Protein AF-0000000086132074 (afdb_homodimer)

Foldseek 3Di:
DDPDDDDDDDDDDDDYDDDDDDDDDDDDDDDDDPDDDPDPPPPPPPPPPPPPPPPPPVLPPPVLPLVQADPAEEEEEEAEDDPQLLLQVLLCQLFPDAQRHAYEYEYADDDPSVVSHPVVDVRYYYHYDHNFLPQLQSVLVVCPVSNNVSNHFKYKYAYSQKHFQFADPVDLAQPRCVQQVVDDPFAFKEEAFWAPPPHIFHAVRMIMGTPVLLCLQQDQVLQLVQAPDDPPQGGSGQGAGNNDRDGDDSSPSSNRRCSQVSQVVVPHHHYYLAPVPVVDPVVVVCVVQPRLRPQLAALSVVRAHDDSNSRSMHRQPRPGPNVVVVVSSVVSSPDPCHSNNSVHHDYD/DDDDDDDDDDDDPDDDDDDDDPDDDDDPPPDDDPPDPDDPPPPPCPPPPPPDPPPPPPPPPPVLPLVQADPAEEEEEEDEDDPQLLLQLLLCQLFPDAQRHAYEYEYADDDPSVVSHPVVDPRYYYHYDHNFLPQLQSVLVVCPVVNNVSNHFKYKYAYSQKHFQFADPPDLAQPLCVQQVVDDPFAFKEEAFWAPPPHIFHAVRMIMGTPVLLCLQQDQVLQQVQAPDDPPQGGSGQGAGNNDRDGDDSSPSSNRRCSQVSQVVVPHHHYYLAPVPVVDPVVVVCVVQPRLRPQLAALSVVRAHDDSNSRSMHRQPRPGPNVVVVVSSVVSSPDPCHSNNSVHHDYD

Secondary structure (DSSP, 8-state):
-----------------------------------------------------------------GGG-BSSPEEEEEE---HHHHHHHHHHHHHT--TTSEEEEEEESS-SGGGGS-TTSTTEEEEEE-S-BHHHHHHHHHHHGGGGGGGBSEEEEEETTEE-----TT----HHHHHHTT--SSEEEEES-EE-SSS-EE-TTEEEEEHHHHHHHH-HHHHTS-----TTS--TT---SSSS-B-SHHHHHHHHHHHHHHHHHTT-EEEES-GGGGGS-HHHHHHHHGGGG--SSTTTBTTB---HHHHSSEE-SS-SSHHHHHHHHHHHHHSS--HHHHT-SS--/----------------------------TT-STTTTTT---------------------------GGGSBSSPEEEEEE---HHHHHHHHHHHHHT--TTSEEEEEEESS-SGGGGS-TTSTTEEEEEE-S-BHHHHHHHHHHHGGGGGGGBSEEEEEETTEE-----TT----HHHHHHTT--SSEEEEES-EE-SSS-EE-TTEEEEEHHHHHHHH-HHHHTS-----TTS--TT---SSSS-B-SHHHHHHHHHHHHHHHHHTT-EEEES-GGGGGS-HHHHHHHHGGGG--SSTTTBTTB---HHHHSSEE-SS-SSHHHHHHHHHHHHHSS--HHHHT-SS--

Solvent-accessible surface area (backbone atoms only — not comparable to full-atom values): 39318 Å² total; per-residue (Å²): 134,90,82,78,75,84,78,83,90,81,87,72,89,72,88,88,93,83,84,91,75,92,84,81,75,100,82,76,93,89,85,71,97,76,79,72,92,66,79,78,80,78,78,75,79,77,78,78,77,76,72,77,81,71,74,78,71,81,67,80,72,68,82,74,61,79,87,67,29,38,90,43,32,42,37,38,38,36,39,54,86,44,76,64,23,51,55,21,44,55,47,21,62,68,32,52,51,42,38,50,35,36,37,37,39,35,35,32,40,87,66,74,68,67,74,72,55,67,63,87,40,90,47,36,46,78,44,79,46,70,71,53,23,58,62,54,15,43,52,24,53,58,36,54,47,94,50,49,52,70,52,29,42,33,40,35,42,33,39,31,63,37,33,37,66,38,72,41,70,58,58,66,69,26,72,67,52,41,49,54,66,65,49,50,98,51,26,36,37,30,21,42,39,59,30,33,58,97,48,63,20,43,47,68,59,33,37,27,34,33,47,69,36,47,51,53,33,48,31,64,80,52,20,49,68,64,36,77,40,56,75,84,50,35,33,58,82,47,58,26,35,23,55,47,72,31,89,45,69,56,51,46,51,21,14,36,42,32,37,42,49,48,47,39,74,74,74,33,42,71,50,55,26,41,57,70,61,63,46,38,54,73,66,54,44,36,71,72,40,31,76,58,31,56,31,85,28,56,44,32,38,82,71,29,61,74,51,39,62,46,46,29,46,26,66,65,82,50,64,46,57,54,63,52,52,51,50,50,49,53,28,59,68,62,35,85,82,33,27,39,69,42,57,23,74,56,65,123,136,86,87,84,85,83,82,80,89,85,84,79,82,78,80,86,82,81,88,69,94,79,79,78,91,82,90,69,87,72,69,74,90,67,69,81,74,64,74,77,76,79,76,75,79,74,78,77,76,75,71,75,81,70,75,78,70,80,66,78,72,69,80,73,59,79,85,70,29,38,89,45,33,40,36,39,39,35,37,54,87,44,75,61,25,51,55,20,46,55,48,21,62,70,34,51,54,42,38,51,35,36,38,37,38,35,34,31,39,89,66,76,68,67,75,72,56,66,63,86,43,87,48,34,47,79,43,78,45,71,72,55,22,57,63,56,16,42,51,23,54,58,35,55,48,93,49,48,52,71,50,30,40,33,38,35,42,32,40,31,63,38,34,38,65,39,71,38,69,58,58,66,69,27,72,68,52,42,50,54,65,64,48,51,100,51,25,35,38,32,24,42,39,59,30,33,60,97,48,64,20,44,47,68,59,34,37,25,33,32,49,70,36,47,52,54,33,47,31,64,80,51,20,51,67,62,37,79,40,58,74,83,50,33,35,56,81,48,59,24,36,22,56,49,71,30,90,46,69,57,50,46,51,22,13,37,42,32,36,44,49,48,46,40,74,72,74,34,41,70,48,53,26,42,56,69,60,62,45,37,52,73,68,55,44,36,71,72,39,30,76,57,31,57,32,85,28,56,44,32,39,83,71,30,62,74,51,40,61,46,45,29,46,25,67,67,81,51,65,44,56,54,65,54,50,52,49,51,48,52,28,59,68,63,35,84,81,33,28,38,70,39,57,22,75,56,66,124

pLDDT: mean 80.07, std 29.09, range [14.8, 98.94]

Organism: Cryphonectria parasitica (strain ATCC 38755 / EP155) (NCBI:txid660469)

Structure (mmCIF, N/CA/C/O backbone):
data_AF-0000000086132074-model_v1
#
loop_
_entity.id
_entity.type
_entity.pdbx_description
1 polymer 'Uncharacterized protein'
#
loop_
_atom_site.group_PDB
_atom_site.id
_atom_site.type_symbol
_atom_site.label_atom_id
_atom_site.label_alt_id
_atom_site.label_comp_id
_atom_site.label_asym_id
_atom_site.label_entity_id
_atom_site.label_seq_id
_atom_site.pdbx_PDB_ins_code
_atom_site.Cartn_x
_atom_site.Cartn_y
_atom_site.Cartn_z
_atom_site.occupancy
_atom_site.B_iso_or_equiv
_atom_site.auth_seq_id
_atom_site.auth_comp_id
_atom_site.auth_asym_id
_atom_site.auth_atom_id
_atom_site.pdbx_PDB_model_num
ATOM 1 N N . MET A 1 1 ? -58.688 36.688 -19.297 1 17.64 1 MET A N 1
ATOM 2 C CA . MET A 1 1 ? -59.562 36.656 -20.469 1 17.64 1 MET A CA 1
ATOM 3 C C . MET A 1 1 ? -58.969 35.781 -21.578 1 17.64 1 MET A C 1
ATOM 5 O O . MET A 1 1 ? -57.812 35.375 -21.484 1 17.64 1 MET A O 1
ATOM 9 N N . ALA A 1 2 ? -59 36.406 -22.75 1 16.84 2 ALA A N 1
ATOM 10 C CA . ALA A 1 2 ? -59.125 35.906 -24.125 1 16.84 2 ALA A CA 1
ATOM 11 C C . ALA A 1 2 ? -57.844 35.188 -24.547 1 16.84 2 ALA A C 1
ATOM 13 O O . ALA A 1 2 ? -56.75 35.719 -24.453 1 16.84 2 ALA A O 1
ATOM 14 N N . VAL A 1 3 ? -57.844 33.844 -24.688 1 19.81 3 VAL A N 1
ATOM 15 C CA . VAL A 1 3 ? -57.281 32.5 -24.906 1 19.81 3 VAL A CA 1
ATOM 16 C C . VAL A 1 3 ? -56.781 32.406 -26.328 1 19.81 3 VAL A C 1
ATOM 18 O O . VAL A 1 3 ? -56.25 31.359 -26.734 1 19.81 3 VAL A O 1
ATOM 21 N N . GLN A 1 4 ? -56.969 33.531 -27.078 1 17.06 4 GLN A N 1
ATOM 22 C CA . GLN A 1 4 ? -57.188 33.25 -28.5 1 17.06 4 GLN A CA 1
ATOM 23 C C . GLN A 1 4 ? -56.031 32.5 -29.109 1 17.06 4 GLN A C 1
ATOM 25 O O . GLN A 1 4 ? -54.875 32.688 -28.703 1 17.06 4 GLN A O 1
ATOM 30 N N . LEU A 1 5 ? -56.188 31.844 -30.312 1 17.48 5 LEU A N 1
ATOM 31 C CA . LEU A 1 5 ? -56.219 30.672 -31.172 1 17.48 5 LEU A CA 1
ATOM 32 C C . LEU A 1 5 ? -55.062 30.734 -32.188 1 17.48 5 LEU A C 1
ATOM 34 O O . LEU A 1 5 ? -55.188 31.344 -33.25 1 17.48 5 LEU A O 1
ATOM 38 N N . LYS A 1 6 ? -53.969 31.391 -31.922 1 17.55 6 LYS A N 1
ATOM 39 C CA . LYS A 1 6 ? -53.281 31.766 -33.156 1 17.55 6 LYS A CA 1
ATOM 40 C C . LYS A 1 6 ? -53.031 30.547 -34.031 1 17.55 6 LYS A C 1
ATOM 42 O O . LYS A 1 6 ? -52.438 29.562 -33.562 1 17.55 6 LYS A O 1
ATOM 47 N N . THR A 1 7 ? -53.406 30.5 -35.25 1 16.55 7 THR A N 1
ATOM 48 C CA . THR A 1 7 ? -53.812 29.766 -36.438 1 16.55 7 THR A CA 1
ATOM 49 C C . THR A 1 7 ? -52.656 28.953 -37 1 16.55 7 THR A C 1
ATOM 51 O O . THR A 1 7 ? -51.5 29.141 -36.594 1 16.55 7 THR A O 1
ATOM 54 N N . THR A 1 8 ? -52.281 29.062 -38.281 1 17.45 8 THR A N 1
ATOM 55 C CA . THR A 1 8 ? -52.719 28.312 -39.469 1 17.45 8 THR A CA 1
ATOM 56 C C . THR A 1 8 ? -51.625 27.375 -39.969 1 17.45 8 THR A C 1
ATOM 58 O O . THR A 1 8 ? -50.469 27.453 -39.5 1 17.45 8 THR A O 1
ATOM 61 N N . GLY A 1 9 ? -51.25 27.484 -41.25 1 16.48 9 GLY A N 1
ATOM 62 C CA . GLY A 1 9 ? -51.375 26.672 -42.469 1 16.48 9 GLY A CA 1
ATOM 63 C C . GLY A 1 9 ? -50.156 25.828 -42.75 1 16.48 9 GLY A C 1
ATOM 64 O O . GLY A 1 9 ? -49.094 26.047 -42.156 1 16.48 9 GLY A O 1
ATOM 65 N N . SER A 1 10 ? -50.062 25 -43.969 1 16.92 10 SER A N 1
ATOM 66 C CA . SER A 1 10 ? -50.062 23.703 -44.625 1 16.92 10 SER A CA 1
ATOM 67 C C . SER A 1 10 ? -48.719 23.453 -45.312 1 16.92 10 SER A C 1
ATOM 69 O O . SER A 1 10 ? -48.375 22.297 -45.625 1 16.92 10 SER A O 1
ATOM 71 N N . SER A 1 11 ? -47.938 24.5 -45.906 1 16.98 11 SER A N 1
ATOM 72 C CA . SER A 1 11 ? -47.625 24.266 -47.281 1 16.98 11 SER A CA 1
ATOM 73 C C . SER A 1 11 ? -46.562 23.156 -47.438 1 16.98 11 SER A C 1
ATOM 75 O O . SER A 1 11 ? -45.688 23.016 -46.562 1 16.98 11 SER A O 1
ATOM 77 N N . SER A 1 12 ? -46.656 22.344 -48.625 1 17.16 12 SER A N 1
ATOM 78 C CA . SER A 1 12 ? -46.469 21.109 -49.375 1 17.16 12 SER A CA 1
ATOM 79 C C . SER A 1 12 ? -45.031 20.984 -49.875 1 17.16 12 SER A C 1
ATOM 81 O O . SER A 1 12 ? -44.75 20.312 -50.875 1 17.16 12 SER A O 1
ATOM 83 N N . LYS A 1 13 ? -44.062 21.422 -49.188 1 16.83 13 LYS A N 1
ATOM 84 C CA . LYS A 1 13 ? -42.812 21.422 -49.938 1 16.83 13 LYS A CA 1
ATOM 85 C C . LYS A 1 13 ? -42.562 20.062 -50.594 1 16.83 13 LYS A C 1
ATOM 87 O O . LYS A 1 13 ? -42.531 19.031 -49.906 1 16.83 13 LYS A O 1
ATOM 92 N N . GLN A 1 14 ? -42.344 20.031 -51.969 1 15.15 14 GLN A N 1
ATOM 93 C CA . GLN A 1 14 ? -42.312 19.266 -53.188 1 15.15 14 GLN A CA 1
ATOM 94 C C . GLN A 1 14 ? -41.25 18.188 -53.156 1 15.15 14 GLN A C 1
ATOM 96 O O . GLN A 1 14 ? -41.5 17.016 -53.438 1 15.15 14 GLN A O 1
ATOM 101 N N . SER A 1 15 ? -40.031 18.484 -53.688 1 15.61 15 SER A N 1
ATOM 102 C CA . SER A 1 15 ? -39.688 17.984 -55.031 1 15.61 15 SER A CA 1
ATOM 103 C C . SER A 1 15 ? -39.25 16.531 -54.969 1 15.61 15 SER A C 1
ATOM 105 O O . SER A 1 15 ? -38.875 16.016 -53.906 1 15.61 15 SER A O 1
ATOM 107 N N . THR A 1 16 ? -38.5 16.141 -56.094 1 15.74 16 THR A N 1
ATOM 108 C CA . THR A 1 16 ? -38.375 15.281 -57.281 1 15.74 16 THR A CA 1
ATOM 109 C C . THR A 1 16 ? -37.562 14.039 -56.969 1 15.74 16 THR A C 1
ATOM 111 O O . THR A 1 16 ? -36.812 14.008 -55.969 1 15.74 16 THR A O 1
ATOM 114 N N . THR A 1 17 ? -37.125 13.32 -58.094 1 16 17 THR A N 1
ATOM 115 C CA . THR A 1 17 ? -37.281 12.125 -58.906 1 16 17 THR A CA 1
ATOM 116 C C . THR A 1 17 ? -36.219 11.086 -58.594 1 16 17 THR A C 1
ATOM 118 O O . THR A 1 17 ? -35.188 11.422 -58.031 1 16 17 THR A O 1
ATOM 121 N N . ARG A 1 18 ? -36.125 9.984 -59.5 1 15.84 18 ARG A N 1
ATOM 122 C CA . ARG A 1 18 ? -36.156 8.586 -59.938 1 15.84 18 ARG A CA 1
ATOM 123 C C . ARG A 1 18 ? -34.75 8.031 -60.125 1 15.84 18 ARG A C 1
ATOM 125 O O . ARG A 1 18 ? -34.438 6.961 -59.594 1 15.84 18 ARG A O 1
ATOM 132 N N . TRP A 1 19 ? -34.125 8.031 -61.438 1 14.8 19 TRP A N 1
ATOM 133 C CA . TRP A 1 19 ? -33.969 6.852 -62.281 1 14.8 19 TRP A CA 1
ATOM 134 C C . TRP A 1 19 ? -32.688 6.113 -61.938 1 14.8 19 TRP A C 1
ATOM 136 O O . TRP A 1 19 ? -32.688 4.902 -61.719 1 14.8 19 TRP A O 1
ATOM 146 N N . ARG A 1 20 ? -31.484 6.523 -62.656 1 15.62 20 ARG A N 1
ATOM 147 C CA . ARG A 1 20 ? -30.891 5.828 -63.781 1 15.62 20 ARG A CA 1
ATOM 148 C C . ARG A 1 20 ? -29.984 4.695 -63.312 1 15.62 20 ARG A C 1
ATOM 150 O O . ARG A 1 20 ? -29.531 4.691 -62.188 1 15.62 20 ARG A O 1
ATOM 157 N N . GLY A 1 21 ? -29.141 4.008 -64.312 1 15.8 21 GLY A N 1
ATOM 158 C CA . GLY A 1 21 ? -28.766 2.865 -65.125 1 15.8 21 GLY A CA 1
ATOM 159 C C . GLY A 1 21 ? -27.516 2.162 -64.625 1 15.8 21 GLY A C 1
ATOM 160 O O . GLY A 1 21 ? -27.344 0.959 -64.875 1 15.8 21 GLY A O 1
ATOM 161 N N . ILE A 1 22 ? -26.359 2.875 -64.375 1 17.52 22 ILE A N 1
ATOM 162 C CA . ILE A 1 22 ? -25.25 2.367 -65.188 1 17.52 22 ILE A CA 1
ATOM 163 C C . ILE A 1 22 ? -24.875 0.967 -64.75 1 17.52 22 ILE A C 1
ATOM 165 O O . ILE A 1 22 ? -24.719 0.731 -63.531 1 17.52 22 ILE A O 1
ATOM 169 N N . LEU A 1 23 ? -24.688 -0.105 -65.75 1 17.16 23 LEU A N 1
ATOM 170 C CA . LEU A 1 23 ? -24.484 -1.406 -66.375 1 17.16 23 LEU A CA 1
ATOM 171 C C . LEU A 1 23 ? -23.266 -2.115 -65.75 1 17.16 23 LEU A C 1
ATOM 173 O O . LEU A 1 23 ? -22.609 -1.571 -64.875 1 17.16 23 LEU A O 1
ATOM 177 N N . LEU A 1 24 ? -22.312 -2.557 -66.75 1 16.59 24 LEU A N 1
ATOM 178 C CA . LEU A 1 24 ? -21.891 -3.791 -67.375 1 16.59 24 LEU A CA 1
ATOM 179 C C . LEU A 1 24 ? -20.656 -4.379 -66.688 1 16.59 24 LEU A C 1
ATOM 181 O O . LEU A 1 24 ? -20.609 -5.582 -66.438 1 16.59 24 LEU A O 1
ATOM 185 N N . SER A 1 25 ? -19.391 -3.84 -66.938 1 16.09 25 SER A N 1
ATOM 186 C CA . SER A 1 25 ? -18.438 -4.629 -67.688 1 16.09 25 SER A CA 1
ATOM 187 C C . SER A 1 25 ? -17.766 -5.695 -66.812 1 16.09 25 SER A C 1
ATOM 189 O O . SER A 1 25 ? -17.672 -6.855 -67.188 1 16.09 25 SER A O 1
ATOM 191 N N . THR A 1 26 ? -16.672 -5.375 -66 1 17.55 26 THR A N 1
ATOM 192 C CA . THR A 1 26 ? -15.406 -6.043 -66.25 1 17.55 26 THR A CA 1
ATOM 193 C C . THR A 1 26 ? -15.406 -7.469 -65.75 1 17.55 26 THR A C 1
ATOM 195 O O . THR A 1 26 ? -15.766 -7.688 -64.562 1 17.55 26 THR A O 1
ATOM 198 N N . ILE A 1 27 ? -15.156 -8.656 -66.562 1 18.11 27 ILE A N 1
ATOM 199 C CA . ILE A 1 27 ? -15.023 -10.008 -67.062 1 18.11 27 ILE A CA 1
ATOM 200 C C . ILE A 1 27 ? -14.07 -10.82 -66.188 1 18.11 27 ILE A C 1
ATOM 202 O O . ILE A 1 27 ? -14.414 -11.906 -65.75 1 18.11 27 ILE A O 1
ATOM 206 N N . LEU A 1 28 ? -12.648 -11.109 -66.625 1 17.25 28 LEU A N 1
ATOM 207 C CA . LEU A 1 28 ? -11.992 -12.273 -67.188 1 17.25 28 LEU A CA 1
ATOM 208 C C . LEU A 1 28 ? -11.211 -13.047 -66.125 1 17.25 28 LEU A C 1
ATOM 210 O O . LEU A 1 28 ? -11.055 -14.266 -66.25 1 17.25 28 LEU A O 1
ATOM 214 N N . VAL A 1 29 ? -10.398 -12.531 -65.188 1 18.66 29 VAL A N 1
ATOM 215 C CA . VAL A 1 29 ? -9.086 -13.156 -65.125 1 18.66 29 VAL A CA 1
ATOM 216 C C . VAL A 1 29 ? -9.195 -14.578 -64.625 1 18.66 29 VAL A C 1
ATOM 218 O O . VAL A 1 29 ? -9.836 -14.82 -63.562 1 18.66 29 VAL A O 1
ATOM 221 N N . ALA A 1 30 ? -8.492 -15.711 -65.25 1 17.8 30 ALA A N 1
ATOM 222 C CA . ALA A 1 30 ? -8.188 -17.078 -65.688 1 17.8 30 ALA A CA 1
ATOM 223 C C . ALA A 1 30 ? -7.883 -17.969 -64.438 1 17.8 30 ALA A C 1
ATOM 225 O O . ALA A 1 30 ? -7.512 -17.484 -63.406 1 17.8 30 ALA A O 1
ATOM 226 N N . LEU A 1 31 ? -7.465 -19.438 -64.688 1 18.55 31 LEU A N 1
ATOM 227 C CA . LEU A 1 31 ? -7.527 -20.906 -64.75 1 18.55 31 LEU A CA 1
ATOM 228 C C . LEU A 1 31 ? -6.438 -21.516 -63.844 1 18.55 31 LEU A C 1
ATOM 230 O O . LEU A 1 31 ? -6.57 -22.641 -63.375 1 18.55 31 LEU A O 1
ATOM 234 N N . LEU A 1 32 ? -5.117 -21.078 -63.812 1 18.33 32 LEU A N 1
ATOM 235 C CA . LEU A 1 32 ? -4.082 -22.062 -64.062 1 18.33 32 LEU A CA 1
ATOM 236 C C . LEU A 1 32 ? -3.871 -22.984 -62.875 1 18.33 32 LEU A C 1
ATOM 238 O O . LEU A 1 32 ? -3.705 -24.188 -63.062 1 18.33 32 LEU A O 1
ATOM 242 N N . PHE A 1 33 ? -3.203 -22.672 -61.688 1 21.45 33 PHE A N 1
ATOM 243 C CA . PHE A 1 33 ? -2.092 -23.5 -61.219 1 21.45 33 PHE A CA 1
ATOM 244 C C . PHE A 1 33 ? -2.596 -24.703 -60.438 1 21.45 33 PHE A C 1
ATOM 246 O O . PHE A 1 33 ? -3.018 -24.562 -59.281 1 21.45 33 PHE A O 1
ATOM 253 N N . VAL A 1 34 ? -3.355 -25.703 -61 1 20.53 34 VAL A N 1
ATOM 254 C CA . VAL A 1 34 ? -3.955 -26.953 -60.531 1 20.53 34 VAL A CA 1
ATOM 255 C C . VAL A 1 34 ? -2.877 -27.859 -59.969 1 20.53 34 VAL A C 1
ATOM 257 O O . VAL A 1 34 ? -3.166 -28.719 -59.125 1 20.53 34 VAL A O 1
ATOM 260 N N . GLY A 1 35 ? -1.725 -28.109 -60.688 1 19.98 35 GLY A N 1
ATOM 261 C CA . GLY A 1 35 ? -1.246 -29.453 -60.938 1 19.98 35 GLY A CA 1
ATOM 262 C C . GLY A 1 35 ? -0.717 -30.141 -59.688 1 19.98 35 GLY A C 1
ATOM 263 O O . GLY A 1 35 ? -0.958 -31.328 -59.469 1 19.98 35 GLY A O 1
ATOM 264 N N . LEU A 1 36 ? 0.473 -29.75 -59.062 1 20.89 36 LEU A N 1
ATOM 265 C CA . LEU A 1 36 ? 1.553 -30.703 -58.844 1 20.89 36 LEU A CA 1
ATOM 266 C C . LEU A 1 36 ? 1.307 -31.547 -57.625 1 20.89 36 LEU A C 1
ATOM 268 O O . LEU A 1 36 ? 1.632 -32.75 -57.594 1 20.89 36 LEU A O 1
ATOM 272 N N . TYR A 1 37 ? 1.28 -31.062 -56.344 1 22.02 37 TYR A N 1
ATOM 273 C CA . TYR A 1 37 ? 2.152 -31.703 -55.344 1 22.02 37 TYR A CA 1
ATOM 274 C C . TYR A 1 37 ? 1.481 -32.906 -54.719 1 22.02 37 TYR A C 1
ATOM 276 O O . TYR A 1 37 ? 0.557 -32.781 -53.938 1 22.02 37 TYR A O 1
ATOM 284 N N . SER A 1 38 ? 1.257 -34.031 -55.469 1 21.36 38 SER A N 1
ATOM 285 C CA . SER A 1 38 ? 0.632 -35.312 -55.156 1 21.36 38 SER A CA 1
ATOM 286 C C . SER A 1 38 ? 1.408 -36.062 -54.062 1 21.36 38 SER A C 1
ATOM 288 O O . SER A 1 38 ? 1.087 -37.188 -53.75 1 21.36 38 SER A O 1
ATOM 290 N N . GLN A 1 39 ? 2.664 -35.812 -53.688 1 24.38 39 GLN A N 1
ATOM 291 C CA . GLN A 1 39 ? 3.316 -37.062 -53.344 1 24.38 39 GLN A CA 1
ATOM 292 C C . GLN A 1 39 ? 2.73 -37.656 -52.094 1 24.38 39 GLN A C 1
ATOM 294 O O . GLN A 1 39 ? 2.439 -36.938 -51.125 1 24.38 39 GLN A O 1
ATOM 299 N N . PRO A 1 40 ? 2.25 -38.969 -52.094 1 23.83 40 PRO A N 1
ATOM 300 C CA . PRO A 1 40 ? 1.605 -39.719 -51 1 23.83 40 PRO A CA 1
ATOM 301 C C . PRO A 1 40 ? 2.539 -39.969 -49.812 1 23.83 40 PRO A C 1
ATOM 303 O O . PRO A 1 40 ? 3.58 -40.594 -49.969 1 23.83 40 PRO A O 1
ATOM 306 N N . LEU A 1 41 ? 2.932 -39 -48.969 1 23.72 41 LEU A N 1
ATOM 307 C CA . LEU A 1 41 ? 3.863 -39.375 -47.906 1 23.72 41 LEU A CA 1
ATOM 308 C C . LEU A 1 41 ? 3.324 -40.531 -47.094 1 23.72 41 LEU A C 1
ATOM 310 O O . LEU A 1 41 ? 2.182 -40.5 -46.625 1 23.72 41 LEU A O 1
ATOM 314 N N . PHE A 1 42 ? 3.852 -41.75 -47.281 1 22.77 42 PHE A N 1
ATOM 315 C CA . PHE A 1 42 ? 3.66 -43 -46.562 1 22.77 42 PHE A CA 1
ATOM 316 C C . PHE A 1 42 ? 4.004 -42.844 -45.094 1 22.77 42 PHE A C 1
ATOM 318 O O . PHE A 1 42 ? 5.137 -42.5 -44.75 1 22.77 42 PHE A O 1
ATOM 325 N N . PHE A 1 43 ? 3.117 -42.375 -44.281 1 23.47 43 PHE A N 1
ATOM 326 C CA . PHE A 1 43 ? 3.27 -42.281 -42.812 1 23.47 43 PHE A CA 1
ATOM 327 C C . PHE A 1 43 ? 3.432 -43.688 -42.219 1 23.47 43 PHE A C 1
ATOM 329 O O . PHE A 1 43 ? 2.506 -44.5 -42.281 1 23.47 43 PHE A O 1
ATOM 336 N N . ASP A 1 44 ? 4.668 -44.25 -42.281 1 23.27 44 ASP A N 1
ATOM 337 C CA . ASP A 1 44 ? 4.969 -45.5 -41.625 1 23.27 44 ASP A CA 1
ATOM 338 C C . ASP A 1 44 ? 4.531 -45.5 -40.156 1 23.27 44 ASP A C 1
ATOM 340 O O . ASP A 1 44 ? 4.738 -44.5 -39.469 1 23.27 44 ASP A O 1
ATOM 344 N N . GLU A 1 45 ? 3.625 -46.344 -39.719 1 25.08 45 GLU A N 1
ATOM 345 C CA . GLU A 1 45 ? 2.959 -46.656 -38.469 1 25.08 45 GLU A CA 1
ATOM 346 C C . GLU A 1 45 ? 3.955 -47.156 -37.406 1 25.08 45 GLU A C 1
ATOM 348 O O . GLU A 1 45 ? 4.109 -48.375 -37.25 1 25.08 45 GLU A O 1
ATOM 353 N N . ASP A 1 46 ? 5.25 -46.781 -37.406 1 27.48 46 ASP A N 1
ATOM 354 C CA . ASP A 1 46 ? 6.023 -47.5 -36.375 1 27.48 46 ASP A CA 1
ATOM 355 C C . ASP A 1 46 ? 5.387 -47.344 -35 1 27.48 46 ASP A C 1
ATOM 357 O O . ASP A 1 46 ? 5.07 -46.219 -34.562 1 27.48 46 ASP A O 1
ATOM 361 N N . GLY A 1 47 ? 4.793 -48.375 -34.438 1 23.56 47 GLY A N 1
ATOM 362 C CA . GLY A 1 47 ? 4.188 -48.688 -33.125 1 23.56 47 GLY A CA 1
ATOM 363 C C . GLY A 1 47 ? 5.074 -48.312 -31.953 1 23.56 47 GLY A C 1
ATOM 364 O O . GLY A 1 47 ? 6.152 -48.906 -31.797 1 23.56 47 GLY A O 1
ATOM 365 N N . LEU A 1 48 ? 5.312 -47.031 -31.609 1 25.27 48 LEU A N 1
ATOM 366 C CA . LEU A 1 48 ? 6.082 -46.625 -30.453 1 25.27 48 LEU A CA 1
ATOM 367 C C . LEU A 1 48 ? 5.648 -47.406 -29.203 1 25.27 48 LEU A C 1
ATOM 369 O O . LEU A 1 48 ? 4.5 -47.281 -28.766 1 25.27 48 LEU A O 1
ATOM 373 N N . ASP A 1 49 ? 6.199 -48.531 -29 1 25.42 49 ASP A N 1
ATOM 374 C CA . ASP A 1 49 ? 6.117 -49.344 -27.766 1 25.42 49 ASP A CA 1
ATOM 375 C C . ASP A 1 49 ? 6.441 -48.469 -26.547 1 25.42 49 ASP A C 1
ATOM 377 O O . ASP A 1 49 ? 7.566 -48 -26.406 1 25.42 49 ASP A O 1
ATOM 381 N N . GLN A 1 50 ? 5.582 -47.656 -26.094 1 26.42 50 GLN A N 1
ATOM 382 C CA . GLN A 1 50 ? 5.672 -46.938 -24.828 1 26.42 50 GLN A CA 1
ATOM 383 C C . GLN A 1 50 ? 5.914 -47.875 -23.656 1 26.42 50 GLN A C 1
ATOM 385 O O . GLN A 1 50 ? 5.004 -48.594 -23.234 1 26.42 50 GLN A O 1
ATOM 390 N N . LYS A 1 51 ? 7.098 -48.469 -23.641 1 31.58 51 LYS A N 1
ATOM 391 C CA . LYS A 1 51 ? 7.414 -49.25 -22.438 1 31.58 51 LYS A CA 1
ATOM 392 C C . LYS A 1 51 ? 7.16 -48.438 -21.172 1 31.58 51 LYS A C 1
ATOM 394 O O . LYS A 1 51 ? 7.648 -47.312 -21.047 1 31.58 51 LYS A O 1
ATOM 399 N N . PRO A 1 52 ? 6.184 -48.844 -20.328 1 27.66 52 PRO A N 1
ATOM 400 C CA . PRO A 1 52 ? 5.902 -48.219 -19.031 1 27.66 52 PRO A CA 1
ATOM 401 C C . PRO A 1 52 ? 7.105 -48.25 -18.094 1 27.66 52 PRO A C 1
ATOM 403 O O . PRO A 1 52 ? 7.746 -49.281 -17.938 1 27.66 52 PRO A O 1
ATOM 406 N N . ILE A 1 53 ? 7.953 -47.281 -18.078 1 27.86 53 ILE A N 1
ATOM 407 C CA . ILE A 1 53 ? 9.055 -47.219 -17.125 1 27.86 53 ILE A CA 1
ATOM 408 C C . ILE A 1 53 ? 8.539 -47.5 -15.719 1 27.86 53 ILE A C 1
ATOM 410 O O . ILE A 1 53 ? 7.793 -46.688 -15.164 1 27.86 53 ILE A O 1
ATOM 414 N N . SER A 1 54 ? 8.141 -48.688 -15.375 1 25.59 54 SER A N 1
ATOM 415 C CA . SER A 1 54 ? 7.777 -49.094 -14.023 1 25.59 54 SER A CA 1
ATOM 416 C C . SER A 1 54 ? 8.945 -48.938 -13.062 1 25.59 54 SER A C 1
ATOM 418 O O . SER A 1 54 ? 9.461 -49.938 -12.523 1 25.59 54 SER A O 1
ATOM 420 N N . LYS A 1 55 ? 9.891 -48.125 -13.234 1 32.53 55 LYS A N 1
ATOM 421 C CA . LYS A 1 55 ? 10.82 -48.156 -12.109 1 32.53 55 LYS A CA 1
ATOM 422 C C . LYS A 1 55 ? 10.094 -47.906 -10.789 1 32.53 55 LYS A C 1
ATOM 424 O O . LYS A 1 55 ? 9.484 -46.875 -10.602 1 32.53 55 LYS A O 1
ATOM 429 N N . LYS A 1 56 ? 9.844 -48.906 -10.023 1 29.77 56 LYS A N 1
ATOM 430 C CA . LYS A 1 56 ? 9.422 -49 -8.625 1 29.77 56 LYS A CA 1
ATOM 431 C C . LYS A 1 56 ? 10.266 -48.062 -7.75 1 29.77 56 LYS A C 1
ATOM 433 O O . LYS A 1 56 ? 11.438 -48.344 -7.488 1 29.77 56 LYS A O 1
ATOM 438 N N . LEU A 1 57 ? 10.023 -46.812 -7.785 1 26.83 57 LEU A N 1
ATOM 439 C CA . LEU A 1 57 ? 10.555 -45.969 -6.711 1 26.83 57 LEU A CA 1
ATOM 440 C C . LEU A 1 57 ? 10.156 -46.531 -5.348 1 26.83 57 LEU A C 1
ATOM 442 O O . LEU A 1 57 ? 8.969 -46.688 -5.051 1 26.83 57 LEU A O 1
ATOM 446 N N . HIS A 1 58 ? 10.875 -47.344 -4.824 1 26.72 58 HIS A N 1
ATOM 447 C CA . HIS A 1 58 ? 10.742 -47.75 -3.424 1 26.72 58 HIS A CA 1
ATOM 448 C C . HIS A 1 58 ? 10.5 -46.531 -2.541 1 26.72 58 HIS A C 1
ATOM 450 O O . HIS A 1 58 ? 11.383 -45.656 -2.398 1 26.72 58 HIS A O 1
ATOM 456 N N . THR A 1 59 ? 9.289 -46 -2.562 1 26.69 59 THR A N 1
ATOM 457 C CA . THR A 1 59 ? 8.82 -44.906 -1.698 1 26.69 59 THR A CA 1
ATOM 458 C C . THR A 1 59 ? 8.836 -45.344 -0.235 1 26.69 59 THR A C 1
ATOM 460 O O . THR A 1 59 ? 8.094 -46.25 0.163 1 26.69 59 THR A O 1
ATOM 463 N N . ASN A 1 60 ? 9.953 -45.531 0.395 1 29.66 60 ASN A N 1
ATOM 464 C CA . ASN A 1 60 ? 9.836 -45.562 1.849 1 29.66 60 ASN A CA 1
ATOM 465 C C . ASN A 1 60 ? 8.828 -44.5 2.342 1 29.66 60 ASN A C 1
ATOM 467 O O . ASN A 1 60 ? 9.031 -43.312 2.148 1 29.66 60 ASN A O 1
ATOM 471 N N . GLN A 1 61 ? 7.566 -44.844 2.367 1 29.78 61 GLN A N 1
ATOM 472 C CA . GLN A 1 61 ? 6.418 -44.062 2.85 1 29.78 61 GLN A CA 1
ATOM 473 C C . GLN A 1 61 ? 6.652 -43.562 4.262 1 29.78 61 GLN A C 1
ATOM 475 O O . GLN A 1 61 ? 6.445 -44.281 5.238 1 29.78 61 GLN A O 1
ATOM 480 N N . ALA A 1 62 ? 7.73 -42.906 4.527 1 32.94 62 ALA A N 1
ATOM 481 C CA . ALA A 1 62 ? 7.672 -42.312 5.859 1 32.94 62 ALA A CA 1
ATOM 482 C C . ALA A 1 62 ? 6.32 -41.625 6.098 1 32.94 62 ALA A C 1
ATOM 484 O O . ALA A 1 62 ? 5.855 -40.844 5.27 1 32.94 62 ALA A O 1
ATOM 485 N N . VAL A 1 63 ? 5.449 -42.219 6.855 1 33.75 63 VAL A N 1
ATOM 486 C CA . VAL A 1 63 ? 4.215 -41.688 7.422 1 33.75 63 VAL A CA 1
ATOM 487 C C . VAL A 1 63 ? 4.445 -40.25 7.883 1 33.75 63 VAL A C 1
ATOM 489 O O . VAL A 1 63 ? 5.238 -40 8.797 1 33.75 63 VAL A O 1
ATOM 492 N N . PHE A 1 64 ? 4.359 -39.25 6.996 1 33.72 64 PHE A N 1
ATOM 493 C CA . PHE A 1 64 ? 4.441 -37.781 7.141 1 33.72 64 PHE A CA 1
ATOM 494 C C . PHE A 1 64 ? 3.48 -37.312 8.219 1 33.72 64 PHE A C 1
ATOM 496 O O . PHE A 1 64 ? 2.273 -37.531 8.133 1 33.72 64 PHE A O 1
ATOM 503 N N . ASP A 1 65 ? 3.883 -37.188 9.469 1 35.56 65 ASP A N 1
ATOM 504 C CA . ASP A 1 65 ? 3.107 -36.5 10.492 1 35.56 65 ASP A CA 1
ATOM 505 C C . ASP A 1 65 ? 2.801 -35.062 10.086 1 35.56 65 ASP A C 1
ATOM 507 O O . ASP A 1 65 ? 3.715 -34.25 9.906 1 35.56 65 ASP A O 1
ATOM 511 N N . PRO A 1 66 ? 1.788 -34.781 9.406 1 42.47 66 PRO A N 1
ATOM 512 C CA . PRO A 1 66 ? 1.345 -33.469 8.977 1 42.47 66 PRO A CA 1
ATOM 513 C C . PRO A 1 66 ? 1.738 -32.375 9.961 1 42.47 66 PRO A C 1
ATOM 515 O O . PRO A 1 66 ? 1.779 -31.188 9.594 1 42.47 66 PRO A O 1
ATOM 518 N N . SER A 1 67 ? 1.75 -32.688 11.195 1 45.16 67 SER A N 1
ATOM 519 C CA . SER A 1 67 ? 2.037 -31.734 12.25 1 45.16 67 SER A CA 1
ATOM 520 C C . SER A 1 67 ? 3.463 -31.203 12.133 1 45.16 67 SER A C 1
ATOM 522 O O . SER A 1 67 ? 3.801 -30.172 12.734 1 45.16 67 SER A O 1
ATOM 524 N N . HIS A 1 68 ? 4.352 -31.828 11.328 1 51.81 68 HIS A N 1
ATOM 525 C CA . HIS A 1 68 ? 5.781 -31.578 11.469 1 51.81 68 HIS A CA 1
ATOM 526 C C . HIS A 1 68 ? 6.301 -30.719 10.328 1 51.81 68 HIS A C 1
ATOM 528 O O . HIS A 1 68 ? 7.516 -30.594 10.141 1 51.81 68 HIS A O 1
ATOM 534 N N . GLY A 1 69 ? 5.391 -30.125 9.508 1 55.06 69 GLY A N 1
ATOM 535 C CA . GLY A 1 69 ? 5.988 -29.297 8.477 1 55.06 69 GLY A CA 1
ATOM 536 C C . GLY A 1 69 ? 6.68 -28.062 9.031 1 55.06 69 GLY A C 1
ATOM 537 O O . GLY A 1 69 ? 6.41 -27.641 10.164 1 55.06 69 GLY A O 1
ATOM 538 N N . ARG A 1 70 ? 7.699 -27.641 8.188 1 73.25 70 ARG A N 1
ATOM 539 C CA . ARG A 1 70 ? 8.453 -26.453 8.578 1 73.25 70 ARG A CA 1
ATOM 540 C C . ARG A 1 70 ? 7.535 -25.25 8.719 1 73.25 70 ARG A C 1
ATOM 542 O O . ARG A 1 70 ? 6.582 -25.094 7.957 1 73.25 70 ARG A O 1
ATOM 549 N N . ASP A 1 71 ? 7.82 -24.531 9.758 1 81.81 71 ASP A N 1
ATOM 550 C CA . ASP A 1 71 ? 7.066 -23.312 9.992 1 81.81 71 ASP A CA 1
ATOM 551 C C . ASP A 1 71 ? 7.371 -22.266 8.922 1 81.81 71 ASP A C 1
ATOM 553 O O . ASP A 1 71 ? 6.512 -21.438 8.586 1 81.81 71 ASP A O 1
ATOM 557 N N . ARG A 1 72 ? 8.547 -22.453 8.266 1 93.44 72 ARG A N 1
ATOM 558 C CA . ARG A 1 72 ? 8.883 -21.516 7.184 1 93.44 72 ARG A CA 1
ATOM 559 C C . ARG A 1 72 ? 8.203 -21.938 5.883 1 93.44 72 ARG A C 1
ATOM 561 O O . ARG A 1 72 ? 8.18 -23.125 5.539 1 93.44 72 ARG A O 1
ATOM 568 N N . PRO A 1 73 ? 7.703 -20.953 5.172 1 97.88 73 PRO A N 1
ATOM 569 C CA . PRO A 1 73 ? 7.059 -21.281 3.9 1 97.88 73 PRO A CA 1
ATOM 570 C C . PRO A 1 73 ? 8.062 -21.594 2.791 1 97.88 73 PRO A C 1
ATOM 572 O O . PRO A 1 73 ? 9.242 -21.25 2.912 1 97.88 73 PRO A O 1
ATOM 575 N N . LEU A 1 74 ? 7.59 -22.328 1.802 1 98.69 74 LEU A N 1
ATOM 576 C CA . LEU A 1 74 ? 8.375 -22.594 0.601 1 98.69 74 LEU A CA 1
ATOM 577 C C . LEU A 1 74 ? 7.914 -21.719 -0.559 1 98.69 74 LEU A C 1
ATOM 579 O O . LEU A 1 74 ? 6.734 -21.719 -0.917 1 98.69 74 LEU A O 1
ATOM 583 N N . ILE A 1 75 ? 8.844 -20.953 -1.123 1 98.88 75 ILE A N 1
ATOM 584 C CA . ILE A 1 75 ? 8.57 -20.078 -2.258 1 98.88 75 ILE A CA 1
ATOM 585 C C . ILE A 1 75 ? 9.266 -20.625 -3.506 1 98.88 75 ILE A C 1
ATOM 587 O O . ILE A 1 75 ? 10.477 -20.844 -3.5 1 98.88 75 ILE A O 1
ATOM 591 N N . LEU A 1 76 ? 8.477 -20.891 -4.527 1 98.94 76 LEU A N 1
ATOM 592 C CA . LEU A 1 76 ? 9.016 -21.328 -5.809 1 98.94 76 LEU A CA 1
ATOM 593 C C . LEU A 1 76 ? 8.898 -20.219 -6.852 1 98.94 76 LEU A C 1
ATOM 595 O O . LEU A 1 76 ? 7.836 -19.609 -7 1 98.94 76 LEU A O 1
ATOM 599 N N . TYR A 1 77 ? 9.984 -19.984 -7.551 1 98.94 77 TYR A N 1
ATOM 600 C CA . TYR A 1 77 ? 10.062 -18.984 -8.609 1 98.94 77 TYR A CA 1
ATOM 601 C C . TYR A 1 77 ? 10.398 -19.625 -9.945 1 98.94 77 TYR A C 1
ATOM 603 O O . TYR A 1 77 ? 11.516 -20.109 -10.148 1 98.94 77 TYR A O 1
ATOM 611 N N . ALA A 1 78 ? 9.414 -19.641 -10.867 1 98.81 78 ALA A N 1
ATOM 612 C CA . ALA A 1 78 ? 9.633 -20.203 -12.195 1 98.81 78 ALA A CA 1
ATOM 613 C C . ALA A 1 78 ? 10.195 -19.156 -13.156 1 98.81 78 ALA A C 1
ATOM 615 O O . ALA A 1 78 ? 9.688 -18.047 -13.227 1 98.81 78 ALA A O 1
ATOM 616 N N . TYR A 1 79 ? 11.211 -19.562 -13.883 1 98.75 79 TYR A N 1
ATOM 617 C CA . TYR A 1 79 ? 11.922 -18.641 -14.766 1 98.75 79 TYR A CA 1
ATOM 618 C C . TYR A 1 79 ? 12.195 -19.297 -16.125 1 98.75 79 TYR A C 1
ATOM 620 O O . TYR A 1 79 ? 12.648 -20.438 -16.188 1 98.75 79 TYR A O 1
ATOM 628 N N . ALA A 1 80 ? 11.836 -18.641 -17.156 1 98.19 80 ALA A N 1
ATOM 629 C CA . ALA A 1 80 ? 12.32 -18.875 -18.516 1 98.19 80 ALA A CA 1
ATOM 630 C C . ALA A 1 80 ? 12.867 -17.594 -19.125 1 98.19 80 ALA A C 1
ATOM 632 O O . ALA A 1 80 ? 12.289 -16.516 -18.938 1 98.19 80 ALA A O 1
ATOM 633 N N . GLU A 1 81 ? 13.93 -17.703 -19.922 1 98 81 GLU A N 1
ATOM 634 C CA . GLU A 1 81 ? 14.68 -16.531 -20.359 1 98 81 GLU A CA 1
ATOM 635 C C . GLU A 1 81 ? 13.836 -15.641 -21.281 1 98 81 GLU A C 1
ATOM 637 O O . GLU A 1 81 ? 13.203 -16.125 -22.219 1 98 81 GLU A O 1
ATOM 642 N N . SER A 1 82 ? 13.734 -14.461 -21 1 97.44 82 SER A N 1
ATOM 643 C CA . SER A 1 82 ? 13.289 -13.305 -21.781 1 97.44 82 SER A CA 1
ATOM 644 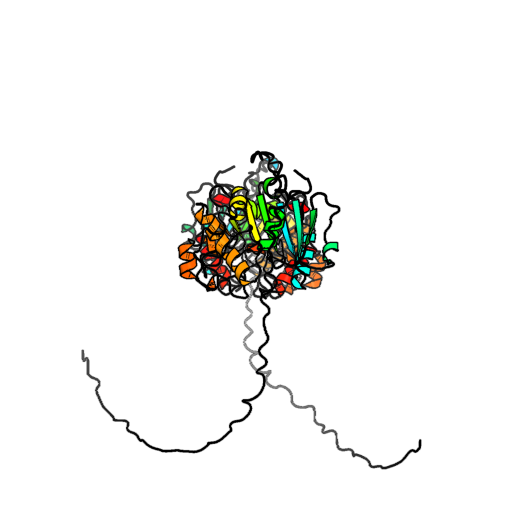C C . SER A 1 82 ? 13.836 -12.008 -21.203 1 97.44 82 SER A C 1
ATOM 646 O O . SER A 1 82 ? 14.297 -11.977 -20.062 1 97.44 82 SER A O 1
ATOM 648 N N . ASP A 1 83 ? 13.828 -10.945 -21.953 1 97.12 83 ASP A N 1
ATOM 649 C CA . ASP A 1 83 ? 14.312 -9.664 -21.453 1 97.12 83 ASP A CA 1
ATOM 650 C C . ASP A 1 83 ? 13.523 -9.234 -20.219 1 97.12 83 ASP A C 1
ATOM 652 O O . ASP A 1 83 ? 14.102 -8.836 -19.203 1 97.12 83 ASP A O 1
ATOM 656 N N . ASN A 1 84 ? 12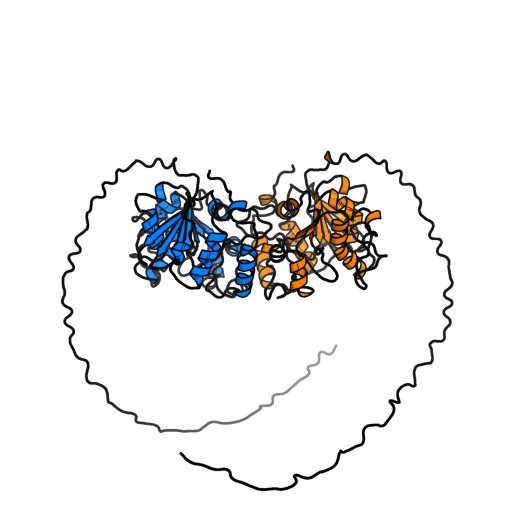.266 -9.312 -20.312 1 97.44 84 ASN A N 1
ATOM 657 C CA . ASN A 1 84 ? 11.391 -8.93 -19.203 1 97.44 84 ASN A CA 1
ATOM 658 C C . ASN A 1 84 ? 11.609 -9.828 -17.984 1 97.44 84 ASN A C 1
ATOM 660 O O . ASN A 1 84 ? 11.727 -9.336 -16.859 1 97.44 84 ASN A O 1
ATOM 664 N N . ALA A 1 85 ? 11.664 -11.102 -18.234 1 98.31 85 ALA A N 1
ATOM 665 C CA . ALA A 1 85 ? 11.867 -12.055 -17.156 1 98.31 85 ALA A CA 1
ATOM 666 C C . ALA A 1 85 ? 13.188 -11.805 -16.438 1 98.31 85 ALA A C 1
ATOM 668 O O . ALA A 1 85 ? 13.266 -11.906 -15.203 1 98.31 85 ALA A O 1
ATOM 669 N N . ARG A 1 86 ? 14.211 -11.539 -17.188 1 98.56 86 ARG A N 1
ATOM 670 C CA . ARG A 1 86 ? 15.531 -11.312 -16.609 1 98.56 86 ARG A CA 1
ATOM 671 C C . ARG A 1 86 ? 15.516 -10.094 -15.68 1 98.56 86 ARG A C 1
ATOM 673 O O . ARG A 1 86 ? 16.062 -10.148 -14.578 1 98.56 86 ARG A O 1
ATOM 680 N N . GLU A 1 87 ? 14.883 -8.992 -16.094 1 98.25 87 GLU A N 1
ATOM 681 C CA . GLU A 1 87 ? 14.758 -7.801 -15.266 1 98.25 87 GLU A CA 1
ATOM 682 C C . GLU A 1 87 ? 13.977 -8.102 -13.984 1 98.25 87 GLU A C 1
ATOM 684 O O . GLU A 1 87 ? 14.352 -7.645 -12.906 1 98.25 87 GLU A O 1
ATOM 689 N N . ASN A 1 88 ? 12.93 -8.828 -14.156 1 98.75 88 ASN A N 1
ATOM 690 C CA . ASN A 1 88 ? 12.094 -9.164 -13.008 1 98.75 88 ASN A CA 1
ATOM 691 C C . ASN A 1 88 ? 12.836 -10.047 -12.008 1 98.75 88 ASN A C 1
ATOM 693 O O . ASN A 1 88 ? 12.719 -9.859 -10.797 1 98.75 88 ASN A O 1
ATOM 697 N N . LEU A 1 89 ? 13.594 -10.984 -12.523 1 98.88 89 LEU A N 1
ATOM 698 C CA . LEU A 1 89 ? 14.391 -11.852 -11.672 1 98.88 89 LEU A CA 1
ATOM 699 C C . LEU A 1 89 ? 15.43 -11.055 -10.898 1 98.88 89 LEU A C 1
ATOM 701 O O . LEU A 1 89 ? 15.609 -11.258 -9.695 1 98.88 89 LEU A O 1
ATOM 705 N N . GLU A 1 90 ? 16.125 -10.188 -11.578 1 98.5 90 GLU A N 1
ATOM 706 C CA . GLU A 1 90 ? 17.141 -9.344 -10.938 1 98.5 90 GLU A CA 1
ATOM 707 C C . GLU A 1 90 ? 16.531 -8.555 -9.773 1 98.5 90 GLU A C 1
ATOM 709 O O . GLU A 1 90 ? 17.109 -8.523 -8.68 1 98.5 90 GLU A O 1
ATOM 714 N N . PHE A 1 91 ? 15.461 -7.961 -10.039 1 98.62 91 PHE A N 1
ATOM 715 C CA . PHE A 1 91 ? 14.781 -7.184 -9.008 1 98.62 91 PHE A CA 1
ATOM 716 C C . PHE A 1 91 ? 14.359 -8.07 -7.848 1 98.62 91 PHE A C 1
ATOM 718 O O . PHE A 1 91 ? 14.531 -7.707 -6.684 1 98.62 91 PHE A O 1
ATOM 725 N N . PHE A 1 92 ? 13.797 -9.227 -8.125 1 98.88 92 PHE A N 1
ATOM 726 C CA . PHE A 1 92 ? 13.328 -10.141 -7.09 1 98.88 92 PHE A CA 1
ATOM 727 C C . PHE A 1 92 ? 14.477 -10.602 -6.207 1 98.88 92 PHE A C 1
ATOM 729 O O . PHE A 1 92 ? 14.344 -10.664 -4.98 1 98.88 92 PHE A O 1
ATOM 736 N N . VAL A 1 93 ? 15.539 -10.969 -6.844 1 98.62 93 VAL A N 1
ATOM 737 C CA . VAL A 1 93 ? 16.688 -11.445 -6.086 1 98.62 93 VAL A CA 1
ATOM 738 C C . VAL A 1 93 ? 17.172 -10.352 -5.133 1 98.62 93 VAL A C 1
ATOM 740 O O . VAL A 1 93 ? 17.547 -10.641 -3.99 1 98.62 93 VAL A O 1
ATOM 743 N N . LYS A 1 94 ? 17.094 -9.133 -5.543 1 97.25 94 LYS A N 1
ATOM 744 C CA . LYS A 1 94 ? 17.547 -8.008 -4.727 1 97.25 94 LYS A CA 1
ATOM 745 C C . LYS A 1 94 ? 16.531 -7.699 -3.619 1 97.25 94 LYS A C 1
ATOM 747 O O . LYS A 1 94 ? 16.922 -7.379 -2.494 1 97.25 94 LYS A O 1
ATOM 752 N N . ARG A 1 95 ? 15.258 -7.867 -3.883 1 97.5 95 ARG A N 1
ATOM 753 C CA . ARG A 1 95 ? 14.258 -7.254 -3.014 1 97.5 95 ARG A CA 1
ATOM 754 C C . ARG A 1 95 ? 13.414 -8.32 -2.318 1 97.5 95 ARG A C 1
ATOM 756 O O . ARG A 1 95 ? 12.758 -8.039 -1.313 1 97.5 95 ARG A O 1
ATOM 763 N N . GLY A 1 96 ? 13.406 -9.508 -2.832 1 98.12 96 GLY A N 1
ATOM 764 C CA . GLY A 1 96 ? 12.375 -10.445 -2.422 1 98.12 96 GLY A CA 1
ATOM 765 C C . GLY A 1 96 ? 12.875 -11.492 -1.446 1 98.12 96 GLY A C 1
ATOM 766 O O . GLY A 1 96 ? 12.086 -12.086 -0.704 1 98.12 96 GLY A O 1
ATOM 767 N N . LEU A 1 97 ? 14.195 -11.781 -1.361 1 98.12 97 LEU A N 1
ATOM 768 C CA . LEU A 1 97 ? 14.75 -12.844 -0.534 1 98.12 97 LEU A CA 1
ATOM 769 C C . LEU A 1 97 ? 14.781 -12.438 0.934 1 98.12 97 LEU A C 1
ATOM 771 O O . LEU A 1 97 ? 14.938 -11.258 1.249 1 98.12 97 LEU A O 1
ATOM 775 N N . HIS A 1 98 ? 14.602 -13.367 1.802 1 97.62 98 HIS A N 1
ATOM 776 C CA . HIS A 1 98 ? 14.727 -13.18 3.242 1 97.62 98 HIS A CA 1
ATOM 777 C C . HIS A 1 98 ? 14.945 -14.516 3.951 1 97.62 98 HIS A C 1
ATOM 779 O O . HIS A 1 98 ? 14.859 -15.578 3.328 1 97.62 98 HIS A O 1
ATOM 785 N N . ALA A 1 99 ? 15.172 -14.539 5.238 1 96.12 99 ALA A N 1
ATOM 786 C CA . ALA A 1 99 ? 15.602 -15.734 5.957 1 96.12 99 ALA A CA 1
ATOM 787 C C . ALA A 1 99 ? 14.406 -16.531 6.465 1 96.12 99 ALA A C 1
ATOM 789 O O . ALA A 1 99 ? 14.555 -17.688 6.867 1 96.12 99 ALA A O 1
ATOM 790 N N . ARG A 1 100 ? 13.266 -15.945 6.344 1 96.38 100 ARG A N 1
ATOM 791 C CA . ARG A 1 100 ? 12.109 -16.547 7 1 96.38 100 ARG A CA 1
ATOM 792 C C . ARG A 1 100 ? 11.336 -17.453 6.039 1 96.38 100 ARG A C 1
ATOM 794 O O . ARG A 1 100 ? 10.227 -17.891 6.348 1 96.38 100 ARG A O 1
ATOM 801 N N . ALA A 1 101 ? 11.914 -17.703 4.871 1 97.69 101 ALA A N 1
ATOM 802 C CA . ALA A 1 101 ? 11.352 -18.625 3.889 1 97.69 101 ALA A CA 1
ATOM 803 C C . ALA A 1 101 ? 12.453 -19.391 3.17 1 97.69 101 ALA A C 1
ATOM 805 O O . ALA A 1 101 ? 13.617 -18.984 3.184 1 97.69 101 ALA A O 1
ATOM 806 N N . ASP A 1 102 ? 12.078 -20.562 2.68 1 98 102 ASP A N 1
ATOM 807 C CA . ASP A 1 102 ? 12.93 -21.25 1.722 1 98 102 ASP A CA 1
ATOM 808 C C . ASP A 1 102 ? 12.555 -20.891 0.287 1 98 102 ASP A C 1
ATOM 810 O O . ASP A 1 102 ? 11.367 -20.781 -0.038 1 98 102 ASP A O 1
ATOM 814 N N . PHE A 1 103 ? 13.609 -20.703 -0.528 1 98.56 103 PHE A N 1
ATOM 815 C CA . PHE A 1 103 ? 13.398 -20.297 -1.912 1 98.56 103 PHE A CA 1
ATOM 816 C C . PHE A 1 103 ? 13.984 -21.328 -2.875 1 98.56 103 PHE A C 1
ATOM 818 O O . PHE A 1 103 ? 15.109 -21.781 -2.697 1 98.56 103 PHE A O 1
ATOM 825 N N . ILE A 1 104 ? 13.164 -21.719 -3.848 1 98.88 104 ILE A N 1
ATOM 826 C CA . ILE A 1 104 ? 13.648 -22.531 -4.949 1 98.88 104 ILE A CA 1
ATOM 827 C C . ILE A 1 104 ? 13.406 -21.812 -6.277 1 98.88 104 ILE A C 1
ATOM 829 O O . ILE A 1 104 ? 12.258 -21.516 -6.621 1 98.88 104 ILE A O 1
ATOM 833 N N . PHE A 1 105 ? 14.484 -21.562 -6.98 1 98.94 105 PHE A N 1
ATOM 834 C CA . PHE A 1 105 ? 14.398 -21 -8.32 1 98.94 105 PHE A CA 1
ATOM 835 C C . PHE A 1 105 ? 14.438 -22.109 -9.375 1 98.94 105 PHE A C 1
ATOM 837 O O . PHE A 1 105 ? 15.398 -22.875 -9.438 1 98.94 105 PHE A O 1
ATOM 844 N N . ILE A 1 106 ? 13.359 -22.172 -10.156 1 98.88 106 ILE A N 1
ATOM 845 C CA . ILE A 1 106 ? 13.234 -23.188 -11.195 1 98.88 106 ILE A CA 1
ATOM 846 C C . ILE A 1 106 ? 13.555 -22.562 -12.555 1 98.88 106 ILE A C 1
ATOM 848 O O . ILE A 1 106 ? 12.766 -21.781 -13.094 1 98.88 106 ILE A O 1
ATOM 852 N N . PHE A 1 107 ? 14.68 -22.938 -13.094 1 98.69 107 PHE A N 1
ATOM 853 C CA . PHE A 1 107 ? 15.078 -22.438 -14.406 1 98.69 107 PHE A CA 1
ATOM 854 C C . PHE A 1 107 ? 14.68 -23.406 -15.5 1 98.69 107 PHE A C 1
ATOM 856 O O . PHE A 1 107 ? 15.195 -24.531 -15.57 1 98.69 107 PHE A O 1
ATOM 863 N N . ASN A 1 108 ? 13.719 -22.984 -16.312 1 98 108 ASN A N 1
ATOM 864 C CA . ASN A 1 108 ? 13.266 -23.75 -17.469 1 98 108 ASN A CA 1
ATOM 865 C C . ASN A 1 108 ? 14.016 -23.359 -18.734 1 98 108 ASN A C 1
ATOM 867 O O . ASN A 1 108 ? 13.789 -22.266 -19.281 1 98 108 ASN A O 1
ATOM 871 N N . GLY A 1 109 ? 14.82 -24.25 -19.25 1 97.19 109 GLY A N 1
ATOM 872 C CA . GLY A 1 109 ? 15.602 -23.938 -20.438 1 97.19 109 GLY A CA 1
ATOM 873 C C . GLY A 1 109 ? 16.984 -23.422 -20.125 1 97.19 109 GLY A C 1
ATOM 874 O O . GLY A 1 109 ? 17.312 -23.188 -18.953 1 97.19 109 GLY A O 1
ATOM 875 N N . GLU A 1 110 ? 17.828 -23.234 -21.156 1 96.06 110 GLU A N 1
ATOM 876 C CA . GLU A 1 110 ? 19.203 -22.781 -21.016 1 96.06 110 GLU A CA 1
ATOM 877 C C . GLU A 1 110 ? 19.266 -21.281 -20.734 1 96.06 110 GLU A C 1
ATOM 879 O O . GLU A 1 110 ? 18.578 -20.5 -21.391 1 96.06 110 GLU A O 1
ATOM 884 N N . THR A 1 111 ? 20 -20.922 -19.734 1 97.69 111 THR A N 1
ATOM 885 C CA . THR A 1 111 ? 20.203 -19.516 -19.422 1 97.69 111 THR A CA 1
ATOM 886 C C . THR A 1 111 ? 21.391 -19.344 -18.469 1 97.69 111 THR A C 1
ATOM 888 O O . THR A 1 111 ? 21.688 -20.25 -17.672 1 97.69 111 THR A O 1
ATOM 891 N N . ASP A 1 112 ? 22.031 -18.234 -18.578 1 98.06 112 ASP A N 1
ATOM 892 C CA . ASP A 1 112 ? 23.094 -17.906 -17.641 1 98.06 112 ASP A CA 1
ATOM 893 C C . ASP A 1 112 ? 22.547 -17.141 -16.438 1 98.06 112 ASP A C 1
ATOM 895 O O . ASP A 1 112 ? 23.297 -16.75 -15.539 1 98.06 112 ASP A O 1
ATOM 899 N N . ALA A 1 113 ? 21.203 -16.922 -16.375 1 98.38 113 ALA A N 1
ATOM 900 C CA . ALA A 1 113 ? 20.578 -16.203 -15.273 1 98.38 113 ALA A CA 1
ATOM 901 C C . ALA A 1 113 ? 20.734 -16.953 -13.961 1 98.38 113 ALA A C 1
ATOM 903 O O . ALA A 1 113 ? 20.547 -16.375 -12.883 1 98.38 113 ALA A O 1
ATOM 904 N N . VAL A 1 114 ? 21.109 -18.188 -14.031 1 97.94 114 VAL A N 1
ATOM 905 C CA . VAL A 1 114 ? 21.359 -19 -12.844 1 97.94 114 VAL A CA 1
ATOM 906 C C . VAL A 1 114 ? 22.422 -18.328 -11.977 1 97.94 114 VAL A C 1
ATOM 908 O O . VAL A 1 114 ? 22.375 -18.422 -10.742 1 97.94 114 VAL A O 1
ATOM 911 N N . GLY A 1 115 ? 23.297 -17.609 -12.602 1 97.94 115 GLY A N 1
ATOM 912 C CA . GLY A 1 115 ? 24.391 -16.953 -11.906 1 97.94 115 GLY A CA 1
ATOM 913 C C . GLY A 1 115 ? 23.938 -15.805 -11.023 1 97.94 115 GLY A C 1
ATOM 914 O O . GLY A 1 115 ? 24.688 -15.344 -10.156 1 97.94 115 GLY A O 1
ATOM 915 N N . MET A 1 116 ? 22.719 -15.328 -11.18 1 98.12 116 MET A N 1
ATOM 916 C CA . MET A 1 116 ? 22.172 -14.211 -10.406 1 98.12 116 MET A CA 1
ATOM 917 C C . MET A 1 116 ? 21.719 -14.68 -9.031 1 98.12 116 MET A C 1
ATOM 919 O O . MET A 1 116 ? 21.469 -13.859 -8.133 1 98.12 116 MET A O 1
ATOM 923 N N . ILE A 1 117 ? 21.547 -15.992 -8.852 1 98.62 117 ILE A N 1
ATOM 924 C CA . ILE A 1 117 ? 20.953 -16.531 -7.637 1 98.62 117 ILE A CA 1
ATOM 925 C C . ILE A 1 117 ? 22.031 -16.719 -6.578 1 98.62 117 ILE A C 1
ATOM 927 O O . ILE A 1 117 ? 23.047 -17.359 -6.832 1 98.62 117 ILE A O 1
ATOM 931 N N . PRO A 1 118 ? 21.828 -16.172 -5.363 1 97.81 118 PRO A N 1
ATOM 932 C CA . PRO A 1 118 ? 22.828 -16.344 -4.297 1 97.81 118 PRO A CA 1
ATOM 933 C C . PRO A 1 118 ? 22.719 -17.688 -3.604 1 97.81 118 PRO A C 1
ATOM 935 O O . PRO A 1 118 ? 22.281 -17.766 -2.451 1 97.81 118 PRO A O 1
ATOM 938 N N . THR A 1 119 ? 23.297 -18.75 -4.152 1 95.19 119 THR A N 1
ATOM 939 C CA . THR A 1 119 ? 23.172 -20.109 -3.664 1 95.19 119 THR A CA 1
ATOM 940 C C . THR A 1 119 ? 24.078 -20.344 -2.451 1 95.19 119 THR A C 1
ATOM 942 O O . THR A 1 119 ? 24.062 -21.422 -1.857 1 95.19 119 THR A O 1
ATOM 945 N N . ASN A 1 120 ? 24.844 -19.312 -2.053 1 95.5 120 ASN A N 1
ATOM 946 C CA . ASN A 1 120 ? 25.578 -19.391 -0.794 1 95.5 120 ASN A CA 1
ATOM 947 C C . ASN A 1 120 ? 24.641 -19.297 0.407 1 95.5 120 ASN A C 1
ATOM 949 O O . ASN A 1 120 ? 25.016 -19.641 1.524 1 95.5 120 ASN A O 1
ATOM 953 N N . LEU A 1 121 ? 23.484 -18.766 0.173 1 95 121 LEU A N 1
ATOM 954 C CA . LEU A 1 121 ? 22.469 -18.75 1.22 1 95 121 LEU A CA 1
ATOM 955 C C . LEU A 1 121 ? 21.875 -20.156 1.414 1 95 121 LEU A C 1
ATOM 957 O O . LEU A 1 121 ? 21.5 -20.812 0.444 1 95 121 LEU A O 1
ATOM 961 N N . GLU A 1 122 ? 21.672 -20.625 2.605 1 94.56 122 GLU A N 1
ATOM 962 C CA . GLU A 1 122 ? 21.25 -21.984 2.922 1 94.56 122 GLU A CA 1
ATOM 963 C C . GLU A 1 122 ? 19.797 -22.219 2.49 1 94.56 122 GLU A C 1
ATOM 965 O O . GLU A 1 122 ? 19.438 -23.344 2.146 1 94.56 122 GLU A O 1
ATOM 970 N N . ASN A 1 123 ? 19.047 -21.125 2.525 1 96.25 123 ASN A N 1
ATOM 971 C CA . ASN A 1 123 ? 17.625 -21.281 2.264 1 96.25 123 ASN A CA 1
ATOM 972 C C . ASN A 1 123 ? 17.281 -20.984 0.808 1 96.25 123 ASN A C 1
ATOM 974 O O . ASN A 1 123 ? 16.109 -20.766 0.472 1 96.25 123 ASN A O 1
ATOM 978 N N . VAL A 1 124 ? 18.312 -20.906 -0.08 1 97.81 124 VAL A N 1
ATOM 979 C CA . VAL A 1 124 ? 18.109 -20.594 -1.493 1 97.81 124 VAL A CA 1
ATOM 980 C C . VAL A 1 124 ? 18.688 -21.719 -2.35 1 97.81 124 VAL A C 1
ATOM 982 O O . VAL A 1 124 ? 19.875 -22.062 -2.225 1 97.81 124 VAL A O 1
ATOM 985 N N . LYS A 1 125 ? 17.812 -22.281 -3.199 1 98.25 125 LYS A N 1
ATOM 986 C CA . LYS A 1 125 ? 18.219 -23.406 -4.051 1 98.25 125 LYS A CA 1
ATOM 987 C C . LYS A 1 125 ? 17.812 -23.172 -5.5 1 98.25 125 LYS A C 1
ATOM 989 O O . LYS A 1 125 ? 16.953 -22.328 -5.777 1 98.25 125 LYS A O 1
ATOM 994 N N . ILE A 1 126 ? 18.484 -23.938 -6.387 1 98.44 126 ILE A N 1
ATOM 995 C CA . ILE A 1 126 ? 18.188 -23.844 -7.816 1 98.44 126 ILE A CA 1
ATOM 996 C C . ILE A 1 126 ? 17.812 -25.219 -8.352 1 98.44 126 ILE A C 1
ATOM 998 O O . ILE A 1 126 ? 18.391 -26.234 -7.934 1 98.44 126 ILE A O 1
ATOM 1002 N N . VAL A 1 127 ? 16.812 -25.25 -9.211 1 98.44 127 VAL A N 1
ATOM 1003 C CA . VAL A 1 127 ? 16.5 -26.406 -10.047 1 98.44 127 VAL A CA 1
ATOM 1004 C C . VAL A 1 127 ? 16.578 -26.016 -11.523 1 98.44 127 VAL A C 1
ATOM 1006 O O . VAL A 1 127 ? 15.93 -25.062 -11.953 1 98.44 127 VAL A O 1
ATOM 1009 N N . GLN A 1 128 ? 17.438 -26.656 -12.234 1 98 128 GLN A N 1
ATOM 1010 C CA . GLN A 1 128 ? 17.516 -26.453 -13.68 1 98 128 GLN A CA 1
ATOM 1011 C C . GLN A 1 128 ? 16.875 -27.625 -14.43 1 98 128 GLN A C 1
ATOM 1013 O O . GLN A 1 128 ? 17.109 -28.781 -14.086 1 98 128 GLN A O 1
ATOM 1018 N N . ARG A 1 129 ? 16.125 -27.297 -15.344 1 97.19 129 ARG A N 1
ATOM 1019 C CA . ARG A 1 129 ? 15.391 -28.344 -16.062 1 97.19 129 ARG A CA 1
ATOM 1020 C C . ARG A 1 129 ? 15.109 -27.922 -17.5 1 97.19 129 ARG A C 1
ATOM 1022 O O . ARG A 1 129 ? 15.406 -26.797 -17.891 1 97.19 129 ARG A O 1
ATOM 1029 N N . GLU A 1 130 ? 14.57 -28.875 -18.359 1 96.44 130 GLU A N 1
ATOM 1030 C CA . GLU A 1 130 ? 14.133 -28.547 -19.719 1 96.44 130 GLU A CA 1
ATOM 1031 C C . GLU A 1 130 ? 12.906 -27.641 -19.703 1 96.44 130 GLU A C 1
ATOM 1033 O O . GLU A 1 130 ? 12.102 -27.688 -18.766 1 96.44 130 GLU A O 1
ATOM 1038 N N . ASN A 1 131 ? 12.82 -26.781 -20.688 1 95.94 131 ASN A N 1
ATOM 1039 C CA . ASN A 1 131 ? 11.68 -25.859 -20.781 1 95.94 131 ASN A CA 1
ATOM 1040 C C . ASN A 1 131 ? 10.414 -26.578 -21.234 1 95.94 131 ASN A C 1
ATOM 1042 O O . ASN A 1 131 ? 9.961 -26.391 -22.375 1 95.94 131 ASN A O 1
ATOM 1046 N N . THR A 1 132 ? 9.945 -27.406 -20.344 1 95.56 132 THR A N 1
ATOM 1047 C CA . THR A 1 132 ? 8.734 -28.156 -20.594 1 95.56 132 THR A CA 1
ATOM 1048 C C . THR A 1 132 ? 7.703 -27.922 -19.5 1 95.56 132 THR A C 1
ATOM 1050 O O . THR A 1 132 ? 8.023 -27.359 -18.453 1 95.56 132 THR A O 1
ATOM 1053 N N . CYS A 1 133 ? 6.457 -28.219 -19.734 1 95.69 133 CYS A N 1
ATOM 1054 C CA . CYS A 1 133 ? 5.363 -28.328 -18.781 1 95.69 133 CYS A CA 1
ATOM 1055 C C . CYS A 1 133 ? 4.887 -26.938 -18.328 1 95.69 133 CYS A C 1
ATOM 1057 O O . CYS A 1 133 ? 4.152 -26.828 -17.359 1 95.69 133 CYS A O 1
ATOM 1059 N N . TYR A 1 134 ? 5.406 -25.828 -19 1 95.75 134 TYR A N 1
ATOM 1060 C CA . TYR A 1 134 ? 5.039 -24.484 -18.578 1 95.75 134 TYR A CA 1
ATOM 1061 C C . TYR A 1 134 ? 5.227 -24.297 -17.078 1 95.75 134 TYR A C 1
ATOM 1063 O O . TYR A 1 134 ? 5.805 -25.156 -16.406 1 95.75 134 TYR A O 1
ATOM 1071 N N . ASP A 1 135 ? 4.902 -23.172 -16.5 1 96.69 135 ASP A N 1
ATOM 1072 C CA . ASP A 1 135 ? 5.188 -22.844 -15.109 1 96.69 135 ASP A CA 1
ATOM 1073 C C . ASP A 1 135 ? 4.414 -23.766 -14.164 1 96.69 135 ASP A C 1
ATOM 1075 O O . ASP A 1 135 ? 4.98 -24.312 -13.211 1 96.69 135 ASP A O 1
ATOM 1079 N N . ILE A 1 136 ? 3.152 -23.938 -14.445 1 96.81 136 ILE A N 1
ATOM 1080 C CA . ILE A 1 136 ? 2.262 -24.688 -13.562 1 96.81 136 ILE A CA 1
ATOM 1081 C C . ILE A 1 136 ? 2.744 -26.141 -13.453 1 96.81 136 ILE A C 1
ATOM 1083 O O . ILE A 1 136 ? 2.838 -26.688 -12.344 1 96.81 136 ILE A O 1
ATOM 1087 N N . GLY A 1 137 ? 3.061 -26.75 -14.625 1 96.38 137 GLY A N 1
ATOM 1088 C CA . GLY A 1 137 ? 3.6 -28.109 -14.594 1 96.38 137 GLY A CA 1
ATOM 1089 C C . GLY A 1 137 ? 4.957 -28.188 -13.93 1 96.38 137 GLY A C 1
ATOM 1090 O O . GLY A 1 137 ? 5.258 -29.172 -13.242 1 96.38 137 GLY A O 1
ATOM 1091 N N . ALA A 1 138 ? 5.805 -27.203 -14.125 1 97.69 138 ALA A N 1
ATOM 1092 C CA . ALA A 1 138 ? 7.129 -27.156 -13.508 1 97.69 138 ALA A CA 1
ATOM 1093 C C . ALA A 1 138 ? 7.023 -27.109 -11.984 1 97.69 138 ALA A C 1
ATOM 1095 O O . ALA A 1 138 ? 7.758 -27.828 -11.289 1 97.69 138 ALA A O 1
ATOM 1096 N N . PHE A 1 139 ? 6.125 -26.312 -11.438 1 98.5 139 PHE A N 1
ATOM 1097 C CA . PHE A 1 139 ? 5.891 -26.266 -10 1 98.5 139 PHE A CA 1
ATOM 1098 C C . PHE A 1 139 ? 5.523 -27.656 -9.469 1 98.5 139 PHE A C 1
ATOM 1100 O O . PHE A 1 139 ? 6.082 -28.109 -8.469 1 98.5 139 PHE A O 1
ATOM 1107 N N . GLY A 1 140 ? 4.602 -28.266 -10.188 1 97.69 140 GLY A N 1
ATOM 1108 C CA . GLY A 1 140 ? 4.152 -29.594 -9.766 1 97.69 140 GLY A CA 1
ATOM 1109 C C . GLY A 1 140 ? 5.273 -30.609 -9.711 1 97.69 140 GLY A C 1
ATOM 1110 O O . GLY A 1 140 ? 5.379 -31.375 -8.742 1 97.69 140 GLY A O 1
ATOM 1111 N N . GLN A 1 141 ? 6.07 -30.641 -10.742 1 97.44 141 GLN A N 1
ATOM 1112 C CA . GLN A 1 141 ? 7.16 -31.609 -10.812 1 97.44 141 GLN A CA 1
ATOM 1113 C C . GLN A 1 141 ? 8.156 -31.406 -9.68 1 97.44 141 GLN A C 1
ATOM 1115 O O . GLN A 1 141 ? 8.602 -32.375 -9.055 1 97.44 141 GLN A O 1
ATOM 1120 N N . VAL A 1 142 ? 8.484 -30.156 -9.391 1 98.25 142 VAL A N 1
ATOM 1121 C CA . VAL A 1 142 ? 9.453 -29.859 -8.336 1 98.25 142 VAL A CA 1
ATOM 1122 C C . VAL A 1 142 ? 8.852 -30.172 -6.973 1 98.25 142 VAL A C 1
ATOM 1124 O O . VAL A 1 142 ? 9.5 -30.797 -6.133 1 98.25 142 VAL A O 1
ATOM 1127 N N . LEU A 1 143 ? 7.621 -29.828 -6.742 1 98.19 143 LEU A N 1
ATOM 1128 C CA . LEU A 1 143 ? 6.953 -30.016 -5.461 1 98.19 143 LEU A CA 1
ATOM 1129 C C . LEU A 1 143 ? 6.734 -31.5 -5.18 1 98.19 143 LEU A C 1
ATOM 1131 O O . LEU A 1 143 ? 6.816 -31.938 -4.027 1 98.19 143 LEU A O 1
ATOM 1135 N N . ALA A 1 144 ? 6.453 -32.281 -6.188 1 96.19 144 ALA A N 1
ATOM 1136 C CA . ALA A 1 144 ? 6.141 -33.688 -6.031 1 96.19 144 ALA A CA 1
ATOM 1137 C C . ALA A 1 144 ? 7.41 -34.5 -5.848 1 96.19 144 ALA A C 1
ATOM 1139 O O . ALA A 1 144 ? 7.383 -35.594 -5.234 1 96.19 144 ALA A O 1
ATOM 1140 N N . LYS A 1 145 ? 8.469 -34.031 -6.457 1 95.88 145 LYS A N 1
ATOM 1141 C CA . LYS A 1 145 ? 9.719 -34.781 -6.418 1 95.88 145 LYS A CA 1
ATOM 1142 C C . LYS A 1 145 ? 10.148 -35.062 -4.98 1 95.88 145 LYS A C 1
ATOM 1144 O O . LYS A 1 145 ? 10.258 -34.125 -4.172 1 95.88 145 LYS A O 1
ATOM 1149 N N . ASP A 1 146 ? 10.305 -36.375 -4.578 1 94.94 146 ASP A N 1
ATOM 1150 C CA . ASP A 1 146 ? 10.781 -36.844 -3.283 1 94.94 146 ASP A CA 1
ATOM 1151 C C . ASP A 1 146 ? 9.922 -36.312 -2.146 1 94.94 146 ASP A C 1
ATOM 1153 O O . ASP A 1 146 ? 10.414 -36.062 -1.045 1 94.94 146 ASP A O 1
ATOM 1157 N N . GLY A 1 147 ? 8.688 -35.938 -2.441 1 94.06 147 GLY A N 1
ATOM 1158 C CA . GLY A 1 147 ? 7.75 -35.469 -1.422 1 94.06 147 GLY A CA 1
ATOM 1159 C C . GLY A 1 147 ? 8.109 -34.125 -0.85 1 94.06 147 GLY A C 1
ATOM 1160 O O . GLY A 1 147 ? 7.824 -33.844 0.315 1 94.06 147 GLY A O 1
ATOM 1161 N N . LEU A 1 148 ? 8.727 -33.281 -1.646 1 96.5 148 LEU A N 1
ATOM 1162 C CA . LEU A 1 148 ? 9.188 -31.969 -1.174 1 96.5 148 LEU A CA 1
ATOM 1163 C C . LEU A 1 148 ? 8.047 -31.203 -0.513 1 96.5 148 LEU A C 1
ATOM 1165 O O . LEU A 1 148 ? 8.227 -30.625 0.562 1 96.5 148 LEU A O 1
ATOM 1169 N N . TRP A 1 149 ? 6.867 -31.156 -1.14 1 96.81 149 TRP A N 1
ATOM 1170 C CA . TRP A 1 149 ? 5.762 -30.328 -0.65 1 96.81 149 TRP A CA 1
ATOM 1171 C C . TRP A 1 149 ? 5.328 -30.781 0.741 1 96.81 149 TRP A C 1
ATOM 1173 O O . TRP A 1 149 ? 4.848 -29.969 1.539 1 96.81 149 TRP A O 1
ATOM 1183 N N . MET A 1 150 ? 5.527 -32 1.13 1 95.75 150 MET A N 1
ATOM 1184 C CA . MET A 1 150 ? 5.07 -32.562 2.4 1 95.75 150 MET A CA 1
ATOM 1185 C C . MET A 1 150 ? 5.91 -32.031 3.561 1 95.75 150 MET A C 1
ATOM 1187 O O . MET A 1 150 ? 5.516 -32.156 4.723 1 95.75 150 MET A O 1
ATOM 1191 N N . LYS A 1 151 ? 6.961 -31.484 3.23 1 96.12 151 LYS A N 1
ATOM 1192 C CA . LYS A 1 151 ? 7.867 -31 4.266 1 96.12 151 LYS A CA 1
ATOM 1193 C C . LYS A 1 151 ? 7.484 -29.578 4.699 1 96.12 151 LYS A C 1
ATOM 1195 O O . LYS A 1 151 ? 8.07 -29.031 5.633 1 96.12 151 LYS A O 1
ATOM 1200 N N . TYR A 1 152 ? 6.523 -28.969 4.039 1 97.25 152 TYR A N 1
ATOM 1201 C CA . TYR A 1 152 ? 6.152 -27.578 4.305 1 97.25 152 TYR A CA 1
ATOM 1202 C C . TYR A 1 152 ? 4.66 -27.453 4.598 1 97.25 152 TYR A C 1
ATOM 1204 O O . TYR A 1 152 ? 3.885 -28.359 4.27 1 97.25 152 TYR A O 1
ATOM 1212 N N . LYS A 1 153 ? 4.305 -26.297 5.207 1 97.25 153 LYS A N 1
ATOM 1213 C CA . LYS A 1 153 ? 2.91 -26.047 5.562 1 97.25 153 LYS A CA 1
ATOM 1214 C C . LYS A 1 153 ? 2.289 -24.984 4.66 1 97.25 153 LYS A C 1
ATOM 1216 O O . LYS A 1 153 ? 1.068 -24.938 4.496 1 97.25 153 LYS A O 1
ATOM 1221 N N . ARG A 1 154 ? 3.137 -24.156 4.156 1 98.38 154 ARG A N 1
ATOM 1222 C CA . ARG A 1 154 ? 2.662 -23.031 3.352 1 98.38 154 ARG A CA 1
ATOM 1223 C C . ARG A 1 154 ? 3.557 -22.812 2.135 1 98.38 154 ARG A C 1
ATOM 1225 O O . ARG A 1 154 ? 4.754 -23.094 2.182 1 98.38 154 ARG A O 1
ATOM 1232 N N . PHE A 1 155 ? 2.896 -22.297 1.061 1 98.81 155 PHE A N 1
ATOM 1233 C CA . PHE A 1 155 ? 3.58 -22.234 -0.227 1 98.81 155 PHE A CA 1
ATOM 1234 C C . PHE A 1 155 ? 3.221 -20.953 -0.972 1 98.81 155 PHE A C 1
ATOM 1236 O O . PHE A 1 155 ? 2.076 -20.5 -0.921 1 98.81 155 PHE A O 1
ATOM 1243 N N . ILE A 1 156 ? 4.191 -20.422 -1.661 1 98.94 156 ILE A N 1
ATOM 1244 C CA . ILE A 1 156 ? 3.938 -19.438 -2.701 1 98.94 156 ILE A CA 1
ATOM 1245 C C . ILE A 1 156 ? 4.637 -19.844 -3.994 1 98.94 156 ILE A C 1
ATOM 1247 O O . ILE A 1 156 ? 5.809 -20.234 -3.979 1 98.94 156 ILE A O 1
ATOM 1251 N N . THR A 1 157 ? 3.893 -19.891 -5.066 1 98.88 157 THR A N 1
ATOM 1252 C CA . THR A 1 157 ? 4.465 -20.047 -6.398 1 98.88 157 THR A CA 1
ATOM 1253 C C . THR A 1 157 ? 4.344 -18.75 -7.195 1 98.88 157 THR A C 1
ATOM 1255 O O . THR A 1 157 ? 3.309 -18.078 -7.145 1 98.88 157 THR A O 1
ATOM 1258 N N . LEU A 1 158 ? 5.383 -18.328 -7.844 1 98.75 158 LEU A N 1
ATOM 1259 C CA . LEU A 1 158 ? 5.316 -17.156 -8.711 1 98.75 158 LEU A CA 1
ATOM 1260 C C . LEU A 1 158 ? 6.23 -17.328 -9.914 1 98.75 158 LEU A C 1
ATOM 1262 O O . LEU A 1 158 ? 7.18 -18.109 -9.883 1 98.75 158 LEU A O 1
ATOM 1266 N N . ASN A 1 159 ? 5.867 -16.688 -11.008 1 98.25 159 ASN A N 1
ATOM 1267 C CA . ASN A 1 159 ? 6.688 -16.766 -12.211 1 98.25 159 ASN A CA 1
ATOM 1268 C C . ASN A 1 159 ? 7.316 -15.422 -12.562 1 98.25 159 ASN A C 1
ATOM 1270 O O . ASN A 1 159 ? 7.043 -14.422 -11.906 1 98.25 159 ASN A O 1
ATOM 1274 N N . ALA A 1 160 ? 8.109 -15.406 -13.578 1 98.38 160 ALA A N 1
ATOM 1275 C CA . ALA A 1 160 ? 8.984 -14.273 -13.867 1 98.38 160 ALA A CA 1
ATOM 1276 C C . ALA A 1 160 ? 8.273 -13.234 -14.734 1 98.38 160 ALA A C 1
ATOM 1278 O O . ALA A 1 160 ? 8.906 -12.297 -15.234 1 98.38 160 ALA A O 1
ATOM 1279 N N . SER A 1 161 ? 7.008 -13.336 -14.914 1 97.5 161 SER A N 1
ATOM 1280 C CA . SER A 1 161 ? 6.277 -12.336 -15.68 1 97.5 161 SER A CA 1
ATOM 1281 C C . SER A 1 161 ? 5.863 -11.164 -14.805 1 97.5 161 SER A C 1
ATOM 1283 O O . SER A 1 161 ? 5.383 -10.148 -15.312 1 97.5 161 SER A O 1
ATOM 1285 N N . ILE A 1 162 ? 6 -11.281 -13.508 1 98.44 162 ILE A N 1
ATOM 1286 C CA . ILE A 1 162 ? 5.633 -10.195 -12.602 1 98.44 162 ILE A CA 1
ATOM 1287 C C . ILE A 1 162 ? 6.883 -9.656 -11.914 1 98.44 162 ILE A C 1
ATOM 1289 O O . ILE A 1 162 ? 7.867 -10.375 -11.742 1 98.44 162 ILE A O 1
ATOM 1293 N N . ARG A 1 163 ? 6.855 -8.367 -11.633 1 98.75 163 ARG A N 1
ATOM 1294 C CA . ARG A 1 163 ? 7.941 -7.691 -10.93 1 98.75 163 ARG A CA 1
ATOM 1295 C C . ARG A 1 163 ? 7.523 -7.293 -9.523 1 98.75 163 ARG A C 1
ATOM 1297 O O . ARG A 1 163 ? 6.43 -6.758 -9.32 1 98.75 163 ARG A O 1
ATOM 1304 N N . GLY A 1 164 ? 8.383 -7.527 -8.508 1 98.62 164 GLY A N 1
ATOM 1305 C CA . GLY A 1 164 ? 8.172 -7.199 -7.105 1 98.62 164 GLY A CA 1
ATOM 1306 C C . GLY A 1 164 ? 9.141 -7.898 -6.172 1 98.62 164 GLY A C 1
ATOM 1307 O O . GLY A 1 164 ? 10.062 -8.578 -6.625 1 98.62 164 GLY A O 1
ATOM 1308 N N . PRO A 1 165 ? 8.93 -7.738 -4.984 1 98.62 165 PRO A N 1
ATOM 1309 C CA . PRO A 1 165 ? 7.789 -7.086 -4.336 1 98.62 165 PRO A CA 1
ATOM 1310 C C . PRO A 1 165 ? 7.945 -5.566 -4.258 1 98.62 165 PRO A C 1
ATOM 1312 O O . PRO A 1 165 ? 9.07 -5.062 -4.172 1 98.62 165 PRO A O 1
ATOM 1315 N N . PHE A 1 166 ? 6.832 -4.82 -4.359 1 98.56 166 PHE A N 1
ATOM 1316 C CA . PHE A 1 166 ? 6.727 -3.385 -4.129 1 98.56 166 PHE A CA 1
ATOM 1317 C C . PHE A 1 166 ? 5.812 -3.092 -2.945 1 98.56 166 PHE A C 1
ATOM 1319 O O . PHE A 1 166 ? 4.621 -3.412 -2.982 1 98.56 166 PHE A O 1
ATOM 1326 N N . LEU A 1 167 ? 6.344 -2.57 -1.934 1 98 167 LEU A N 1
ATOM 1327 C CA . LEU A 1 167 ? 5.551 -2.096 -0.803 1 98 167 LEU A CA 1
ATOM 1328 C C . LEU A 1 167 ? 5.816 -0.618 -0.537 1 98 167 LEU A C 1
ATOM 1330 O O . LEU A 1 167 ? 6.961 -0.165 -0.616 1 98 167 LEU A O 1
ATOM 1334 N N . PRO A 1 168 ? 4.734 0.135 -0.253 1 98 168 PRO A N 1
ATOM 1335 C CA . PRO A 1 168 ? 4.988 1.539 0.078 1 98 168 PRO A CA 1
ATOM 1336 C C . PRO A 1 168 ? 5.887 1.707 1.301 1 98 168 PRO A C 1
ATOM 1338 O O . PRO A 1 168 ? 5.957 0.812 2.146 1 98 168 PRO A O 1
ATOM 1341 N N . VAL A 1 169 ? 6.516 2.836 1.423 1 96.56 169 VAL A N 1
ATOM 1342 C CA . VAL A 1 169 ? 7.566 3.049 2.414 1 96.56 169 VAL A CA 1
ATOM 1343 C C . VAL A 1 169 ? 6.969 3.002 3.818 1 96.56 169 VAL A C 1
ATOM 1345 O O . VAL A 1 169 ? 7.672 2.715 4.789 1 96.56 169 VAL A O 1
ATOM 1348 N N . TRP A 1 170 ? 5.672 3.246 3.928 1 97.12 170 TRP A N 1
ATOM 1349 C CA . TRP A 1 170 ? 5.055 3.268 5.25 1 97.12 170 TRP A CA 1
ATOM 1350 C C . TRP A 1 170 ? 4.812 1.852 5.758 1 97.12 170 TRP A C 1
ATOM 1352 O O . TRP A 1 170 ? 4.531 1.65 6.941 1 97.12 170 TRP A O 1
ATOM 1362 N N . SER A 1 171 ? 4.902 0.861 4.898 1 97 171 SER A N 1
ATOM 1363 C CA . SER A 1 171 ? 4.555 -0.499 5.293 1 97 171 SER A CA 1
ATOM 1364 C C . SER A 1 171 ? 5.781 -1.267 5.777 1 97 171 SER A C 1
ATOM 1366 O O . SER A 1 171 ? 6.816 -1.273 5.113 1 97 171 SER A O 1
ATOM 1368 N N . ASP A 1 172 ? 5.602 -1.943 6.891 1 93.38 172 ASP A N 1
ATOM 1369 C CA . ASP A 1 172 ? 6.625 -2.857 7.379 1 93.38 172 ASP A CA 1
ATOM 1370 C C . ASP A 1 172 ? 6.215 -4.312 7.164 1 93.38 172 ASP A C 1
ATOM 1372 O O . ASP A 1 172 ? 6.789 -5.223 7.77 1 93.38 172 ASP A O 1
ATOM 1376 N N . GLU A 1 173 ? 5.258 -4.52 6.324 1 96.19 173 GLU A N 1
ATOM 1377 C CA . GLU A 1 173 ? 4.711 -5.844 6.051 1 96.19 173 GLU A CA 1
ATOM 1378 C C . GLU A 1 173 ? 5.727 -6.723 5.328 1 96.19 173 GLU A C 1
ATOM 1380 O O . GLU A 1 173 ? 6.414 -6.258 4.418 1 96.19 173 GLU A O 1
ATOM 1385 N N . CYS A 1 174 ? 5.883 -7.957 5.805 1 97.25 174 CYS A N 1
ATOM 1386 C CA . CYS A 1 174 ? 6.566 -8.977 5.016 1 97.25 174 CYS A CA 1
ATOM 1387 C C . CYS A 1 174 ? 5.703 -9.43 3.846 1 97.25 174 CYS A C 1
ATOM 1389 O O . CYS A 1 174 ? 4.582 -9.898 4.043 1 97.25 174 CYS A O 1
ATOM 1391 N N . TRP A 1 175 ? 6.266 -9.344 2.607 1 98.56 175 TRP A N 1
ATOM 1392 C CA . TRP A 1 175 ? 5.426 -9.617 1.445 1 98.56 175 TRP A CA 1
ATOM 1393 C C . TRP A 1 175 ? 4.906 -11.047 1.473 1 98.56 175 TRP A C 1
ATOM 1395 O O . TRP A 1 175 ? 3.773 -11.312 1.061 1 98.56 175 TRP A O 1
ATOM 1405 N N . THR A 1 176 ? 5.672 -12.031 1.977 1 98.44 176 THR A N 1
ATOM 1406 C CA . THR A 1 176 ? 5.211 -13.414 2.059 1 98.44 176 THR A CA 1
ATOM 1407 C C . THR A 1 176 ? 4.031 -13.531 3.021 1 98.44 176 THR A C 1
ATOM 1409 O O . THR A 1 176 ? 3.037 -14.195 2.717 1 98.44 176 THR A O 1
ATOM 1412 N N . ASP A 1 177 ? 4.129 -12.844 4.137 1 97.56 177 ASP A N 1
ATOM 1413 C CA . ASP A 1 177 ? 3.051 -12.875 5.121 1 97.56 177 ASP A CA 1
ATOM 1414 C C . ASP A 1 177 ? 1.785 -12.219 4.57 1 97.56 177 ASP A C 1
ATOM 1416 O O . ASP A 1 177 ? 0.673 -12.648 4.887 1 97.56 177 ASP A O 1
ATOM 1420 N N . ALA A 1 178 ? 1.988 -11.188 3.793 1 98.38 178 ALA A N 1
ATOM 1421 C CA . ALA A 1 178 ? 0.832 -10.508 3.209 1 98.38 178 ALA A CA 1
ATOM 1422 C C . ALA A 1 178 ? -0.038 -11.492 2.428 1 98.38 178 ALA A C 1
ATOM 1424 O O . ALA A 1 178 ? -1.268 -11.43 2.488 1 98.38 178 ALA A O 1
ATOM 1425 N N . PHE A 1 179 ? 0.545 -12.367 1.696 1 98.75 179 PHE A N 1
ATOM 1426 C CA . PHE A 1 179 ? -0.201 -13.359 0.93 1 98.75 179 PHE A CA 1
ATOM 1427 C C . PHE A 1 179 ? -0.67 -14.5 1.829 1 98.75 179 PHE A C 1
ATOM 1429 O O . PHE A 1 179 ? -1.838 -14.891 1.786 1 98.75 179 PHE A O 1
ATOM 1436 N N . LEU A 1 180 ? 0.255 -15.008 2.639 1 98.5 180 LEU A N 1
ATOM 1437 C CA . LEU A 1 180 ? 0 -16.234 3.393 1 98.5 180 LEU A CA 1
ATOM 1438 C C . LEU A 1 180 ? -1.029 -15.984 4.492 1 98.5 180 LEU A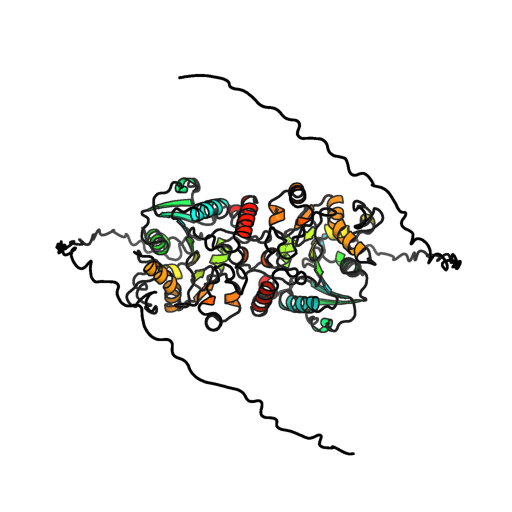 C 1
ATOM 1440 O O . LEU A 1 180 ? -1.811 -16.875 4.824 1 98.5 180 LEU A O 1
ATOM 1444 N N . ASN A 1 181 ? -1.104 -14.789 5.027 1 97.12 181 ASN A N 1
ATOM 1445 C CA . ASN A 1 181 ? -2.041 -14.469 6.102 1 97.12 181 ASN A CA 1
ATOM 1446 C C . ASN A 1 181 ? -3.473 -14.359 5.582 1 97.12 181 ASN A C 1
ATOM 1448 O O . ASN A 1 181 ? -4.422 -14.32 6.371 1 97.12 181 ASN A O 1
ATOM 1452 N N . LYS A 1 182 ? -3.646 -14.352 4.324 1 97.88 182 LYS A N 1
ATOM 1453 C CA . LYS A 1 182 ? -4.992 -14.344 3.758 1 97.88 182 LYS A CA 1
ATOM 1454 C C . LYS A 1 182 ? -5.57 -15.758 3.703 1 97.88 182 LYS A C 1
ATOM 1456 O O . LYS A 1 182 ? -6.773 -15.93 3.492 1 97.88 182 LYS A O 1
ATOM 1461 N N . LEU A 1 183 ? -4.719 -16.734 3.82 1 98.5 183 LEU A N 1
ATOM 1462 C CA . LEU A 1 183 ? -5.207 -18.094 3.947 1 98.5 183 LEU A CA 1
ATOM 1463 C C . LEU A 1 183 ? -5.91 -18.297 5.285 1 98.5 183 LEU A C 1
ATOM 1465 O O . LEU A 1 183 ? -5.535 -17.688 6.289 1 98.5 183 LEU A O 1
ATOM 1469 N N . SER A 1 184 ? -6.953 -19.094 5.266 1 98 184 SER A N 1
ATOM 1470 C CA . SER A 1 184 ? -7.738 -19.406 6.457 1 98 184 SER A CA 1
ATOM 1471 C C . SER A 1 184 ? -8.312 -20.812 6.379 1 98 184 SER A C 1
ATOM 1473 O O . SER A 1 184 ? -7.953 -21.594 5.488 1 98 184 SER A O 1
ATOM 1475 N N . ASP A 1 185 ? -9.133 -21.094 7.391 1 97.88 185 ASP A N 1
ATOM 1476 C CA . ASP A 1 185 ? -9.789 -22.391 7.363 1 97.88 185 ASP A CA 1
ATOM 1477 C C . ASP A 1 185 ? -10.68 -22.531 6.133 1 97.88 185 ASP A C 1
ATOM 1479 O O . ASP A 1 185 ? -10.875 -23.625 5.621 1 97.88 185 ASP A O 1
ATOM 1483 N N . THR A 1 186 ? -11.117 -21.406 5.625 1 98.12 186 THR A N 1
ATOM 1484 C CA . THR A 1 186 ? -12.047 -21.438 4.5 1 98.12 186 THR A CA 1
ATOM 1485 C C . THR A 1 186 ? -11.336 -21.062 3.201 1 98.12 186 THR A C 1
ATOM 1487 O O . THR A 1 186 ? -11.672 -21.578 2.135 1 98.12 186 THR A O 1
ATOM 1490 N N . VAL A 1 187 ? -10.359 -20.219 3.244 1 98.62 187 VAL A N 1
ATOM 1491 C CA . VAL A 1 187 ? -9.648 -19.766 2.055 1 98.62 187 VAL A CA 1
ATOM 1492 C C . VAL A 1 187 ? -8.367 -20.578 1.872 1 98.62 187 VAL A C 1
ATOM 1494 O O . VAL A 1 187 ? -7.488 -20.562 2.736 1 98.62 187 VAL A O 1
ATOM 1497 N N . LYS A 1 188 ? -8.211 -21.219 0.697 1 98.81 188 LYS A N 1
ATOM 1498 C CA . LYS A 1 188 ? -7.07 -22.125 0.524 1 98.81 188 LYS A CA 1
ATOM 1499 C C . LYS A 1 188 ? -6.266 -21.75 -0.719 1 98.81 188 LYS A C 1
ATOM 1501 O O . LYS A 1 188 ? -5.297 -22.438 -1.059 1 98.81 188 LYS A O 1
ATOM 1506 N N . LEU A 1 189 ? -6.664 -20.719 -1.417 1 98.81 189 LEU A N 1
ATOM 1507 C CA . LEU A 1 189 ? -5.926 -20.203 -2.57 1 98.81 189 LEU A CA 1
ATOM 1508 C C . LEU A 1 189 ? -6.016 -18.688 -2.65 1 98.81 189 LEU A C 1
ATOM 1510 O O . LEU A 1 189 ? -7.109 -18.125 -2.605 1 98.81 189 LEU A O 1
ATOM 1514 N N . VAL A 1 190 ? -4.867 -18.031 -2.703 1 98.88 190 VAL A N 1
ATOM 1515 C CA . VAL A 1 190 ? -4.789 -16.578 -2.773 1 98.88 190 VAL A CA 1
ATOM 1516 C C . VAL A 1 190 ? -3.906 -16.172 -3.947 1 98.88 190 VAL A C 1
ATOM 1518 O O . VAL A 1 190 ? -2.84 -16.75 -4.168 1 98.88 190 VAL A O 1
ATOM 1521 N N . GLY A 1 191 ? -4.34 -15.242 -4.734 1 98.69 191 GLY A N 1
ATOM 1522 C CA . GLY A 1 191 ? -3.555 -14.734 -5.848 1 98.69 191 GLY A CA 1
ATOM 1523 C C . GLY A 1 191 ? -3.598 -13.219 -5.965 1 98.69 191 GLY A C 1
ATOM 1524 O O . GLY A 1 191 ? -3.969 -12.531 -5.016 1 98.69 191 GLY A O 1
ATOM 1525 N N . LEU A 1 192 ? -3.141 -12.734 -7.129 1 98.44 192 LEU A N 1
ATOM 1526 C CA . LEU A 1 192 ? -3.076 -11.297 -7.348 1 98.44 192 LEU A CA 1
ATOM 1527 C C . LEU A 1 192 ? -4.434 -10.75 -7.781 1 98.44 192 LEU A C 1
ATOM 1529 O O . LEU A 1 192 ? -4.906 -9.75 -7.238 1 98.44 192 LEU A O 1
ATOM 1533 N N . SER A 1 193 ? -5.008 -11.422 -8.695 1 97.25 193 SER A N 1
ATOM 1534 C CA . SER A 1 193 ? -6.176 -10.883 -9.383 1 97.25 193 SER A CA 1
ATOM 1535 C C . SER A 1 193 ? -7.188 -11.977 -9.703 1 97.25 193 SER A C 1
ATOM 1537 O O . SER A 1 193 ? -6.895 -13.164 -9.539 1 97.25 193 SER A O 1
ATOM 1539 N N . TYR A 1 194 ? -8.336 -11.531 -10.102 1 96.25 194 TYR A N 1
ATOM 1540 C CA . TYR A 1 194 ? -9.508 -12.367 -10.352 1 96.25 194 TYR A CA 1
ATOM 1541 C C . TYR A 1 194 ? -10.062 -12.117 -11.75 1 96.25 194 TYR A C 1
ATOM 1543 O O . TYR A 1 194 ? -10.133 -10.969 -12.203 1 96.25 194 TYR A O 1
ATOM 1551 N N . HIS A 1 195 ? -10.305 -13.188 -12.477 1 95 195 HIS A N 1
ATOM 1552 C CA . HIS A 1 195 ? -10.852 -13.07 -13.828 1 95 195 HIS A CA 1
ATOM 1553 C C . HIS A 1 195 ? -12.109 -13.906 -13.984 1 95 195 HIS A C 1
ATOM 1555 O O . HIS A 1 195 ? -12.141 -15.078 -13.586 1 95 195 HIS A O 1
ATOM 1561 N N . CYS A 1 196 ? -13.148 -13.359 -14.633 1 93.5 196 CYS A N 1
ATOM 1562 C CA . CYS A 1 196 ? -14.477 -13.945 -14.586 1 93.5 196 CYS A CA 1
ATOM 1563 C C . CYS A 1 196 ? -14.695 -14.883 -15.766 1 93.5 196 CYS A C 1
ATOM 1565 O O . CYS A 1 196 ? -15.602 -15.719 -15.742 1 93.5 196 CYS A O 1
ATOM 1567 N N . VAL A 1 197 ? -13.945 -14.742 -16.812 1 88.69 197 VAL A N 1
ATOM 1568 C CA . VAL A 1 197 ? -14.172 -15.516 -18.031 1 88.69 197 VAL A CA 1
ATOM 1569 C C . VAL A 1 197 ? -12.945 -16.359 -18.344 1 88.69 197 VAL A C 1
ATOM 1571 O O . VAL A 1 197 ? -11.812 -15.93 -18.141 1 88.69 197 VAL A O 1
ATOM 1574 N N . PRO A 1 198 ? -13.094 -17.578 -18.906 1 87.25 198 PRO A N 1
ATOM 1575 C CA . PRO A 1 198 ? -14.359 -18.25 -19.234 1 87.25 198 PRO A CA 1
ATOM 1576 C C . PRO A 1 198 ? -15.117 -18.703 -18 1 87.25 198 PRO A C 1
ATOM 1578 O O . PRO A 1 198 ? -16.328 -18.938 -18.062 1 87.25 198 PRO A O 1
ATOM 1581 N N . SER A 1 199 ? -14.406 -18.922 -16.922 1 87.75 199 SER A N 1
ATOM 1582 C CA . SER A 1 199 ? -14.992 -19.141 -15.602 1 87.75 199 SER A CA 1
ATOM 1583 C C . SER A 1 199 ? -14.227 -18.375 -14.523 1 87.75 199 SER A C 1
ATOM 1585 O O . SER A 1 199 ? -13.023 -18.141 -14.656 1 87.75 199 SER A O 1
ATOM 1587 N N . PRO A 1 200 ? -14.953 -18 -13.516 1 91.75 200 PRO A N 1
ATOM 1588 C CA . PRO A 1 200 ? -14.281 -17.219 -12.477 1 91.75 200 PRO A CA 1
ATOM 1589 C C . PRO A 1 200 ? -13.07 -17.938 -11.883 1 91.75 200 PRO A C 1
ATOM 1591 O O . PRO A 1 200 ? -13.188 -19.094 -11.438 1 91.75 200 PRO A O 1
ATOM 1594 N N . HIS A 1 201 ? -11.898 -17.281 -11.859 1 93.81 201 HIS A N 1
ATOM 1595 C CA . HIS A 1 201 ? -10.688 -17.938 -11.383 1 93.81 201 HIS A CA 1
ATOM 1596 C C . HIS A 1 201 ? -9.656 -16.906 -10.914 1 93.81 201 HIS A C 1
ATOM 1598 O O . HIS A 1 201 ? -9.844 -15.711 -11.102 1 93.81 201 HIS A O 1
ATOM 1604 N N . VAL A 1 202 ? -8.672 -17.422 -10.188 1 97.06 202 VAL A N 1
ATOM 1605 C CA . VAL A 1 202 ? -7.5 -16.672 -9.75 1 97.06 202 VAL A CA 1
ATOM 1606 C C . VAL A 1 202 ? -6.383 -16.812 -10.781 1 97.06 202 VAL A C 1
ATOM 1608 O O . VAL A 1 202 ? -6.039 -17.922 -11.188 1 97.06 202 VAL A O 1
ATOM 1611 N N . GLN A 1 203 ? -5.887 -15.727 -11.258 1 96.5 203 GLN A N 1
ATOM 1612 C CA . GLN A 1 203 ? -4.809 -15.82 -12.234 1 96.5 203 GLN A CA 1
ATOM 1613 C C . GLN A 1 203 ? -3.516 -16.312 -11.594 1 96.5 203 GLN A C 1
ATOM 1615 O O . GLN A 1 203 ? -3.23 -15.984 -10.438 1 96.5 203 GLN A O 1
ATOM 1620 N N . SER A 1 204 ? -2.664 -17.016 -12.32 1 97.06 204 SER A N 1
ATOM 1621 C CA . SER A 1 204 ? -1.72 -17.938 -11.711 1 97.06 204 SER A CA 1
ATOM 1622 C C . SER A 1 204 ? -0.317 -17.344 -11.656 1 97.06 204 SER A C 1
ATOM 1624 O O . SER A 1 204 ? 0.658 -18.062 -11.414 1 97.06 204 SER A O 1
ATOM 1626 N N . MET A 1 205 ? -0.143 -16.047 -11.922 1 97.75 205 MET A N 1
ATOM 1627 C CA . MET A 1 205 ? 1.204 -15.484 -11.906 1 97.75 205 MET A CA 1
ATOM 1628 C C . MET A 1 205 ? 1.827 -15.594 -10.516 1 97.75 205 MET A C 1
ATOM 1630 O O . MET A 1 205 ? 3.047 -15.703 -10.391 1 97.75 205 MET A O 1
ATOM 1634 N N . LEU A 1 206 ? 1.018 -15.484 -9.531 1 98.81 206 LEU A N 1
ATOM 1635 C CA . LEU A 1 206 ? 1.385 -15.742 -8.141 1 98.81 206 LEU A CA 1
ATOM 1636 C C . LEU A 1 206 ? 0.231 -16.391 -7.383 1 98.81 206 LEU A C 1
ATOM 1638 O O . LEU A 1 206 ? -0.89 -15.875 -7.391 1 98.81 206 LEU A O 1
ATOM 1642 N N . LEU A 1 207 ? 0.547 -17.5 -6.738 1 98.88 207 LEU A N 1
ATOM 1643 C CA . LEU A 1 207 ? -0.456 -18.203 -5.938 1 98.88 207 LEU A CA 1
ATOM 1644 C C . LEU A 1 207 ? 0.111 -18.578 -4.574 1 98.88 207 LEU A C 1
ATOM 1646 O O . LEU A 1 207 ? 1.242 -19.062 -4.484 1 98.88 207 LEU A O 1
ATOM 1650 N N . ALA A 1 208 ? -0.628 -18.297 -3.547 1 98.94 208 ALA A N 1
ATOM 1651 C CA . ALA A 1 208 ? -0.333 -18.766 -2.193 1 98.94 208 ALA A CA 1
ATOM 1652 C C . ALA A 1 208 ? -1.347 -19.812 -1.736 1 98.94 208 ALA A C 1
ATOM 1654 O O . ALA A 1 208 ? -2.541 -19.688 -2.014 1 98.94 208 ALA A O 1
ATOM 1655 N N . THR A 1 209 ? -0.884 -20.828 -1.11 1 98.81 209 THR A N 1
ATOM 1656 C CA . THR A 1 209 ? -1.754 -21.875 -0.586 1 98.81 209 THR A CA 1
ATOM 1657 C C . THR A 1 209 ? -1.115 -22.547 0.621 1 98.81 209 THR A C 1
ATOM 1659 O O . THR A 1 209 ? 0.008 -22.219 1.005 1 98.81 209 THR A O 1
ATOM 1662 N N . ASP A 1 210 ? -1.875 -23.312 1.318 1 98.44 210 ASP A N 1
ATOM 1663 C CA . ASP A 1 210 ? -1.359 -24.094 2.443 1 98.44 210 ASP A CA 1
ATOM 1664 C C . ASP A 1 210 ? -1.381 -25.594 2.137 1 98.44 210 ASP A C 1
ATOM 1666 O O . ASP A 1 210 ? -1.577 -25.984 0.986 1 98.44 210 ASP A O 1
ATOM 1670 N N . ARG A 1 211 ? -1.107 -26.375 3.045 1 97.25 211 ARG A N 1
ATOM 1671 C CA . ARG A 1 211 ? -0.973 -27.812 2.861 1 97.25 211 ARG A CA 1
ATOM 1672 C C . ARG A 1 211 ? -2.252 -28.406 2.291 1 97.25 211 ARG A C 1
ATOM 1674 O O . ARG A 1 211 ? -2.199 -29.312 1.441 1 97.25 211 ARG A O 1
ATOM 1681 N N . VAL A 1 212 ? -3.348 -27.953 2.814 1 97.88 212 VAL A N 1
ATOM 1682 C CA . VAL A 1 212 ? -4.633 -28.453 2.334 1 97.88 212 VAL A CA 1
ATOM 1683 C C . VAL A 1 212 ? -4.793 -28.125 0.851 1 97.88 212 VAL A C 1
ATOM 1685 O O . VAL A 1 212 ? -5.113 -29 0.043 1 97.88 212 VAL A O 1
ATOM 1688 N N . GLY A 1 213 ? -4.582 -26.891 0.519 1 98.38 213 GLY A N 1
ATOM 1689 C CA . GLY A 1 213 ? -4.68 -26.484 -0.875 1 98.38 213 GLY A CA 1
ATOM 1690 C C . GLY A 1 213 ? -3.676 -27.188 -1.771 1 98.38 213 GLY A C 1
ATOM 1691 O O . GLY A 1 213 ? -4.012 -27.594 -2.881 1 98.38 213 GLY A O 1
ATOM 1692 N N . MET A 1 214 ? -2.467 -27.344 -1.298 1 98.19 214 MET A N 1
ATOM 1693 C CA . MET A 1 214 ? -1.428 -27.984 -2.104 1 98.19 214 MET A CA 1
ATOM 1694 C C . MET A 1 214 ? -1.751 -29.453 -2.354 1 98.19 214 MET A C 1
ATOM 1696 O O . MET A 1 214 ? -1.524 -29.969 -3.451 1 98.19 214 MET A O 1
ATOM 1700 N N . LYS A 1 215 ? -2.264 -30.062 -1.309 1 97.19 215 LYS A N 1
ATOM 1701 C CA . LYS A 1 215 ? -2.689 -31.453 -1.477 1 97.19 215 LYS A CA 1
ATOM 1702 C C . LYS A 1 215 ? -3.738 -31.578 -2.578 1 97.19 215 LYS A C 1
ATOM 1704 O O . LYS A 1 215 ? -3.668 -32.5 -3.408 1 97.19 215 LYS A O 1
ATOM 1709 N N . ILE A 1 216 ? -4.664 -30.734 -2.617 1 96.81 216 ILE A N 1
ATOM 1710 C CA . ILE A 1 216 ? -5.723 -30.734 -3.621 1 96.81 216 ILE A CA 1
ATOM 1711 C C . ILE A 1 216 ? -5.121 -30.484 -5.004 1 96.81 216 ILE A C 1
ATOM 1713 O O . ILE A 1 216 ? -5.426 -31.219 -5.957 1 96.81 216 ILE A O 1
ATOM 1717 N N . LEU A 1 217 ? -4.242 -29.562 -5.125 1 97.5 217 LEU A N 1
ATOM 1718 C CA . LEU A 1 217 ? -3.699 -29.109 -6.406 1 97.5 217 LEU A CA 1
ATOM 1719 C C . LEU A 1 217 ? -2.75 -30.156 -6.98 1 97.5 217 LEU A C 1
ATOM 1721 O O . LEU A 1 217 ? -2.602 -30.266 -8.195 1 97.5 217 LEU A O 1
ATOM 1725 N N . LEU A 1 218 ? -2.135 -30.953 -6.109 1 97.06 218 LEU A N 1
ATOM 1726 C CA . LEU A 1 218 ? -1.128 -31.922 -6.543 1 97.06 218 LEU A CA 1
ATOM 1727 C C . LEU A 1 218 ? -1.737 -33.312 -6.703 1 97.06 218 LEU A C 1
ATOM 1729 O O . LEU A 1 218 ? -1.082 -34.219 -7.203 1 97.06 218 LEU A O 1
ATOM 1733 N N . ASP A 1 219 ? -2.951 -33.5 -6.281 1 93.94 219 ASP A N 1
ATOM 1734 C CA . ASP A 1 219 ? -3.578 -34.812 -6.316 1 93.94 219 ASP A CA 1
ATOM 1735 C C . ASP A 1 219 ? -4.121 -35.125 -7.711 1 93.94 219 ASP A C 1
ATOM 1737 O O . ASP A 1 219 ? -5.082 -34.5 -8.164 1 93.94 219 ASP A O 1
ATOM 1741 N N . PRO A 1 220 ? -3.559 -36.125 -8.352 1 89.75 220 PRO A N 1
ATOM 1742 C CA . PRO A 1 220 ? -4.023 -36.469 -9.695 1 89.75 220 PRO A CA 1
ATOM 1743 C C . PRO A 1 220 ? -5.488 -36.906 -9.727 1 89.75 220 PRO A C 1
ATOM 1745 O O . PRO A 1 220 ? -6.156 -36.75 -10.758 1 89.75 220 PRO A O 1
ATOM 1748 N N . THR A 1 221 ? -6 -37.406 -8.695 1 88 221 THR A N 1
ATOM 1749 C CA . THR A 1 221 ? -7.391 -37.844 -8.648 1 88 221 THR A CA 1
ATOM 1750 C C . THR A 1 221 ? -8.336 -36.656 -8.766 1 88 221 THR A C 1
ATOM 1752 O O . THR A 1 221 ? -9.414 -36.75 -9.359 1 88 221 THR A O 1
ATOM 1755 N N . TYR A 1 222 ? -7.91 -35.531 -8.258 1 88.62 222 TYR A N 1
ATOM 1756 C CA . TYR A 1 222 ? -8.734 -34.312 -8.32 1 88.62 222 TYR A CA 1
ATOM 1757 C C . TYR A 1 222 ? -8.562 -33.625 -9.664 1 88.62 222 TYR A C 1
ATOM 1759 O O . TYR A 1 222 ? -9.445 -32.875 -10.102 1 88.62 222 TYR A O 1
ATOM 1767 N N . ALA A 1 223 ? -7.477 -33.812 -10.297 1 87.44 223 ALA A N 1
ATOM 1768 C CA . ALA A 1 223 ? -7.102 -33.062 -11.484 1 87.44 223 ALA A CA 1
ATOM 1769 C C . ALA A 1 223 ? -8.141 -33.219 -12.594 1 87.44 223 ALA A C 1
ATOM 1771 O O . ALA A 1 223 ? -8.305 -32.344 -13.438 1 87.44 223 ALA A O 1
ATOM 1772 N N . TYR A 1 224 ? -8.867 -34.281 -12.531 1 84.75 224 TYR A N 1
ATOM 1773 C CA . TYR A 1 224 ? -9.82 -34.562 -13.594 1 84.75 224 TYR A CA 1
ATOM 1774 C C . TYR A 1 224 ? -11.258 -34.406 -13.094 1 84.75 224 TYR A C 1
ATOM 1776 O O . TYR A 1 224 ? -12.203 -34.688 -13.828 1 84.75 224 TYR A O 1
ATOM 1784 N N . SER A 1 225 ? -11.438 -33.875 -11.984 1 81.75 225 SER A N 1
ATOM 1785 C CA . SER A 1 225 ? -12.734 -33.969 -11.32 1 81.75 225 SER A CA 1
ATOM 1786 C C . SER A 1 225 ? -13.594 -32.75 -11.594 1 81.75 225 SER A C 1
ATOM 1788 O O . SER A 1 225 ? -14.766 -32.719 -11.211 1 81.75 225 SER A O 1
ATOM 1790 N N . VAL A 1 226 ? -13.039 -31.734 -12.242 1 79.25 226 VAL A N 1
ATOM 1791 C CA . VAL A 1 226 ? -13.805 -30.5 -12.367 1 79.25 226 VAL A CA 1
ATOM 1792 C C . VAL A 1 226 ? -13.875 -30.078 -13.828 1 79.25 226 VAL A C 1
ATOM 1794 O O . VAL A 1 226 ? -13.312 -29.047 -14.211 1 79.25 226 VAL A O 1
ATOM 1797 N N . PRO A 1 227 ? -14.672 -30.656 -14.75 1 64.38 227 PRO A N 1
ATOM 1798 C CA . PRO A 1 227 ? -14.664 -30.547 -16.203 1 64.38 227 PRO A CA 1
ATOM 1799 C C . PRO A 1 227 ? -15.328 -29.266 -16.703 1 64.38 227 PRO A C 1
ATOM 1801 O O . PRO A 1 227 ? -15.383 -29.016 -17.906 1 64.38 227 PRO A O 1
ATOM 1804 N N . LEU A 1 228 ? -15.539 -28.297 -15.984 1 60.56 228 LEU A N 1
ATOM 1805 C CA . LEU A 1 228 ? -16.516 -27.281 -16.359 1 60.56 228 LEU A CA 1
ATOM 1806 C C . LEU A 1 228 ? -16 -26.438 -17.516 1 60.56 228 LEU A C 1
ATOM 1808 O O . LEU A 1 228 ? -16.781 -25.75 -18.188 1 60.56 228 LEU A O 1
ATOM 1812 N N . ASP A 1 229 ? -14.797 -26.453 -18 1 60.09 229 ASP A N 1
ATOM 1813 C CA . ASP A 1 229 ? -14.484 -25.438 -19 1 60.09 229 ASP A CA 1
ATOM 1814 C C . ASP A 1 229 ? -14.844 -25.922 -20.406 1 60.09 229 ASP A C 1
ATOM 1816 O O . ASP A 1 229 ? -14.938 -27.125 -20.656 1 60.09 229 ASP A O 1
ATOM 1820 N N . THR A 1 230 ? -15.68 -25.016 -21.094 1 60.75 230 THR A N 1
ATOM 1821 C CA . THR A 1 230 ? -15.984 -25.312 -22.484 1 60.75 230 THR A CA 1
ATOM 1822 C C . THR A 1 230 ? -14.797 -24.984 -23.375 1 60.75 230 THR A C 1
ATOM 1824 O O . THR A 1 230 ? -14.008 -24.094 -23.062 1 60.75 230 THR A O 1
ATOM 1827 N N . PRO A 1 231 ? -14.617 -25.844 -24.344 1 61.03 231 PRO A N 1
ATOM 1828 C CA . PRO A 1 231 ? -13.609 -25.406 -25.328 1 61.03 231 PRO A CA 1
ATOM 1829 C C . PRO A 1 231 ? -13.695 -23.922 -25.656 1 61.03 231 PRO A C 1
ATOM 1831 O O . PRO A 1 231 ? -14.789 -23.344 -25.625 1 61.03 231 PRO A O 1
ATOM 1834 N N . PRO A 1 232 ? -12.562 -23.312 -25.859 1 61.12 232 PRO A N 1
ATOM 1835 C CA . PRO A 1 232 ? -11.219 -23.875 -26.016 1 61.12 232 PRO A CA 1
ATOM 1836 C C . PRO A 1 232 ? -10.469 -24 -24.703 1 61.12 232 PRO A C 1
ATOM 1838 O O . PRO A 1 232 ? -9.328 -24.469 -24.672 1 61.12 232 PRO A O 1
ATOM 1841 N N . TRP A 1 233 ? -11.094 -23.5 -23.625 1 63.56 233 TRP A N 1
ATOM 1842 C CA . TRP A 1 233 ? -10.336 -23.438 -22.375 1 63.56 233 TRP A CA 1
ATOM 1843 C C . TRP A 1 233 ? -10.484 -24.719 -21.562 1 63.56 233 TRP A C 1
ATOM 1845 O O . TRP A 1 233 ? -10.242 -24.719 -20.359 1 63.56 233 TRP A O 1
ATOM 1855 N N . GLY A 1 234 ? -10.859 -25.719 -22.312 1 62.06 234 GLY A N 1
ATOM 1856 C CA . GLY A 1 234 ? -10.852 -26.953 -21.531 1 62.06 234 GLY A CA 1
ATOM 1857 C C . GLY A 1 234 ? -12 -27.875 -21.859 1 62.06 234 GLY A C 1
ATOM 1858 O O . GLY A 1 234 ? -12.695 -27.688 -22.859 1 62.06 234 GLY A O 1
ATOM 1859 N N . GLY A 1 235 ? -12 -29.062 -21.359 1 64.56 235 GLY A N 1
ATOM 1860 C CA . GLY A 1 235 ? -12.977 -30.125 -21.516 1 64.56 235 GLY A CA 1
ATOM 1861 C C . GLY A 1 235 ? -12.914 -31.156 -20.406 1 64.56 235 GLY A C 1
ATOM 1862 O O . GLY A 1 235 ? -11.992 -31.141 -19.578 1 64.56 235 GLY A O 1
ATOM 1863 N N . ALA A 1 236 ? -13.898 -31.844 -20.297 1 64 236 ALA A N 1
ATOM 1864 C CA . ALA A 1 236 ? -14.078 -32.812 -19.219 1 64 236 ALA A CA 1
ATOM 1865 C C . ALA A 1 236 ? -12.883 -33.75 -19.125 1 64 236 ALA A C 1
ATOM 1867 O O . ALA A 1 236 ? -12.609 -34.312 -18.062 1 64 236 ALA A O 1
ATOM 1868 N N . GLU A 1 237 ? -12.156 -33.719 -20.094 1 75.12 237 GLU A N 1
ATOM 1869 C CA . GLU A 1 237 ? -11.109 -34.719 -20.141 1 75.12 237 GLU A CA 1
ATOM 1870 C C . GLU A 1 237 ? -9.734 -34.125 -19.875 1 75.12 237 GLU A C 1
ATOM 1872 O O . GLU A 1 237 ? -8.734 -34.844 -19.797 1 75.12 237 GLU A O 1
ATOM 1877 N N . LEU A 1 238 ? -9.75 -32.844 -19.609 1 82.25 238 LEU A N 1
ATOM 1878 C CA . LEU A 1 238 ? -8.445 -32.219 -19.438 1 82.25 238 LEU A CA 1
ATOM 1879 C C . LEU A 1 238 ? -8.164 -31.938 -17.953 1 82.25 238 LEU A C 1
ATOM 1881 O O . LEU A 1 238 ? -9.039 -31.469 -17.234 1 82.25 238 LEU A O 1
ATOM 1885 N N . PRO A 1 239 ? -7.012 -32.312 -17.5 1 87.19 239 PRO A N 1
ATOM 1886 C CA . PRO A 1 239 ? -6.656 -32.125 -16.094 1 87.19 239 PRO A CA 1
ATOM 1887 C C . PRO A 1 239 ? -6.359 -30.656 -15.742 1 87.19 239 PRO A C 1
ATOM 1889 O O . PRO A 1 239 ? -6.074 -29.859 -16.625 1 87.19 239 PRO A O 1
ATOM 1892 N N . VAL A 1 240 ? -6.5 -30.344 -14.477 1 89.75 240 VAL A N 1
ATOM 1893 C CA . VAL A 1 240 ? -6.152 -29.031 -13.953 1 89.75 240 VAL A CA 1
ATOM 1894 C C . VAL A 1 240 ? -5.281 -29.188 -12.711 1 89.75 240 VAL A C 1
ATOM 1896 O O . VAL A 1 240 ? -5.109 -30.297 -12.195 1 89.75 240 VAL A O 1
ATOM 1899 N N . GLY A 1 241 ? -4.633 -28.078 -12.297 1 92.12 241 GLY A N 1
ATOM 1900 C CA . GLY A 1 241 ? -3.818 -28.109 -11.094 1 92.12 241 GLY A CA 1
ATOM 1901 C C . GLY A 1 241 ? -2.344 -28.328 -11.375 1 92.12 241 GLY A C 1
ATOM 1902 O O . GLY A 1 241 ? -1.877 -28.094 -12.484 1 92.12 241 GLY A O 1
ATOM 1903 N N . TYR A 1 242 ? -1.633 -28.766 -10.297 1 95.25 242 TYR A N 1
ATOM 1904 C CA . TYR A 1 242 ? -0.178 -28.844 -10.344 1 95.25 242 TYR A CA 1
ATOM 1905 C C . TYR A 1 242 ? 0.279 -30.25 -10.719 1 95.25 242 TYR A C 1
ATOM 1907 O O . TYR A 1 242 ? 1.469 -30.484 -10.945 1 95.25 242 TYR A O 1
ATOM 1915 N N . SER A 1 243 ? -0.603 -31.281 -10.938 1 89.5 243 SER A N 1
ATOM 1916 C CA . SER A 1 243 ? -0.219 -32.688 -10.953 1 89.5 243 SER A CA 1
ATOM 1917 C C . SER A 1 243 ? 0.188 -33.125 -12.344 1 89.5 243 SER A C 1
ATOM 1919 O O . SER A 1 243 ? 0.709 -34.25 -12.523 1 89.5 243 SER A O 1
ATOM 1921 N N . VAL A 1 244 ? 0.066 -32.25 -13.352 1 90 244 VAL A N 1
ATOM 1922 C CA . VAL A 1 244 ? 0.263 -32.719 -14.727 1 90 244 VAL A CA 1
ATOM 1923 C C . VAL A 1 244 ? 1.272 -31.797 -15.43 1 90 244 VAL A C 1
ATOM 1925 O O . VAL A 1 244 ? 1.372 -30.609 -15.125 1 90 244 VAL A O 1
ATOM 1928 N N . CYS A 1 245 ? 2.051 -32.438 -16.328 1 93.69 245 CYS A N 1
ATOM 1929 C CA . CYS A 1 245 ? 2.9 -31.672 -17.25 1 93.69 245 CYS A CA 1
ATOM 1930 C C . CYS A 1 245 ? 2.119 -31.25 -18.484 1 93.69 245 CYS A C 1
ATOM 1932 O O . CYS A 1 245 ? 1.726 -32.094 -19.297 1 93.69 245 CYS A O 1
ATOM 1934 N N . TYR A 1 246 ? 1.99 -30 -18.641 1 91.31 246 TYR A N 1
ATOM 1935 C CA . TYR A 1 246 ? 1.181 -29.5 -19.75 1 91.31 246 TYR A CA 1
ATOM 1936 C C . TYR A 1 246 ? 2.023 -29.312 -21 1 91.31 246 TYR A C 1
ATOM 1938 O O . TYR A 1 246 ? 3.117 -28.75 -20.953 1 91.31 246 TYR A O 1
ATOM 1946 N N . SER A 1 247 ? 1.449 -29.719 -22.125 1 87.56 247 SER A N 1
ATOM 1947 C CA . SER A 1 247 ? 2.232 -29.797 -23.359 1 87.56 247 SER A CA 1
ATOM 1948 C C . SER A 1 247 ? 2.062 -28.547 -24.203 1 87.56 247 SER A C 1
ATOM 1950 O O . SER A 1 247 ? 2.891 -28.266 -25.062 1 87.56 247 SER A O 1
ATOM 1952 N N . ASP A 1 248 ? 0.981 -27.828 -23.969 1 87.62 248 ASP A N 1
ATOM 1953 C CA . ASP A 1 248 ? 0.785 -26.625 -24.766 1 87.62 248 ASP A CA 1
ATOM 1954 C C . ASP A 1 248 ? 0.154 -25.516 -23.922 1 87.62 248 ASP A C 1
ATOM 1956 O O . ASP A 1 248 ? -0.277 -25.75 -22.797 1 87.62 248 ASP A O 1
ATOM 1960 N N . TYR A 1 249 ? 0.159 -24.359 -24.578 1 88.19 249 TYR A N 1
ATOM 1961 C CA . TYR A 1 249 ? -0.256 -23.156 -23.891 1 88.19 249 TYR A CA 1
ATOM 1962 C C . TYR A 1 249 ? -1.716 -23.234 -23.453 1 88.19 249 TYR A C 1
ATOM 1964 O O . TYR A 1 249 ? -2.07 -22.828 -22.344 1 88.19 249 TYR A O 1
ATOM 1972 N N . ALA A 1 250 ? -2.547 -23.719 -24.25 1 86.12 250 ALA A N 1
ATOM 1973 C CA . ALA A 1 250 ? -3.977 -23.797 -23.969 1 86.12 250 ALA A CA 1
ATOM 1974 C C . ALA A 1 250 ? -4.242 -24.688 -22.75 1 86.12 250 ALA A C 1
ATOM 1976 O O . ALA A 1 250 ? -5.086 -24.359 -21.922 1 86.12 250 ALA A O 1
ATOM 1977 N N . GLN A 1 251 ? -3.523 -25.781 -22.672 1 86.62 251 GLN A N 1
ATOM 1978 C CA . GLN A 1 251 ? -3.668 -26.672 -21.531 1 86.62 251 GLN A CA 1
ATOM 1979 C C . GLN A 1 251 ? -3.191 -26.016 -20.234 1 86.62 251 GLN A C 1
ATOM 1981 O O . GLN A 1 251 ? -3.785 -26.203 -19.172 1 86.62 251 GLN A O 1
ATOM 1986 N N . ALA A 1 252 ? -2.115 -25.281 -20.375 1 90.12 252 ALA A N 1
ATOM 1987 C CA . ALA A 1 252 ? -1.604 -24.578 -19.203 1 90.12 252 ALA A CA 1
ATOM 1988 C C . ALA A 1 252 ? -2.607 -23.531 -18.719 1 90.12 252 ALA A C 1
ATOM 1990 O O . ALA A 1 252 ? -2.826 -23.391 -17.516 1 90.12 252 ALA A O 1
ATOM 1991 N N . VAL A 1 253 ? -3.191 -22.812 -19.672 1 89.69 253 VAL A N 1
ATOM 1992 C CA . VAL A 1 253 ? -4.195 -21.812 -19.328 1 89.69 253 VAL A CA 1
ATOM 1993 C C . VAL A 1 253 ? -5.418 -22.484 -18.719 1 89.69 253 VAL A C 1
ATOM 1995 O O . VAL A 1 253 ? -5.996 -21.984 -17.75 1 89.69 253 VAL A O 1
ATOM 1998 N N . HIS A 1 254 ? -5.793 -23.609 -19.297 1 89.19 254 HIS A N 1
ATOM 1999 C CA . HIS A 1 254 ? -6.898 -24.391 -18.734 1 89.19 254 HIS A CA 1
ATOM 2000 C C . HIS A 1 254 ? -6.625 -24.781 -17.297 1 89.19 254 HIS A C 1
ATOM 2002 O O . HIS A 1 254 ? -7.531 -24.75 -16.453 1 89.19 254 HIS A O 1
ATOM 2008 N N . ALA A 1 255 ? -5.434 -25.172 -17.047 1 90.81 255 ALA A N 1
ATOM 2009 C CA . ALA A 1 255 ? -5.031 -25.531 -15.695 1 90.81 255 ALA A CA 1
ATOM 2010 C C . ALA A 1 255 ? -5.199 -24.359 -14.742 1 90.81 255 ALA A C 1
ATOM 2012 O O . ALA A 1 255 ? -5.691 -24.531 -13.617 1 90.81 255 ALA A O 1
ATOM 2013 N N . GLU A 1 256 ? -4.746 -23.156 -15.156 1 91.62 256 GLU A N 1
ATOM 2014 C CA . GLU A 1 256 ? -4.93 -21.938 -14.367 1 91.62 256 GLU A CA 1
ATOM 2015 C C . GLU A 1 256 ? -6.398 -21.719 -14.023 1 91.62 256 GLU A C 1
ATOM 2017 O O . GLU A 1 256 ? -6.746 -21.516 -12.859 1 91.62 256 GLU A O 1
ATOM 2022 N N . ILE A 1 257 ? -7.199 -21.812 -14.992 1 90.69 257 ILE A N 1
ATOM 2023 C CA . ILE A 1 257 ? -8.625 -21.547 -14.852 1 90.69 257 ILE A CA 1
ATOM 2024 C C . ILE A 1 257 ? -9.258 -22.562 -13.914 1 90.69 257 ILE A C 1
ATOM 2026 O O . ILE A 1 257 ? -10.109 -22.219 -13.086 1 90.69 257 ILE A O 1
ATOM 2030 N N . GLY A 1 258 ? -8.789 -23.734 -13.977 1 91.38 258 GLY A N 1
ATOM 2031 C CA . GLY A 1 258 ? -9.43 -24.828 -13.25 1 91.38 258 GLY A CA 1
ATOM 2032 C C . GLY A 1 258 ? -8.984 -24.922 -11.805 1 91.38 258 GLY A C 1
ATOM 2033 O O . GLY A 1 258 ? -9.625 -25.594 -10.992 1 91.38 258 GLY A O 1
ATOM 2034 N N . MET A 1 259 ? -7.91 -24.203 -11.438 1 94.56 259 MET A N 1
ATOM 2035 C CA . MET A 1 259 ? -7.391 -24.344 -10.078 1 94.56 259 MET A CA 1
ATOM 2036 C C . MET A 1 259 ? -8.383 -23.797 -9.062 1 94.56 259 MET A C 1
ATOM 2038 O O . MET A 1 259 ? -8.586 -24.391 -8 1 94.56 259 MET A O 1
ATOM 2042 N N . ALA A 1 260 ? -8.969 -22.656 -9.359 1 93.88 260 ALA A N 1
ATOM 2043 C CA . ALA A 1 260 ? -9.992 -22.125 -8.461 1 93.88 260 ALA A CA 1
ATOM 2044 C C . ALA A 1 260 ? -11.18 -23.078 -8.352 1 93.88 260 ALA A C 1
ATOM 2046 O O . ALA A 1 260 ? -11.711 -23.312 -7.262 1 93.88 260 ALA A O 1
ATOM 2047 N N . ARG A 1 261 ? -11.57 -23.625 -9.453 1 91 261 ARG A N 1
ATOM 2048 C CA . ARG A 1 261 ? -12.664 -24.594 -9.461 1 91 261 ARG A CA 1
ATOM 2049 C C . ARG A 1 261 ? -12.32 -25.812 -8.625 1 91 261 ARG A C 1
ATOM 2051 O O . ARG A 1 261 ? -13.18 -26.359 -7.922 1 91 261 ARG A O 1
ATOM 2058 N N . LEU A 1 262 ? -11.141 -26.25 -8.797 1 92.94 262 LEU A N 1
ATOM 2059 C CA . LEU A 1 262 ? -10.68 -27.406 -8.023 1 92.94 262 LEU A CA 1
ATOM 2060 C C . LEU A 1 262 ? -10.789 -27.125 -6.523 1 92.94 262 LEU A C 1
ATOM 2062 O O . LEU A 1 262 ? -11.328 -27.938 -5.773 1 92.94 262 LEU A O 1
ATOM 2066 N N . ILE A 1 263 ? -10.297 -26.031 -6.062 1 96.62 263 ILE A N 1
ATOM 2067 C CA . ILE A 1 263 ? -10.312 -25.641 -4.656 1 96.62 263 ILE A CA 1
ATOM 2068 C C . ILE A 1 263 ? -11.758 -25.531 -4.168 1 96.62 263 ILE A C 1
ATOM 2070 O O . ILE A 1 263 ? -12.102 -26.062 -3.111 1 96.62 263 ILE A O 1
ATOM 2074 N N . ARG A 1 264 ? -12.586 -24.953 -4.957 1 93.94 264 ARG A N 1
ATOM 2075 C CA . ARG A 1 264 ? -13.977 -24.766 -4.582 1 93.94 264 ARG A CA 1
ATOM 2076 C C . ARG A 1 264 ? -14.727 -26.094 -4.543 1 93.94 264 ARG A C 1
ATOM 2078 O O . ARG A 1 264 ? -15.617 -26.281 -3.715 1 93.94 264 ARG A O 1
ATOM 2085 N N . SER A 1 265 ? -14.414 -26.984 -5.434 1 91.38 265 SER A N 1
ATOM 2086 C CA . SER A 1 265 ? -15.086 -28.281 -5.492 1 91.38 265 SER A CA 1
ATOM 2087 C C . SER A 1 265 ? -14.844 -29.078 -4.211 1 91.38 265 SER A C 1
ATOM 2089 O O . SER A 1 265 ? -15.594 -30.016 -3.906 1 91.38 265 SER A O 1
ATOM 2091 N N . GLN A 1 266 ? -13.789 -28.75 -3.551 1 95.06 266 GLN A N 1
ATOM 2092 C CA . GLN A 1 266 ? -13.484 -29.422 -2.299 1 95.06 266 GLN A CA 1
ATOM 2093 C C . GLN A 1 266 ? -14.039 -28.656 -1.104 1 95.06 266 GLN A C 1
ATOM 2095 O O . GLN A 1 266 ? -13.703 -28.953 0.043 1 95.06 266 GLN A O 1
ATOM 2100 N N . GLY A 1 267 ? -14.812 -27.578 -1.332 1 95.81 267 GLY A N 1
ATOM 2101 C CA . GLY A 1 267 ? -15.539 -26.875 -0.281 1 95.81 267 GLY A CA 1
ATOM 2102 C C . GLY A 1 267 ? -14.797 -25.656 0.247 1 95.81 267 GLY A C 1
ATOM 2103 O O . GLY A 1 267 ? -15.156 -25.109 1.291 1 95.81 267 GLY A O 1
ATOM 2104 N N . PHE A 1 268 ? -13.742 -25.281 -0.43 1 97.94 268 PHE A N 1
ATOM 2105 C CA . PHE A 1 268 ? -12.953 -24.141 0.03 1 97.94 268 PHE A CA 1
ATOM 2106 C C . PHE A 1 268 ? -13.164 -22.922 -0.876 1 97.94 268 PHE A C 1
ATOM 2108 O O . PHE A 1 268 ? -13.867 -23.016 -1.886 1 97.94 268 PHE A O 1
ATOM 2115 N N . GLU A 1 269 ? -12.641 -21.797 -0.454 1 97.31 269 GLU A N 1
ATOM 2116 C CA . GLU A 1 269 ? -12.766 -20.547 -1.19 1 97.31 269 GLU A CA 1
ATOM 2117 C C . GLU A 1 269 ? -11.398 -20.031 -1.632 1 97.31 269 GLU A C 1
ATOM 2119 O O . GLU A 1 269 ? -10.367 -20.562 -1.221 1 97.31 269 GLU A O 1
ATOM 2124 N N . VAL A 1 270 ? -11.453 -19 -2.494 1 97.94 270 VAL A N 1
ATOM 2125 C CA . VAL A 1 270 ? -10.242 -18.344 -2.977 1 97.94 270 VAL A CA 1
ATOM 2126 C C . VAL A 1 270 ? -10.297 -16.844 -2.639 1 97.94 270 VAL A C 1
ATOM 2128 O O . VAL A 1 270 ? -11.359 -16.328 -2.295 1 97.94 270 VAL A O 1
ATOM 2131 N N . ASP A 1 271 ? -9.172 -16.219 -2.615 1 97.88 271 ASP A N 1
ATOM 2132 C CA . ASP A 1 271 ? -9.07 -14.781 -2.367 1 97.88 271 ASP A CA 1
ATOM 2133 C C . ASP A 1 271 ? -7.992 -14.148 -3.248 1 97.88 271 ASP A C 1
ATOM 2135 O O . ASP A 1 271 ? -7.215 -14.859 -3.891 1 97.88 271 ASP A O 1
ATOM 2139 N N . VAL A 1 272 ? -8.094 -12.852 -3.424 1 98.06 272 VAL A N 1
ATOM 2140 C CA . VAL A 1 272 ? -7.102 -12.148 -4.238 1 98.06 272 VAL A CA 1
ATOM 2141 C C . VAL A 1 272 ? -6.734 -10.82 -3.578 1 98.06 272 VAL A C 1
ATOM 2143 O O . VAL A 1 272 ? -7.434 -10.359 -2.676 1 98.06 272 VAL A O 1
ATOM 2146 N N . MET A 1 273 ? -5.688 -10.227 -4.082 1 98.19 273 MET A N 1
ATOM 2147 C CA . MET A 1 273 ? -5.188 -8.969 -3.531 1 98.19 273 MET A CA 1
ATOM 2148 C C . MET A 1 273 ? -5.934 -7.777 -4.129 1 98.19 273 MET A C 1
ATOM 2150 O O . MET A 1 273 ? -5.91 -6.68 -3.566 1 98.19 273 MET A O 1
ATOM 2154 N N . LEU A 1 274 ? -6.516 -7.93 -5.246 1 97.94 274 LEU A N 1
ATOM 2155 C CA . LEU A 1 274 ? -7.148 -6.844 -5.98 1 97.94 274 LEU A CA 1
ATOM 2156 C C . LEU A 1 274 ? -8.344 -6.289 -5.211 1 97.94 274 LEU A C 1
ATOM 2158 O O . LEU A 1 274 ? -9.312 -7.004 -4.965 1 97.94 274 LEU A O 1
ATOM 2162 N N . THR A 1 275 ? -8.367 -4.988 -4.941 1 97.62 275 THR A N 1
ATOM 2163 C CA . THR A 1 275 ? -9.312 -4.344 -4.035 1 97.62 275 THR A CA 1
ATOM 2164 C C . THR A 1 275 ? -10.734 -4.402 -4.605 1 97.62 275 THR A C 1
ATOM 2166 O O . THR A 1 275 ? -11.688 -4.66 -3.873 1 97.62 275 THR A O 1
ATOM 2169 N N . SER A 1 276 ? -10.867 -4.191 -5.859 1 96.75 276 SER A N 1
ATOM 2170 C CA . SER A 1 276 ? -12.18 -4.105 -6.48 1 96.75 276 SER A CA 1
ATOM 2171 C C . SER A 1 276 ? -12.984 -5.383 -6.258 1 96.75 276 SER A C 1
ATOM 2173 O O . SER A 1 276 ? -14.211 -5.34 -6.133 1 96.75 276 SER A O 1
ATOM 2175 N N . VAL A 1 277 ? -12.32 -6.484 -6.176 1 96.5 277 VAL A N 1
ATOM 2176 C CA . VAL A 1 277 ? -12.984 -7.773 -6.02 1 96.5 277 VAL A CA 1
ATOM 2177 C C . VAL A 1 277 ? -13.688 -7.828 -4.664 1 96.5 277 VAL A C 1
ATOM 2179 O O . VAL A 1 277 ? -14.727 -8.484 -4.523 1 96.5 277 VAL A O 1
ATOM 2182 N N . HIS A 1 278 ? -13.227 -7.141 -3.729 1 95.75 278 HIS A N 1
ATOM 2183 C CA . HIS A 1 278 ? -13.711 -7.203 -2.355 1 95.75 278 HIS A CA 1
ATOM 2184 C C . HIS A 1 278 ? -14.906 -6.277 -2.152 1 95.75 278 HIS A C 1
ATOM 2186 O O . HIS A 1 278 ? -15.539 -6.293 -1.094 1 95.75 278 HIS A O 1
ATOM 2192 N N . ALA A 1 279 ? -15.133 -5.465 -3.104 1 92.81 279 ALA A N 1
ATOM 2193 C CA . ALA A 1 279 ? -16.25 -4.52 -2.998 1 92.81 279 ALA A CA 1
ATOM 2194 C C . ALA A 1 279 ? -17.547 -5.148 -3.475 1 92.81 279 ALA A C 1
ATOM 2196 O O . ALA A 1 279 ? -18.609 -4.523 -3.396 1 92.81 279 ALA A O 1
ATOM 2197 N N . TYR A 1 280 ? -17.438 -6.387 -4.027 1 89.69 280 TYR A N 1
ATOM 2198 C CA . TYR A 1 280 ? -18.578 -7.133 -4.551 1 89.69 280 TYR A CA 1
ATOM 2199 C C . TYR A 1 280 ? -18.609 -8.555 -3.996 1 89.69 280 TYR A C 1
ATOM 2201 O O . TYR A 1 280 ? -17.594 -9.047 -3.5 1 89.69 280 TYR A O 1
ATOM 2209 N N . THR A 1 281 ? -19.812 -9.086 -4.082 1 88.31 281 THR A N 1
ATOM 2210 C CA . THR A 1 281 ? -19.766 -10.547 -4.039 1 88.31 281 THR A CA 1
ATOM 2211 C C . THR A 1 281 ? -19.156 -11.109 -5.312 1 88.31 281 THR A C 1
ATOM 2213 O O . THR A 1 281 ? -19.188 -10.469 -6.363 1 88.31 281 THR A O 1
ATOM 2216 N N . PRO A 1 282 ? -18.562 -12.281 -5.164 1 84.88 282 PRO A N 1
ATOM 2217 C CA . PRO A 1 282 ? -17.984 -12.867 -6.375 1 84.88 282 PRO A CA 1
ATOM 2218 C C . PRO A 1 282 ? -18.984 -12.945 -7.527 1 84.88 282 PRO A C 1
ATOM 2220 O O . PRO A 1 282 ? -18.625 -12.672 -8.68 1 84.88 282 PRO A O 1
ATOM 2223 N N . LYS A 1 283 ? -20.172 -13.305 -7.203 1 88.75 283 LYS A N 1
ATOM 2224 C CA . LYS A 1 283 ? -21.219 -13.391 -8.227 1 88.75 283 LYS A CA 1
ATOM 2225 C C . LYS A 1 283 ? -21.5 -12.031 -8.844 1 88.75 283 LYS A C 1
ATOM 2227 O O . LYS A 1 283 ? -21.516 -11.891 -10.07 1 88.75 283 LYS A O 1
ATOM 2232 N N . GLU A 1 284 ? -21.688 -11.039 -8.039 1 92.12 284 GLU A N 1
ATOM 2233 C CA . GLU A 1 284 ? -21.969 -9.688 -8.523 1 92.12 284 GLU A CA 1
ATOM 2234 C C . GLU A 1 284 ? -20.797 -9.141 -9.328 1 92.12 284 GLU A C 1
ATOM 2236 O O . GLU A 1 284 ? -20.984 -8.469 -10.344 1 92.12 284 GLU A O 1
ATOM 2241 N N . TYR A 1 285 ? -19.656 -9.43 -8.836 1 93.94 285 TYR A N 1
ATOM 2242 C CA . TYR A 1 285 ? -18.453 -8.961 -9.5 1 93.94 285 TYR A CA 1
ATOM 2243 C C . TYR A 1 285 ? -18.406 -9.438 -10.953 1 93.94 285 TYR A C 1
ATOM 2245 O O . TYR A 1 285 ? -18.156 -8.656 -11.859 1 93.94 285 TYR A O 1
ATOM 2253 N N . CYS A 1 286 ? -18.734 -10.68 -11.203 1 93.31 286 CYS A N 1
ATOM 2254 C CA . CYS A 1 286 ? -18.641 -11.281 -12.531 1 93.31 286 CYS A CA 1
ATOM 2255 C C . CYS A 1 286 ? -19.859 -10.914 -13.375 1 93.31 286 CYS A C 1
ATOM 2257 O O . CYS A 1 286 ? -19.766 -10.836 -14.602 1 93.31 286 CYS A O 1
ATOM 2259 N N . GLU A 1 287 ? -20.938 -10.641 -12.742 1 93.5 287 GLU A N 1
ATOM 2260 C CA . GLU A 1 287 ? -22.109 -10.156 -13.469 1 93.5 287 GLU A CA 1
ATOM 2261 C C . GLU A 1 287 ? -21.891 -8.75 -14.008 1 93.5 287 GLU A C 1
ATOM 2263 O O . GLU A 1 287 ? -22.297 -8.438 -15.141 1 93.5 287 GLU A O 1
ATOM 2268 N N . VAL A 1 288 ? -21.188 -7.984 -13.227 1 90.25 288 VAL A N 1
ATOM 2269 C CA . VAL A 1 288 ? -20.984 -6.582 -13.57 1 90.25 288 VAL A CA 1
ATOM 2270 C C . VAL A 1 288 ? -19.859 -6.461 -14.594 1 90.25 288 VAL A C 1
ATOM 2272 O O . VAL A 1 288 ? -19.953 -5.688 -15.547 1 90.25 288 VAL A O 1
ATOM 2275 N N . LEU A 1 289 ? -18.828 -7.219 -14.477 1 92.5 289 LEU A N 1
ATOM 2276 C CA . LEU A 1 289 ? -17.625 -6.957 -15.25 1 92.5 289 LEU A CA 1
ATOM 2277 C C . LEU A 1 289 ? -17.469 -7.973 -16.375 1 92.5 289 LEU A C 1
ATOM 2279 O O . LEU A 1 289 ? -17 -7.637 -17.469 1 92.5 289 LEU A O 1
ATOM 2283 N N . GLY A 1 290 ? -17.75 -9.266 -16.188 1 91.44 290 GLY A N 1
ATOM 2284 C CA . GLY A 1 290 ? -17.531 -10.297 -17.172 1 91.44 290 GLY A CA 1
ATOM 2285 C C . GLY A 1 290 ? -16.109 -10.305 -17.719 1 91.44 290 GLY A C 1
ATOM 2286 O O . GLY A 1 290 ? -15.148 -10.344 -16.953 1 91.44 290 GLY A O 1
ATOM 2287 N N . PRO A 1 291 ? -15.977 -10.07 -19.062 1 86.69 291 PRO A N 1
ATOM 2288 C CA . PRO A 1 291 ? -14.648 -10.078 -19.688 1 86.69 291 PRO A CA 1
ATOM 2289 C C . PRO A 1 291 ? -13.797 -8.883 -19.281 1 86.69 291 PRO A C 1
ATOM 2291 O O . PRO A 1 291 ? -12.57 -8.93 -19.391 1 86.69 291 PRO A O 1
ATOM 2294 N N . GLN A 1 292 ? -14.344 -7.855 -18.781 1 89.69 292 GLN A N 1
ATOM 2295 C CA . GLN A 1 292 ? -13.625 -6.648 -18.406 1 89.69 292 GLN A CA 1
ATOM 2296 C C . GLN A 1 292 ? -12.906 -6.844 -17.062 1 89.69 292 GLN A C 1
ATOM 2298 O O . GLN A 1 292 ? -12.164 -5.965 -16.625 1 89.69 292 GLN A O 1
ATOM 2303 N N . SER A 1 293 ? -13.016 -8.055 -16.594 1 92.25 293 SER A N 1
ATOM 2304 C CA . SER A 1 293 ? -12.414 -8.328 -15.281 1 92.25 293 SER A CA 1
ATOM 2305 C C . SER A 1 293 ? -10.938 -8.656 -15.414 1 92.25 293 SER A C 1
ATOM 2307 O O . SER A 1 293 ? -10.242 -8.844 -14.406 1 92.25 293 SER A O 1
ATOM 2309 N N . ASP A 1 294 ? -10.375 -8.758 -16.625 1 94.5 294 ASP A N 1
ATOM 2310 C CA . ASP A 1 294 ? -8.93 -8.859 -16.781 1 94.5 294 ASP A CA 1
ATOM 2311 C C . ASP A 1 294 ? -8.266 -7.496 -16.578 1 94.5 294 ASP A C 1
ATOM 2313 O O . ASP A 1 294 ? -7.883 -6.84 -17.547 1 94.5 294 ASP A O 1
ATOM 2317 N N . HIS A 1 295 ? -8.016 -7.199 -15.375 1 96.81 295 HIS A N 1
ATOM 2318 C CA . HIS A 1 295 ? -7.605 -5.852 -14.992 1 96.81 295 HIS A CA 1
ATOM 2319 C C . HIS A 1 295 ? -6.105 -5.652 -15.203 1 96.81 295 HIS A C 1
ATOM 2321 O O . HIS A 1 295 ? -5.605 -4.531 -15.102 1 96.81 295 HIS A O 1
ATOM 2327 N N . LEU A 1 296 ? -5.379 -6.691 -15.516 1 96.81 296 LEU A N 1
ATOM 2328 C CA . LEU A 1 296 ? -3.928 -6.59 -15.641 1 96.81 296 LEU A CA 1
ATOM 2329 C C . LEU A 1 296 ? -3.529 -6.258 -17.078 1 96.81 296 LEU A C 1
ATOM 2331 O O . LEU A 1 296 ? -2.68 -6.934 -17.656 1 96.81 296 LEU A O 1
ATOM 2335 N N . GLY A 1 297 ? -4.125 -5.25 -17.562 1 96 297 GLY A N 1
ATOM 2336 C CA . GLY A 1 297 ? -3.832 -4.566 -18.812 1 96 297 GLY A CA 1
ATOM 2337 C C . GLY A 1 297 ? -3.959 -3.059 -18.719 1 96 297 GLY A C 1
ATOM 2338 O O . GLY A 1 297 ? -4.629 -2.545 -17.812 1 96 297 GLY A O 1
ATOM 2339 N N . ALA A 1 298 ? -3.246 -2.414 -19.672 1 95.81 298 ALA A N 1
ATOM 2340 C CA . ALA A 1 298 ? -3.264 -0.954 -19.656 1 95.81 298 ALA A CA 1
ATOM 2341 C C . ALA A 1 298 ? -4.688 -0.42 -19.766 1 95.81 298 ALA A C 1
ATOM 2343 O O . ALA A 1 298 ? -5.414 -0.766 -20.703 1 95.81 298 ALA A O 1
ATOM 2344 N N . GLY A 1 299 ? -5.082 0.373 -18.75 1 95.69 299 GLY A N 1
ATOM 2345 C CA . GLY A 1 299 ? -6.387 1.014 -18.766 1 95.69 299 GLY A CA 1
ATOM 2346 C C . GLY A 1 299 ? -7.52 0.072 -18.406 1 95.69 299 GLY A C 1
ATOM 2347 O O . GLY A 1 299 ? -8.688 0.475 -18.391 1 95.69 299 GLY A O 1
ATOM 2348 N N . ASN A 1 300 ? -7.23 -1.16 -18.094 1 96.56 300 ASN A N 1
ATOM 2349 C CA . ASN A 1 300 ? -8.266 -2.178 -17.922 1 96.56 300 ASN A CA 1
ATOM 2350 C C . ASN A 1 300 ? -8.812 -2.188 -16.5 1 96.56 300 ASN A C 1
ATOM 2352 O O . ASN A 1 300 ? -9.75 -2.922 -16.203 1 96.56 300 ASN A O 1
ATOM 2356 N N . TYR A 1 301 ? -8.234 -1.39 -15.664 1 96.94 301 TYR A N 1
ATOM 2357 C CA . TYR A 1 301 ? -8.719 -1.32 -14.289 1 96.94 301 TYR A CA 1
ATOM 2358 C C . TYR A 1 301 ? -9.664 -0.139 -14.102 1 96.94 301 TYR A C 1
ATOM 2360 O O . TYR A 1 301 ? -9.281 0.878 -13.516 1 96.94 301 TYR A O 1
ATOM 2368 N N . PHE A 1 302 ? -10.867 -0.257 -14.672 1 95.31 302 PHE A N 1
ATOM 2369 C CA . PHE A 1 302 ? -11.93 0.743 -14.625 1 95.31 302 PHE A CA 1
ATOM 2370 C C . PHE A 1 302 ? -11.438 2.076 -15.18 1 95.31 302 PHE A C 1
ATOM 2372 O O . PHE A 1 302 ? -11.68 3.127 -14.578 1 95.31 302 PHE A O 1
ATOM 2379 N N . GLY A 1 303 ? -10.695 1.975 -16.25 1 94.25 303 GLY A N 1
ATOM 2380 C CA . GLY A 1 303 ? -10.195 3.166 -16.922 1 94.25 303 GLY A CA 1
ATOM 2381 C C . GLY A 1 303 ? -8.844 3.621 -16.406 1 94.25 303 GLY A C 1
ATOM 2382 O O . GLY A 1 303 ? -8.273 4.59 -16.906 1 94.25 303 GLY A O 1
ATOM 2383 N N . SER A 1 304 ? -8.359 2.938 -15.398 1 96 304 SER A N 1
ATOM 2384 C CA . SER A 1 304 ? -7.055 3.221 -14.805 1 96 304 SER A CA 1
ATOM 2385 C C . SER A 1 304 ? -6.16 1.985 -14.828 1 96 304 SER A C 1
ATOM 2387 O O . SER A 1 304 ? -6.352 1.087 -15.648 1 96 304 SER A O 1
ATOM 2389 N N . ASN A 1 305 ? -5.062 2.035 -14.102 1 96.88 305 ASN A N 1
ATOM 2390 C CA . ASN A 1 305 ? -4.113 0.93 -14.031 1 96.88 305 ASN A CA 1
ATOM 2391 C C . ASN A 1 305 ? -3.992 0.389 -12.609 1 96.88 305 ASN A C 1
ATOM 2393 O O . ASN A 1 305 ? -4.059 1.151 -11.641 1 96.88 305 ASN A O 1
ATOM 2397 N N . VAL A 1 306 ? -3.83 -0.93 -12.555 1 97.81 306 VAL A N 1
ATOM 2398 C CA . VAL A 1 306 ? -3.523 -1.508 -11.25 1 97.81 306 VAL A CA 1
ATOM 2399 C C . VAL A 1 306 ? -2.135 -1.062 -10.797 1 97.81 306 VAL A C 1
ATOM 2401 O O . VAL A 1 306 ? -1.162 -1.189 -11.547 1 97.81 306 VAL A O 1
ATOM 2404 N N . HIS A 1 307 ? -2.1 -0.503 -9.641 1 98.38 307 HIS A N 1
ATOM 2405 C CA . HIS A 1 307 ? -0.834 -0.005 -9.117 1 98.38 307 HIS A CA 1
ATOM 2406 C C . HIS A 1 307 ? -0.038 -1.121 -8.445 1 98.38 307 HIS A C 1
ATOM 2408 O O . HIS A 1 307 ? -0.61 -1.975 -7.766 1 98.38 307 HIS A O 1
ATOM 2414 N N . PRO A 1 308 ? 1.316 -1.139 -8.578 1 98.5 308 PRO A N 1
ATOM 2415 C CA . PRO A 1 308 ? 2.141 -2.176 -7.949 1 98.5 308 PRO A CA 1
ATOM 2416 C C . PRO A 1 308 ? 1.905 -2.285 -6.441 1 98.5 308 PRO A C 1
ATOM 2418 O O . PRO A 1 308 ? 1.949 -3.385 -5.887 1 98.5 308 PRO A O 1
ATOM 2421 N N . TYR A 1 309 ? 1.551 -1.19 -5.777 1 98.69 309 TYR A N 1
ATOM 2422 C CA . TYR A 1 309 ? 1.354 -1.218 -4.332 1 98.69 309 TYR A CA 1
ATOM 2423 C C . TYR A 1 309 ? 0.04 -1.904 -3.975 1 98.69 309 TYR A C 1
ATOM 2425 O O . TYR A 1 309 ? -0.188 -2.254 -2.814 1 98.69 309 TYR A O 1
ATOM 2433 N N . GLU A 1 310 ? -0.853 -2.057 -4.914 1 98.56 310 GLU A N 1
ATOM 2434 C CA . GLU A 1 310 ? -2.131 -2.705 -4.637 1 98.56 310 GLU A CA 1
ATOM 2435 C C . GLU A 1 310 ? -1.977 -4.223 -4.574 1 98.56 310 GLU A C 1
ATOM 2437 O O . GLU A 1 310 ? -2.635 -4.887 -3.77 1 98.56 310 GLU A O 1
ATOM 2442 N N . LEU A 1 311 ? -1.036 -4.734 -5.41 1 98.62 311 LEU A N 1
ATOM 2443 C CA . LEU A 1 311 ? -0.923 -6.184 -5.52 1 98.62 311 LEU A CA 1
ATOM 2444 C C . LEU A 1 311 ? 0.414 -6.668 -4.969 1 98.62 311 LEU A C 1
ATOM 2446 O O . LEU A 1 311 ? 0.659 -7.875 -4.891 1 98.62 311 LEU A O 1
ATOM 2450 N N . ILE A 1 312 ? 1.32 -5.797 -4.664 1 98.75 312 ILE A N 1
ATOM 2451 C CA . ILE A 1 312 ? 2.672 -6.074 -4.195 1 98.75 312 ILE A CA 1
ATOM 2452 C C . ILE A 1 312 ? 3.551 -6.5 -5.367 1 98.75 312 ILE A C 1
ATOM 2454 O O . ILE A 1 312 ? 4.754 -6.234 -5.379 1 98.75 312 ILE A O 1
ATOM 2458 N N . PHE A 1 313 ? 3.002 -7.148 -6.348 1 98.81 313 PHE A N 1
ATOM 2459 C CA . PHE A 1 313 ? 3.664 -7.52 -7.594 1 98.81 313 PHE A CA 1
ATOM 2460 C C . PHE A 1 313 ? 2.928 -6.934 -8.789 1 98.81 313 PHE A C 1
ATOM 2462 O O . PHE A 1 313 ? 1.699 -6.836 -8.781 1 98.81 313 PHE A O 1
ATOM 2469 N N . ALA A 1 314 ? 3.705 -6.578 -9.82 1 98.44 314 ALA A N 1
ATOM 2470 C CA . ALA A 1 314 ? 3.127 -5.957 -11.008 1 98.44 314 ALA A CA 1
ATOM 2471 C C . ALA A 1 314 ? 3.41 -6.789 -12.25 1 98.44 314 ALA A C 1
ATOM 2473 O O . ALA A 1 314 ? 4.516 -7.305 -12.43 1 98.44 314 ALA A O 1
ATOM 2474 N N . LYS A 1 315 ? 2.324 -6.914 -13.016 1 97.31 315 LYS A N 1
ATOM 2475 C CA . LYS A 1 315 ? 2.566 -7.441 -14.352 1 97.31 315 LYS A CA 1
ATOM 2476 C C . LYS A 1 315 ? 3.453 -6.504 -15.164 1 97.31 315 LYS A C 1
ATOM 2478 O O . LYS A 1 315 ? 3.129 -5.324 -15.328 1 97.31 315 LYS A O 1
ATOM 2483 N N . ALA A 1 316 ? 4.543 -6.984 -15.703 1 96.75 316 ALA A N 1
ATOM 2484 C CA . ALA A 1 316 ? 5.574 -6.102 -16.234 1 96.75 316 ALA A CA 1
ATOM 2485 C C . ALA A 1 316 ? 5.703 -6.25 -17.75 1 96.75 316 ALA A C 1
ATOM 2487 O O . ALA A 1 316 ? 6.629 -5.711 -18.359 1 96.75 316 ALA A O 1
ATOM 2488 N N . ASN A 1 317 ? 4.828 -6.969 -18.375 1 95.62 317 ASN A N 1
ATOM 2489 C CA . ASN A 1 317 ? 4.98 -7.207 -19.797 1 95.62 317 ASN A CA 1
ATOM 2490 C C . ASN A 1 317 ? 3.691 -6.906 -20.562 1 95.62 317 ASN A C 1
ATOM 2492 O O . ASN A 1 317 ? 3.459 -7.453 -21.641 1 95.62 317 ASN A O 1
ATOM 2496 N N . ARG A 1 318 ? 2.809 -6.117 -19.984 1 95.5 318 ARG A N 1
ATOM 2497 C CA . ARG A 1 318 ? 1.534 -5.836 -20.641 1 95.5 318 ARG A CA 1
ATOM 2498 C C . ARG A 1 318 ? 1.314 -4.336 -20.797 1 95.5 318 ARG A C 1
ATOM 2500 O O . ARG A 1 318 ? 0.182 -3.883 -20.969 1 95.5 318 ARG A O 1
ATOM 2507 N N . GLY A 1 319 ? 2.367 -3.596 -20.594 1 94.94 319 GLY A N 1
ATOM 2508 C CA . GLY A 1 319 ? 2.311 -2.166 -20.859 1 94.94 319 GLY A CA 1
ATOM 2509 C C . GLY A 1 319 ? 1.531 -1.395 -19.812 1 94.94 319 GLY A C 1
ATOM 2510 O O . GLY A 1 319 ? 0.988 -0.326 -20.094 1 94.94 319 GLY A O 1
ATOM 2511 N N . ILE A 1 320 ? 1.423 -1.922 -18.625 1 96.56 320 ILE A N 1
ATOM 2512 C CA . ILE A 1 320 ? 0.687 -1.263 -17.562 1 96.56 320 ILE A CA 1
ATOM 2513 C C . ILE A 1 320 ? 1.562 -0.189 -16.922 1 96.56 320 ILE A C 1
ATOM 2515 O O . ILE A 1 320 ? 2.383 -0.488 -16.047 1 96.56 320 ILE A O 1
ATOM 2519 N N . ASP A 1 321 ? 1.428 1.093 -17.359 1 94.88 321 ASP A N 1
ATOM 2520 C CA . ASP A 1 321 ? 2.191 2.236 -16.875 1 94.88 321 ASP A CA 1
ATOM 2521 C C . ASP A 1 321 ? 3.67 1.886 -16.734 1 94.88 321 ASP A C 1
ATOM 2523 O O . ASP A 1 321 ? 4.238 2.01 -15.641 1 94.88 321 ASP A O 1
ATOM 2527 N N . ASP A 1 322 ? 4.273 1.572 -17.797 1 96.06 322 ASP A N 1
ATOM 2528 C CA . ASP A 1 322 ? 5.66 1.114 -17.812 1 96.06 322 ASP A CA 1
ATOM 2529 C C . ASP A 1 322 ? 6.594 2.168 -17.219 1 96.06 322 ASP A C 1
ATOM 2531 O O . ASP A 1 322 ? 7.57 1.831 -16.547 1 96.06 322 ASP A O 1
ATOM 2535 N N . ALA A 1 323 ? 6.273 3.393 -17.438 1 95.88 323 ALA A N 1
ATOM 2536 C CA . ALA A 1 323 ? 7.121 4.465 -16.922 1 95.88 323 ALA A CA 1
ATOM 2537 C C . ALA A 1 323 ? 7.125 4.469 -15.391 1 95.88 323 ALA A C 1
ATOM 2539 O O . ALA A 1 323 ? 8.188 4.543 -14.766 1 95.88 323 ALA A O 1
ATOM 2540 N N . LEU A 1 324 ? 5.969 4.43 -14.82 1 97.31 324 LEU A N 1
ATOM 2541 C CA . LEU A 1 324 ? 5.895 4.398 -13.367 1 97.31 324 LEU A CA 1
ATOM 2542 C C . LEU A 1 324 ? 6.574 3.15 -12.812 1 97.31 324 LEU A C 1
ATOM 2544 O O . LEU A 1 324 ? 7.301 3.223 -11.82 1 97.31 324 LEU A O 1
ATOM 2548 N N . LEU A 1 325 ? 6.312 2.018 -13.453 1 98.25 325 LEU A N 1
ATOM 2549 C CA . LEU A 1 325 ? 6.93 0.777 -13 1 98.25 325 LEU A CA 1
ATOM 2550 C C . LEU A 1 325 ? 8.453 0.884 -13.023 1 98.25 325 LEU A C 1
ATOM 2552 O O . LEU A 1 325 ? 9.125 0.41 -12.109 1 98.25 325 LEU A O 1
ATOM 2556 N N . ASP A 1 326 ? 8.969 1.485 -14.055 1 97.81 326 ASP A N 1
ATOM 2557 C CA . ASP A 1 326 ? 10.406 1.688 -14.156 1 97.81 326 ASP A CA 1
ATOM 2558 C C . ASP A 1 326 ? 10.914 2.576 -13.023 1 97.81 326 ASP A C 1
ATOM 2560 O O . ASP A 1 326 ? 11.953 2.289 -12.414 1 97.81 326 ASP A O 1
ATOM 2564 N N . HIS A 1 327 ? 10.219 3.666 -12.711 1 97.62 327 HIS A N 1
ATOM 2565 C CA . HIS A 1 327 ? 10.602 4.543 -11.609 1 97.62 327 HIS A CA 1
ATOM 2566 C C . HIS A 1 327 ? 10.547 3.812 -10.273 1 97.62 327 HIS A C 1
ATOM 2568 O O . HIS A 1 327 ? 11.5 3.877 -9.484 1 97.62 327 HIS A O 1
ATOM 2574 N N . LEU A 1 328 ? 9.461 3.141 -10.047 1 98.31 328 LEU A N 1
ATOM 2575 C CA . LEU A 1 328 ? 9.336 2.379 -8.812 1 98.31 328 LEU A CA 1
ATOM 2576 C C . LEU A 1 328 ? 10.461 1.357 -8.688 1 98.31 328 LEU A C 1
ATOM 2578 O O . LEU A 1 328 ? 11.016 1.16 -7.602 1 98.31 328 LEU A O 1
ATOM 2582 N N . THR A 1 329 ? 10.75 0.701 -9.82 1 98.38 329 THR A N 1
ATOM 2583 C CA . THR A 1 329 ? 11.836 -0.269 -9.82 1 98.38 329 THR A CA 1
ATOM 2584 C C . THR A 1 329 ? 13.148 0.385 -9.391 1 98.38 329 THR A C 1
ATOM 2586 O O . THR A 1 329 ? 13.844 -0.128 -8.508 1 98.38 329 THR A O 1
ATOM 2589 N N . GLU A 1 330 ? 13.438 1.479 -9.93 1 97.25 330 GLU A N 1
ATOM 2590 C CA . GLU A 1 330 ? 14.68 2.186 -9.609 1 97.25 330 GLU A CA 1
ATOM 2591 C C . GLU A 1 330 ? 14.688 2.65 -8.156 1 97.25 330 GLU A C 1
ATOM 2593 O O . GLU A 1 330 ? 15.688 2.471 -7.449 1 97.25 330 GLU A O 1
ATOM 2598 N N . TRP A 1 331 ? 13.609 3.277 -7.691 1 97.5 331 TRP A N 1
ATOM 2599 C CA . TRP A 1 331 ? 13.531 3.789 -6.328 1 97.5 331 TRP A CA 1
ATOM 2600 C C . TRP A 1 331 ? 13.711 2.662 -5.316 1 97.5 331 TRP A C 1
ATOM 2602 O O . TRP A 1 331 ? 14.547 2.756 -4.414 1 97.5 331 TRP A O 1
ATOM 2612 N N . HIS A 1 332 ? 12.969 1.587 -5.512 1 97.75 332 HIS A N 1
ATOM 2613 C CA . HIS A 1 332 ? 13.023 0.482 -4.562 1 97.75 332 HIS A CA 1
ATOM 2614 C C . HIS A 1 332 ? 14.359 -0.254 -4.648 1 97.75 332 HIS A C 1
ATOM 2616 O O . HIS A 1 332 ? 14.844 -0.795 -3.652 1 97.75 332 HIS A O 1
ATOM 2622 N N . TYR A 1 333 ? 14.883 -0.282 -5.844 1 94.94 333 TYR A N 1
ATOM 2623 C CA . TYR A 1 333 ? 16.188 -0.919 -6.016 1 94.94 333 TYR A CA 1
ATOM 2624 C C . TYR A 1 333 ? 17.266 -0.182 -5.23 1 94.94 333 TYR A C 1
ATOM 2626 O O . TYR A 1 333 ? 18.188 -0.802 -4.699 1 94.94 333 TYR A O 1
ATOM 2634 N N . THR A 1 334 ? 17.094 1.127 -5.066 1 93.31 334 THR A N 1
ATOM 2635 C CA . THR A 1 334 ? 18.094 1.988 -4.441 1 93.31 334 THR A CA 1
ATOM 2636 C C . THR A 1 334 ? 17.891 2.051 -2.93 1 93.31 334 THR A C 1
ATOM 2638 O O . THR A 1 334 ? 18.844 2.186 -2.17 1 93.31 334 THR A O 1
ATOM 2641 N N . MET A 1 335 ? 16.703 1.9 -2.5 1 92.69 335 MET A N 1
ATOM 2642 C CA . MET A 1 335 ? 16.391 1.979 -1.075 1 92.69 335 MET A CA 1
ATOM 2643 C C . MET A 1 335 ? 16.969 0.783 -0.324 1 92.69 335 MET A C 1
ATOM 2645 O O . MET A 1 335 ? 17.078 -0.313 -0.879 1 92.69 335 MET A O 1
ATOM 2649 N N . ASN A 1 336 ? 17.281 0.911 0.887 1 83.12 336 ASN A N 1
ATOM 2650 C CA . ASN A 1 336 ? 17.938 -0.137 1.662 1 83.12 336 ASN A CA 1
ATOM 2651 C C . ASN A 1 336 ? 16.938 -0.953 2.465 1 83.12 336 ASN A C 1
ATOM 2653 O O . ASN A 1 336 ? 17.312 -1.889 3.174 1 83.12 336 ASN A O 1
ATOM 2657 N N . ASP A 1 337 ? 15.742 -0.723 2.311 1 88.06 337 ASP A N 1
ATOM 2658 C CA . ASP A 1 337 ? 14.727 -1.468 3.043 1 88.06 337 ASP A CA 1
ATOM 2659 C C . ASP A 1 337 ? 14.227 -2.66 2.23 1 88.06 337 ASP A C 1
ATOM 2661 O O . ASP A 1 337 ? 13.148 -2.605 1.634 1 88.06 337 ASP A O 1
ATOM 2665 N N . THR A 1 338 ? 14.898 -3.842 2.342 1 91.38 338 THR A N 1
ATOM 2666 C CA . THR A 1 338 ? 14.562 -5.043 1.585 1 91.38 338 THR A CA 1
ATOM 2667 C C . THR A 1 338 ? 13.742 -6.008 2.436 1 91.38 338 THR A C 1
ATOM 2669 O O . THR A 1 338 ? 13.43 -5.715 3.592 1 91.38 338 THR A O 1
ATOM 2672 N N . SER A 1 339 ? 13.422 -7.121 1.778 1 96.56 339 SER A N 1
ATOM 2673 C CA . SER A 1 339 ? 12.656 -8.141 2.494 1 96.56 339 SER A CA 1
ATOM 2674 C C . SER A 1 339 ? 13.469 -8.734 3.641 1 96.56 339 SER A C 1
ATOM 2676 O O . SER A 1 339 ? 12.898 -9.289 4.586 1 96.56 339 SER A O 1
ATOM 2678 N N . TRP A 1 340 ? 14.82 -8.602 3.645 1 95.12 340 TRP A N 1
ATOM 2679 C CA . TRP A 1 340 ? 15.641 -9.016 4.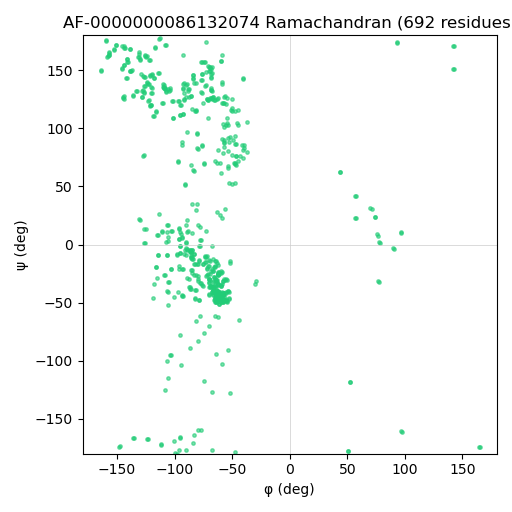777 1 95.12 340 TRP A CA 1
ATOM 2680 C C . TRP A 1 340 ? 15.32 -8.18 6.016 1 95.12 340 TRP A C 1
ATOM 2682 O O . TRP A 1 340 ? 15.391 -8.68 7.141 1 95.12 340 TRP A O 1
ATOM 2692 N N . ASP A 1 341 ? 14.93 -6.965 5.793 1 93.81 341 ASP A N 1
ATOM 2693 C CA . ASP A 1 341 ? 14.602 -6.047 6.879 1 93.81 341 ASP A CA 1
ATOM 2694 C C . ASP A 1 341 ? 13.148 -6.211 7.312 1 93.81 341 ASP A C 1
ATOM 2696 O O . ASP A 1 341 ? 12.844 -6.191 8.508 1 93.81 341 ASP A O 1
ATOM 2700 N N . LYS A 1 342 ? 12.312 -6.426 6.402 1 94.06 342 LYS A N 1
ATOM 2701 C CA . LYS A 1 342 ? 10.875 -6.414 6.672 1 94.06 342 LYS A CA 1
ATOM 2702 C C . LYS A 1 342 ? 10.391 -7.789 7.129 1 94.06 342 LYS A C 1
ATOM 2704 O O . LYS A 1 342 ? 9.492 -7.891 7.965 1 94.06 342 LYS A O 1
ATOM 2709 N N . CYS A 1 343 ? 10.961 -8.805 6.559 1 95.06 343 CYS A N 1
ATOM 2710 C CA . CYS A 1 343 ? 10.516 -10.156 6.898 1 95.06 343 CYS A CA 1
ATOM 2711 C C . CYS A 1 343 ? 11.375 -10.75 8.016 1 95.06 343 CYS A C 1
ATOM 2713 O O . CYS A 1 343 ? 10.852 -11.375 8.938 1 95.06 343 CYS A O 1
ATOM 2715 N N . GLY A 1 344 ? 12.695 -10.57 7.93 1 92.38 344 GLY A N 1
ATOM 2716 C CA . GLY A 1 344 ? 13.578 -11.086 8.969 1 92.38 344 GLY A CA 1
ATOM 2717 C C . GLY A 1 344 ? 14.875 -11.641 8.43 1 92.38 344 GLY A C 1
ATOM 2718 O O . GLY A 1 344 ? 14.914 -12.18 7.32 1 92.38 344 GLY A O 1
ATOM 2719 N N . ARG A 1 345 ? 15.859 -11.555 9.266 1 87.62 345 ARG A N 1
ATOM 2720 C CA . ARG A 1 345 ? 17.203 -11.977 8.883 1 87.62 345 ARG A CA 1
ATOM 2721 C C . ARG A 1 345 ? 17.578 -13.297 9.555 1 87.62 345 ARG A C 1
ATOM 2723 O O . ARG A 1 345 ? 18.578 -13.922 9.195 1 87.62 345 ARG A O 1
ATOM 2730 N N . ASP A 1 346 ? 16.688 -13.633 10.453 1 83.88 346 ASP A N 1
ATOM 2731 C CA . ASP A 1 346 ? 17 -14.852 11.188 1 83.88 346 ASP A CA 1
ATOM 2732 C C . ASP A 1 346 ? 16.062 -15.992 10.797 1 83.88 346 ASP A C 1
ATOM 2734 O O . ASP A 1 346 ? 14.867 -15.766 10.57 1 83.88 346 ASP A O 1
ATOM 2738 N N . ARG A 1 347 ? 16.734 -17.141 10.594 1 75.44 347 ARG A N 1
ATOM 2739 C CA . ARG A 1 347 ? 15.945 -18.328 10.289 1 75.44 347 ARG A CA 1
ATOM 2740 C C . ARG A 1 347 ? 15.18 -18.812 11.523 1 75.44 347 ARG A C 1
ATOM 2742 O O . ARG A 1 347 ? 15.719 -18.844 12.625 1 75.44 347 ARG A O 1
ATOM 2749 N N . PRO A 1 348 ? 13.797 -18.922 11.352 1 67 348 PRO A N 1
ATOM 2750 C CA . PRO A 1 348 ? 13.094 -19.438 12.523 1 67 348 PRO A CA 1
ATOM 2751 C C . PRO A 1 348 ? 13.578 -20.828 12.945 1 67 348 PRO A C 1
ATOM 2753 O O . PRO A 1 348 ? 14.062 -21.594 12.109 1 67 348 PRO A O 1
ATOM 2756 N N . MET B 1 1 ? 44.875 6.723 -63.406 1 16.44 1 MET B N 1
ATOM 2757 C CA . MET B 1 1 ? 45.5 7.691 -64.312 1 16.44 1 MET B CA 1
ATOM 2758 C C . MET B 1 1 ? 44.906 9.078 -64.062 1 16.44 1 MET B C 1
ATOM 2760 O O . MET B 1 1 ? 43.812 9.219 -63.531 1 16.44 1 MET B O 1
ATOM 2764 N N . ALA B 1 2 ? 44.875 9.773 -65.188 1 15.09 2 ALA B N 1
ATOM 2765 C CA . ALA B 1 2 ? 45.375 11.109 -65.5 1 15.09 2 ALA B CA 1
ATOM 2766 C C . ALA B 1 2 ? 44.438 12.195 -64.938 1 15.09 2 ALA B C 1
ATOM 2768 O O . ALA B 1 2 ? 43.25 11.953 -64.75 1 15.09 2 ALA B O 1
ATOM 2769 N N . VAL B 1 3 ? 44.531 13.406 -65.5 1 16.06 3 VAL B N 1
ATOM 2770 C CA . VAL B 1 3 ? 45.281 14.539 -64.938 1 16.06 3 VAL B CA 1
ATOM 2771 C C . VAL B 1 3 ? 44.312 15.547 -64.375 1 16.06 3 VAL B C 1
ATOM 2773 O O . VAL B 1 3 ? 44.438 15.891 -63.156 1 16.06 3 VAL B O 1
ATOM 2776 N N . GLN B 1 4 ? 44.281 16.641 -64.938 1 16.31 4 GLN B N 1
ATOM 2777 C CA . GLN B 1 4 ? 44.531 18.078 -64.75 1 16.31 4 GLN B CA 1
ATOM 2778 C C . GLN B 1 4 ? 43.25 18.812 -64.375 1 16.31 4 GLN B C 1
ATOM 2780 O O . GLN B 1 4 ? 42.156 18.328 -64.625 1 16.31 4 GLN B O 1
ATOM 2785 N N . LEU B 1 5 ? 43.219 20.188 -64.438 1 15.91 5 LEU B N 1
ATOM 2786 C CA . LEU B 1 5 ? 43.312 21.359 -63.625 1 15.91 5 LEU B CA 1
ATOM 2787 C C . LEU B 1 5 ? 42 22.141 -63.625 1 15.91 5 LEU B C 1
ATOM 2789 O O . LEU B 1 5 ? 41.688 22.844 -62.656 1 15.91 5 LEU B O 1
ATOM 2793 N N . LYS B 1 6 ? 41.094 22.141 -64.688 1 16.06 6 LYS B N 1
ATOM 2794 C CA . LYS B 1 6 ? 41 23.375 -65.5 1 16.06 6 LYS B CA 1
ATOM 2795 C C . LYS B 1 6 ? 40.062 24.359 -64.812 1 16.06 6 LYS B C 1
ATOM 2797 O O . LYS B 1 6 ? 39.156 23.969 -64.125 1 16.06 6 LYS B O 1
ATOM 2802 N N . THR B 1 7 ? 39.625 25.359 -65.562 1 15.92 7 THR B N 1
ATOM 2803 C CA . THR B 1 7 ? 39.781 26.812 -65.562 1 15.92 7 THR B CA 1
ATOM 2804 C C . THR B 1 7 ? 38.594 27.469 -64.812 1 15.92 7 THR B C 1
ATOM 2806 O O . THR B 1 7 ? 38.781 28.266 -63.906 1 15.92 7 THR B O 1
ATOM 2809 N N . THR B 1 8 ? 37.625 28.047 -65.5 1 16.11 8 THR B N 1
ATOM 2810 C CA . THR B 1 8 ? 37.688 29.5 -65.75 1 16.11 8 THR B CA 1
ATOM 2811 C C . THR B 1 8 ? 36.656 30.219 -64.875 1 16.11 8 THR B C 1
ATOM 2813 O O . THR B 1 8 ? 37.031 31.172 -64.188 1 16.11 8 THR B O 1
ATOM 2816 N N . GLY B 1 9 ? 35.5 30.594 -65.438 1 16.61 9 GLY B N 1
ATOM 2817 C CA . GLY B 1 9 ? 35.188 32 -65.688 1 16.61 9 GLY B CA 1
ATOM 2818 C C . GLY B 1 9 ? 34.469 32.656 -64.5 1 16.61 9 GLY B C 1
ATOM 2819 O O . GLY B 1 9 ? 33.938 31.969 -63.625 1 16.61 9 GLY B O 1
ATOM 2820 N N . SER B 1 10 ? 34.031 33.938 -64.562 1 16.27 10 SER B N 1
ATOM 2821 C CA . SER B 1 10 ? 34.188 35.312 -64.125 1 16.27 10 SER B CA 1
ATOM 2822 C C . SER B 1 10 ? 33.094 35.656 -63.094 1 16.27 10 SER B C 1
ATOM 2824 O O . SER B 1 10 ? 33.406 36.125 -62 1 16.27 10 SER B O 1
ATOM 2826 N N . SER B 1 11 ? 31.953 36.281 -63.625 1 16.86 11 SER B N 1
ATOM 2827 C CA . SER B 1 11 ? 31.625 37.688 -63.469 1 16.86 11 SER B CA 1
ATOM 2828 C C . SER B 1 11 ? 30.734 37.906 -62.25 1 16.86 11 SER B C 1
ATOM 2830 O O . SER B 1 11 ? 30.031 37 -61.781 1 16.86 11 SER B O 1
ATOM 2832 N N . SER B 1 12 ? 30.656 39.188 -61.781 1 16.14 12 SER B N 1
ATOM 2833 C CA . SER B 1 12 ? 30.578 40.188 -60.688 1 16.14 12 SER B CA 1
ATOM 2834 C C . SER B 1 12 ? 29.141 40.344 -60.219 1 16.14 12 SER B C 1
ATOM 2836 O O . SER B 1 12 ? 28.281 40.844 -60.938 1 16.14 12 SER B O 1
ATOM 2838 N N . LYS B 1 13 ? 28.562 39.281 -59.688 1 17.84 13 LYS B N 1
ATOM 2839 C CA . LYS B 1 13 ? 27.25 39.281 -59.031 1 17.84 13 LYS B CA 1
ATOM 2840 C C . LYS B 1 13 ? 27.062 40.5 -58.156 1 17.84 13 LYS B C 1
ATOM 2842 O O . LYS B 1 13 ? 27.641 40.562 -57.062 1 17.84 13 LYS B O 1
ATOM 2847 N N . GLN B 1 14 ? 26.625 41.5 -58.844 1 15.88 14 GLN B N 1
ATOM 2848 C CA . GLN B 1 14 ? 26.438 42.906 -58.469 1 15.88 14 GLN B CA 1
ATOM 2849 C C . GLN B 1 14 ? 25.719 43.031 -57.125 1 15.88 14 GLN B C 1
ATOM 2851 O O . GLN B 1 14 ? 25.047 42.094 -56.688 1 15.88 14 GLN B O 1
ATOM 2856 N N . SER B 1 15 ? 25.469 44.312 -56.719 1 16.05 15 SER B N 1
ATOM 2857 C CA . SER B 1 15 ? 25.641 45.344 -55.688 1 16.05 15 SER B CA 1
ATOM 2858 C C . SER B 1 15 ? 24.422 45.406 -54.781 1 16.05 15 SER B C 1
ATOM 2860 O O . SER B 1 15 ? 24.562 45.562 -53.562 1 16.05 15 SER B O 1
ATOM 2862 N N . THR B 1 16 ? 23.141 45.281 -55.438 1 16.83 16 THR B N 1
ATOM 2863 C CA . THR B 1 16 ? 22.453 46.531 -55.094 1 16.83 16 THR B CA 1
ATOM 2864 C C . THR B 1 16 ? 22.031 46.531 -53.625 1 16.83 16 THR B C 1
ATOM 2866 O O . THR B 1 16 ? 21.891 45.469 -53.031 1 16.83 16 THR B O 1
ATOM 2869 N N . THR B 1 17 ? 21.484 47.719 -53.188 1 16.52 17 THR B N 1
ATOM 2870 C CA . THR B 1 17 ? 21.406 48.812 -52.188 1 16.52 17 THR B CA 1
ATOM 2871 C C . THR B 1 17 ? 20.422 48.469 -51.094 1 16.52 17 THR B C 1
ATOM 2873 O O . THR B 1 17 ? 19.359 47.875 -51.344 1 16.52 17 THR B O 1
ATOM 2876 N N . ARG B 1 18 ? 20.844 48.656 -49.844 1 17.84 18 ARG B N 1
ATOM 2877 C CA . ARG B 1 18 ? 20.734 48.688 -48.375 1 17.84 18 ARG B CA 1
ATOM 2878 C C . ARG B 1 18 ? 19.5 49.469 -47.938 1 17.84 18 ARG B C 1
ATOM 2880 O O . ARG B 1 18 ? 19.531 50.688 -47.906 1 17.84 18 ARG B O 1
ATOM 2887 N N . TRP B 1 19 ? 18.281 49.031 -48.562 1 17.19 19 TRP B N 1
ATOM 2888 C CA . TRP B 1 19 ? 17.125 49.844 -48.219 1 17.19 19 TRP B CA 1
ATOM 2889 C C . TRP B 1 19 ? 17.094 50.125 -46.719 1 17.19 19 TRP B C 1
ATOM 2891 O O . TRP B 1 19 ? 17.172 49.219 -45.906 1 17.19 19 TRP B O 1
ATOM 2901 N N . ARG B 1 20 ? 17.234 51.406 -46.312 1 16.77 20 ARG B N 1
ATOM 2902 C CA . ARG B 1 20 ? 17.406 52.375 -45.25 1 16.77 20 ARG B CA 1
ATOM 2903 C C . ARG B 1 20 ? 16.344 52.219 -44.188 1 16.77 20 ARG B C 1
ATOM 2905 O O . ARG B 1 20 ? 16.672 52.125 -43 1 16.77 20 ARG B O 1
ATOM 2912 N N . GLY B 1 21 ? 15.172 52.938 -44.312 1 17.39 21 GLY B N 1
ATOM 2913 C CA . GLY B 1 21 ? 14.844 54 -43.375 1 17.39 21 GLY B CA 1
ATOM 2914 C C . GLY B 1 21 ? 14.078 53.531 -42.156 1 17.39 21 GLY B C 1
ATOM 2915 O O . GLY B 1 21 ? 13.039 52.875 -42.312 1 17.39 21 GLY B O 1
ATOM 2916 N N . ILE B 1 22 ? 14.742 53.25 -40.938 1 19.58 22 ILE B N 1
ATOM 2917 C CA . ILE B 1 22 ? 14.602 52.812 -39.562 1 19.58 22 ILE B CA 1
ATOM 2918 C C . ILE B 1 22 ? 13.398 53.5 -38.906 1 19.58 22 ILE B C 1
ATOM 2920 O O . ILE B 1 22 ? 12.555 52.875 -38.281 1 19.58 22 ILE B O 1
ATOM 2924 N N . LEU B 1 23 ? 13.375 54.844 -38.719 1 18.03 23 LEU B N 1
ATOM 2925 C CA . LEU B 1 23 ? 13.453 55.438 -37.375 1 18.03 23 LEU B CA 1
ATOM 2926 C C . LEU B 1 23 ? 12.062 55.688 -36.812 1 18.03 23 LEU B C 1
ATOM 2928 O O . LEU B 1 23 ? 11.867 55.625 -35.594 1 18.03 23 LEU B O 1
ATOM 2932 N N . LEU B 1 24 ? 11.078 56.25 -37.594 1 18 24 LEU B N 1
ATOM 2933 C CA . LEU B 1 24 ? 10.531 57.5 -37.031 1 18 24 LEU B CA 1
ATOM 2934 C C . LEU B 1 24 ? 9.617 57.188 -35.844 1 18 24 LEU B C 1
ATOM 2936 O O . LEU B 1 24 ? 9.773 57.75 -34.781 1 18 24 LEU B O 1
ATOM 2940 N N . SER B 1 25 ? 8.273 57.531 -35.906 1 19.48 25 SER B N 1
ATOM 2941 C CA . SER B 1 25 ? 7.527 58.562 -35.188 1 19.48 25 SER B CA 1
ATOM 2942 C C . SER B 1 25 ? 6.922 58 -33.906 1 19.48 25 SER B C 1
ATOM 2944 O O . SER B 1 25 ? 6.59 56.812 -33.844 1 19.48 25 SER B O 1
ATOM 2946 N N . THR B 1 26 ? 7.109 58.719 -32.656 1 21.61 26 THR B N 1
ATOM 2947 C CA . THR B 1 26 ? 6.914 59.062 -31.234 1 21.61 26 THR B CA 1
ATOM 2948 C C . THR B 1 26 ? 5.449 58.875 -30.844 1 21.61 26 THR B C 1
ATOM 2950 O O . THR B 1 26 ? 4.559 59.406 -31.516 1 21.61 26 THR B O 1
ATOM 2953 N N . ILE B 1 27 ? 5.18 57.781 -30.094 1 21.67 27 ILE B N 1
ATOM 2954 C CA . ILE B 1 27 ? 4.066 57.156 -29.391 1 21.67 27 ILE B CA 1
ATOM 2955 C C . ILE B 1 27 ? 3.369 58.219 -28.516 1 21.67 27 ILE B C 1
ATOM 2957 O O . ILE B 1 27 ? 3.98 58.781 -27.609 1 21.67 27 ILE B O 1
ATOM 2961 N N . LEU B 1 28 ? 2.311 58.969 -29.047 1 20.47 28 LEU B N 1
ATOM 2962 C CA . LEU B 1 28 ? 1.412 60.062 -28.719 1 20.47 28 LEU B CA 1
ATOM 2963 C C . LEU B 1 28 ? 0.677 59.812 -27.406 1 20.47 28 LEU B C 1
ATOM 2965 O O . LEU B 1 28 ? 0.418 60.75 -26.641 1 20.47 28 LEU B O 1
ATOM 2969 N N . VAL B 1 29 ? 0.24 58.594 -27.125 1 21.86 29 VAL B N 1
ATOM 2970 C CA . VAL B 1 29 ? -1.09 58.656 -26.516 1 21.86 29 VAL B CA 1
ATOM 2971 C C . VAL B 1 29 ? -0.974 58.969 -25.031 1 21.86 29 VAL B C 1
ATOM 2973 O O . VAL B 1 29 ? -1.277 58.156 -24.188 1 21.86 29 VAL B O 1
ATOM 2976 N N . ALA B 1 30 ? 0.054 59.719 -24.516 1 21.92 30 ALA B N 1
ATOM 2977 C CA . ALA B 1 30 ? 0.366 59.875 -23.094 1 21.92 30 ALA B CA 1
ATOM 2978 C C . ALA B 1 30 ? -0.762 60.594 -22.359 1 21.92 30 ALA B C 1
ATOM 2980 O O . ALA B 1 30 ? -0.704 60.75 -21.141 1 21.92 30 ALA B O 1
ATOM 2981 N N . LEU B 1 31 ? -1.62 61.281 -23.109 1 20.69 31 LEU B N 1
ATOM 2982 C CA . LEU B 1 31 ? -2.031 62.531 -22.484 1 20.69 31 LEU B CA 1
ATOM 2983 C C . LEU B 1 31 ? -2.818 62.25 -21.203 1 20.69 31 LEU B C 1
ATOM 2985 O O . LEU B 1 31 ? -2.635 62.969 -20.219 1 20.69 31 LEU B O 1
ATOM 2989 N N . LEU B 1 32 ? -3.967 61.562 -21.297 1 21.66 32 LEU B N 1
ATOM 2990 C CA . LEU B 1 32 ? -5.105 62.281 -20.75 1 21.66 32 LEU B CA 1
ATOM 2991 C C . LEU B 1 32 ? -5.129 62.219 -19.234 1 21.66 32 LEU B C 1
ATOM 2993 O O . LEU B 1 32 ? -5.422 63.219 -18.562 1 21.66 32 LEU B O 1
ATOM 2997 N N . PHE B 1 33 ? -5.246 61 -18.609 1 24.39 33 PHE B N 1
ATOM 2998 C CA . PHE B 1 33 ? -6.191 60.969 -17.5 1 24.39 33 PHE B CA 1
ATOM 2999 C C . PHE B 1 33 ? -5.539 61.438 -16.203 1 24.39 33 PHE B C 1
ATOM 3001 O O . PHE B 1 33 ? -5.047 60.625 -15.422 1 24.39 33 PHE B O 1
ATOM 3008 N N . VAL B 1 34 ? -4.637 62.375 -16.266 1 23.67 34 VAL B N 1
ATOM 3009 C CA . VAL B 1 34 ? -3.824 62.75 -15.109 1 23.67 34 VAL B CA 1
ATOM 3010 C C . VAL B 1 34 ? -4.727 63.219 -13.977 1 23.67 34 VAL B C 1
ATOM 3012 O O . VAL B 1 34 ? -4.25 63.469 -12.859 1 23.67 34 VAL B O 1
ATOM 3015 N N . GLY B 1 35 ? -5.934 63.688 -14.375 1 21.78 35 GLY B N 1
ATOM 3016 C CA . GLY B 1 35 ? -6.352 64.812 -13.539 1 21.78 35 GLY B CA 1
ATOM 3017 C C . GLY B 1 35 ? -6.527 64.438 -12.086 1 21.78 35 GLY B C 1
ATOM 3018 O O . GLY B 1 35 ? -6.172 65.188 -11.195 1 21.78 35 GLY B O 1
ATOM 3019 N N . LEU B 1 36 ? -7.453 63.531 -11.766 1 24.84 36 LEU B N 1
ATOM 3020 C CA . LEU B 1 36 ? -8.359 63.844 -10.672 1 24.84 36 LEU B CA 1
ATOM 3021 C C . LEU B 1 36 ? -7.742 63.469 -9.32 1 24.84 36 LEU B C 1
ATOM 3023 O O . LEU B 1 36 ? -8.453 63.312 -8.328 1 24.84 36 LEU B O 1
ATOM 3027 N N . TYR B 1 37 ? -6.465 63.125 -9.312 1 23.73 37 TYR B N 1
ATOM 3028 C CA . TYR B 1 37 ? -6.008 62.406 -8.125 1 23.73 37 TYR B CA 1
ATOM 3029 C C . TYR B 1 37 ? -5.906 63.344 -6.926 1 23.73 37 TYR B C 1
ATOM 3031 O O . TYR B 1 37 ? -5.172 63.062 -5.977 1 23.73 37 TYR B O 1
ATOM 3039 N N . SER B 1 38 ? -6.438 64.562 -7.004 1 23 38 SER B N 1
ATOM 3040 C CA . SER B 1 38 ? -5.887 65.5 -6.008 1 23 38 SER B CA 1
ATOM 3041 C C . SER B 1 38 ? -6.254 65.062 -4.594 1 23 38 SER B C 1
ATOM 3043 O O . SER B 1 38 ? -5.816 65.625 -3.617 1 23 38 SER B O 1
ATOM 3045 N N . GLN B 1 39 ? -7.359 64.375 -4.32 1 25.03 39 GLN B N 1
ATOM 3046 C CA . GLN B 1 39 ? -7.871 64.875 -3.057 1 25.03 39 GLN B CA 1
ATOM 3047 C C . GLN B 1 39 ? -6.98 64.5 -1.891 1 25.03 39 GLN B C 1
ATOM 3049 O O . GLN B 1 39 ? -6.449 63.375 -1.875 1 25.03 39 GLN B O 1
ATOM 3054 N N . PRO B 1 40 ? -6.492 65.375 -1.036 1 25.42 40 PRO B N 1
ATOM 3055 C CA . PRO B 1 40 ? -5.586 65.25 0.103 1 25.42 40 PRO B CA 1
ATOM 3056 C C . PRO B 1 40 ? -6.137 64.312 1.167 1 25.42 40 PRO B C 1
ATOM 3058 O O . PRO B 1 40 ? -7.191 64.562 1.746 1 25.42 40 PRO B O 1
ATOM 3061 N N . LEU B 1 41 ? -6.398 62.969 0.926 1 24.78 41 LEU B N 1
ATOM 3062 C CA . LEU B 1 41 ? -7.02 62.344 2.074 1 24.78 41 LEU B CA 1
ATOM 3063 C C . LEU B 1 41 ? -6.148 62.469 3.318 1 24.78 41 LEU B C 1
ATOM 3065 O O . LEU B 1 41 ? -4.953 62.188 3.281 1 24.78 41 LEU B O 1
ATOM 3069 N N . PHE B 1 42 ? -6.5 63.375 4.238 1 23.52 42 PHE B N 1
ATOM 3070 C CA . PHE B 1 42 ? -5.965 63.594 5.574 1 23.52 42 PHE B CA 1
ATOM 3071 C C . PHE B 1 42 ? -5.992 62.312 6.387 1 23.52 42 PHE B C 1
ATOM 3073 O O . PHE B 1 42 ? -7.055 61.719 6.594 1 23.52 42 PHE B O 1
ATOM 3080 N N . PHE B 1 43 ? -5.008 61.438 6.16 1 24.14 43 PHE B N 1
ATOM 3081 C CA . PHE B 1 43 ? -4.832 60.25 7.016 1 24.14 43 PHE B CA 1
ATOM 3082 C C . PHE B 1 43 ? -4.641 60.688 8.469 1 24.14 43 PHE B C 1
ATOM 3084 O O . PHE B 1 43 ? -3.635 61.312 8.812 1 24.14 43 PHE B O 1
ATOM 3091 N N . ASP B 1 44 ? -5.742 61.031 9.148 1 23.41 44 ASP B N 1
ATOM 3092 C CA . ASP B 1 44 ? -5.633 61.312 10.586 1 23.41 44 ASP B CA 1
ATOM 3093 C C . ASP B 1 44 ? -4.902 60.156 11.289 1 23.41 44 ASP B C 1
ATOM 3095 O O . ASP B 1 44 ? -5.141 59 11 1 23.41 44 ASP B O 1
ATOM 3099 N N . GLU B 1 45 ? -3.736 60.375 11.859 1 24.86 45 GLU B N 1
ATOM 3100 C CA . GLU B 1 45 ? -2.785 59.625 12.656 1 24.86 45 GLU B CA 1
ATOM 3101 C C . GLU B 1 45 ? -3.447 59.062 13.906 1 24.86 45 GLU B C 1
ATOM 3103 O O . GLU B 1 45 ? -3.432 59.688 14.961 1 24.86 45 GLU B O 1
ATOM 3108 N N . ASP B 1 46 ? -4.754 58.719 13.945 1 26.97 46 ASP B N 1
ATOM 3109 C CA . ASP B 1 46 ? -5.152 58.281 15.281 1 26.97 46 ASP B CA 1
ATOM 3110 C C . ASP B 1 46 ? -4.25 57.156 15.797 1 26.97 46 ASP B C 1
ATOM 3112 O O . ASP B 1 46 ? -4.027 56.188 15.102 1 26.97 46 ASP B O 1
ATOM 3116 N N . GLY B 1 47 ? -3.309 57.438 16.703 1 23.2 47 GLY B N 1
ATOM 3117 C CA . GLY B 1 47 ? -2.389 56.656 17.5 1 23.2 47 GLY B CA 1
ATOM 3118 C C . GLY B 1 47 ? -3.051 55.469 18.172 1 23.2 47 GLY B C 1
ATOM 3119 O O . GLY B 1 47 ? -3.9 55.625 19.047 1 23.2 47 GLY B O 1
ATOM 3120 N N . LEU B 1 48 ? -3.518 54.406 17.469 1 25.61 48 LEU B N 1
ATOM 3121 C CA . LEU B 1 48 ? -4.059 53.219 18.125 1 25.61 48 LEU B CA 1
ATOM 3122 C C . LEU B 1 48 ? -3.137 52.75 19.234 1 25.61 48 LEU B C 1
ATOM 3124 O O . LEU B 1 48 ? -1.985 52.375 18.984 1 25.61 48 LEU B O 1
ATOM 3128 N N . ASP B 1 49 ? -3.277 53.281 20.406 1 25.12 49 ASP B N 1
ATOM 3129 C CA . ASP B 1 49 ? -2.693 52.844 21.672 1 25.12 49 ASP B CA 1
ATOM 3130 C C . ASP B 1 49 ? -2.867 51.344 21.844 1 25.12 49 ASP B C 1
ATOM 3132 O O . ASP B 1 49 ? -3.992 50.844 21.938 1 25.12 49 ASP B O 1
ATOM 3136 N N . GLN B 1 50 ? -2.115 50.531 21.188 1 26.7 50 GLN B N 1
ATOM 3137 C CA . GLN B 1 50 ? -2.027 49.125 21.438 1 26.7 50 GLN B CA 1
ATOM 3138 C C . GLN B 1 50 ? -1.706 48.812 22.891 1 26.7 50 GLN B C 1
ATOM 3140 O O . GLN B 1 50 ? -0.568 49 23.328 1 26.7 50 GLN B O 1
ATOM 3145 N N . LYS B 1 51 ? -2.643 49.156 23.75 1 31.33 51 LYS B N 1
ATOM 3146 C CA . LYS B 1 51 ? -2.438 48.719 25.141 1 31.33 51 LYS B CA 1
ATOM 3147 C C . LYS B 1 51 ? -2.049 47.25 25.219 1 31.33 51 LYS B C 1
ATOM 3149 O O . LYS B 1 51 ? -2.736 46.406 24.656 1 31.33 51 LYS B O 1
ATOM 3154 N N . PRO B 1 52 ? -0.849 46.938 25.672 1 28.02 52 PRO B N 1
ATOM 3155 C CA . PRO B 1 52 ? -0.377 45.562 25.906 1 28.02 52 PRO B CA 1
ATOM 3156 C C . PRO B 1 52 ? -1.265 44.781 26.875 1 28.02 52 PRO B C 1
ATOM 3158 O O . PRO B 1 52 ? -1.604 45.312 27.953 1 28.02 52 PRO B O 1
ATOM 3161 N N . ILE B 1 53 ? -2.262 44.094 26.484 1 27.38 53 ILE B N 1
ATOM 3162 C CA . ILE B 1 53 ? -3.035 43.25 27.406 1 27.38 53 ILE B CA 1
ATOM 3163 C C . ILE B 1 53 ? -2.094 42.406 28.25 1 27.38 53 ILE B C 1
ATOM 3165 O O . ILE B 1 53 ? -1.428 41.5 27.734 1 27.38 53 ILE B O 1
ATOM 3169 N N . SER B 1 54 ? -1.343 43 29.156 1 25.31 54 SER B N 1
ATOM 3170 C CA . SER B 1 54 ? -0.526 42.281 30.125 1 25.31 54 SER B CA 1
ATOM 3171 C C . SER B 1 54 ? -1.381 41.344 31 1 25.31 54 SER B C 1
ATOM 3173 O O . SER B 1 54 ? -1.473 41.531 32.219 1 25.31 54 SER B O 1
ATOM 3175 N N . LYS B 1 55 ? -2.496 40.906 30.656 1 32.44 55 LYS B N 1
ATOM 3176 C CA . LYS B 1 55 ? -3.035 40.062 31.703 1 32.44 55 LYS B CA 1
ATOM 3177 C C . LYS B 1 55 ? -2.078 38.906 32.031 1 32.44 55 LYS B C 1
ATOM 3179 O O . LYS B 1 55 ? -1.754 38.094 31.156 1 32.44 55 LYS B O 1
ATOM 3184 N N . LYS B 1 56 ? -1.325 39 33.094 1 30.06 56 LYS B N 1
ATOM 3185 C CA . LYS B 1 56 ? -0.582 37.969 33.812 1 30.06 56 LYS B CA 1
ATOM 3186 C C . LYS B 1 56 ? -1.426 36.719 34 1 30.06 56 LYS B C 1
ATOM 3188 O O . LYS B 1 56 ? -2.334 36.688 34.812 1 30.06 56 LYS B O 1
ATOM 3193 N N . LEU B 1 57 ? -1.676 35.969 32.938 1 26.39 57 LEU B N 1
ATOM 3194 C CA . LEU B 1 57 ? -2.195 34.625 33.219 1 26.39 57 LEU B CA 1
ATOM 3195 C C . LEU B 1 57 ? -1.291 33.875 34.188 1 26.39 57 LEU B C 1
ATOM 3197 O O . LEU B 1 57 ? -0.1 33.719 33.906 1 26.39 57 LEU B O 1
ATOM 3201 N N . HIS B 1 58 ? -1.533 33.969 35.375 1 26.38 58 HIS B N 1
ATOM 3202 C CA . HIS B 1 58 ? -0.95 33.031 36.344 1 26.38 58 HIS B CA 1
ATOM 3203 C C . HIS B 1 58 ? -0.951 31.609 35.812 1 26.38 58 HIS B C 1
ATOM 3205 O O . HIS B 1 58 ? -2.014 31 35.656 1 26.38 58 HIS B O 1
ATOM 3211 N N . THR B 1 59 ? -0.083 31.297 34.906 1 26.89 59 THR B N 1
ATOM 3212 C CA . THR B 1 59 ? 0.146 29.938 34.406 1 26.89 59 THR B CA 1
ATOM 3213 C C . THR B 1 59 ? 0.601 29.031 35.562 1 26.89 59 THR B C 1
ATOM 3215 O O . THR B 1 59 ? 1.666 29.25 36.156 1 26.89 59 THR B O 1
ATOM 3218 N N . ASN B 1 60 ? -0.223 28.703 36.469 1 29.86 60 ASN B N 1
ATOM 3219 C CA . ASN B 1 60 ? 0.207 27.547 37.25 1 29.86 60 ASN B CA 1
ATOM 3220 C C . ASN B 1 60 ? 0.921 26.516 36.375 1 29.86 60 ASN B C 1
ATOM 3222 O O . ASN B 1 60 ? 0.313 25.938 35.469 1 29.86 60 ASN B O 1
ATOM 3226 N N . GLN B 1 61 ? 2.166 26.734 36.062 1 30.58 61 GLN B N 1
ATOM 3227 C CA . GLN B 1 61 ? 3.1 25.859 35.375 1 30.58 61 GLN B CA 1
ATOM 3228 C C . GLN B 1 61 ? 3.068 24.453 35.969 1 30.58 61 GLN B C 1
ATOM 3230 O O . GLN B 1 61 ? 3.729 24.172 36.969 1 30.58 61 GLN B O 1
ATOM 3235 N N . ALA B 1 62 ? 1.949 23.859 36.062 1 33.09 62 ALA B N 1
ATOM 3236 C CA . ALA B 1 62 ? 2.143 22.453 36.406 1 33.09 62 ALA B CA 1
ATOM 3237 C C . ALA B 1 62 ? 3.26 21.828 35.562 1 33.09 62 ALA B C 1
ATOM 3239 O O . ALA B 1 62 ? 3.264 21.953 34.344 1 33.09 62 ALA B O 1
ATOM 3240 N N . VAL B 1 63 ? 4.414 21.656 36.125 1 34.44 63 VAL B N 1
ATOM 3241 C CA . VAL B 1 63 ? 5.539 20.891 35.625 1 34.44 63 VAL B CA 1
ATOM 3242 C C . VAL B 1 63 ? 5.031 19.594 35 1 34.44 63 VAL B C 1
ATOM 3244 O O . VAL B 1 63 ? 4.461 18.734 35.656 1 34.44 63 VAL B O 1
ATOM 3247 N N . PHE B 1 64 ? 4.551 19.641 33.75 1 33.94 64 PHE B N 1
ATOM 3248 C CA . PHE B 1 64 ? 4.164 18.516 32.906 1 33.94 64 PHE B CA 1
ATOM 3249 C C . PHE B 1 64 ? 5.238 17.438 32.906 1 33.94 64 PHE B C 1
ATOM 3251 O O . PHE B 1 64 ? 6.391 17.703 32.562 1 33.94 64 PHE B O 1
ATOM 3258 N N . ASP B 1 65 ? 5.156 16.453 33.75 1 37.19 65 ASP B N 1
ATOM 3259 C CA . ASP B 1 65 ? 5.984 15.258 33.656 1 37.19 65 ASP B CA 1
ATOM 3260 C C . ASP B 1 65 ? 5.809 14.578 32.281 1 37.19 65 ASP B C 1
ATOM 3262 O O . ASP B 1 65 ? 4.711 14.125 31.953 1 37.19 65 ASP B O 1
ATOM 3266 N N . PRO B 1 66 ? 6.527 14.914 31.312 1 43.44 66 PRO B N 1
ATOM 3267 C CA . PRO B 1 66 ? 6.496 14.32 29.984 1 43.44 66 PRO B CA 1
ATOM 3268 C C . PRO B 1 66 ? 6.07 12.852 29.984 1 43.44 66 PRO B C 1
ATOM 3270 O O . PRO B 1 66 ? 5.598 12.336 28.984 1 43.44 66 PRO B O 1
ATOM 3273 N N . SER B 1 67 ? 6.406 12.195 31.031 1 46.47 67 SER B N 1
ATOM 3274 C CA . SER B 1 67 ? 6.129 10.766 31.141 1 46.47 67 SER B CA 1
ATOM 3275 C C . SER B 1 67 ? 4.629 10.508 31.203 1 46.47 67 SER B C 1
ATOM 3277 O O . SER B 1 67 ? 4.18 9.375 30.984 1 46.47 67 SER B O 1
ATOM 3279 N N . HIS B 1 68 ? 3.754 11.547 31.406 1 53.22 68 HIS B N 1
ATOM 3280 C CA . HIS B 1 68 ? 2.381 11.273 31.812 1 53.22 68 HIS B CA 1
ATOM 3281 C C . HIS B 1 68 ? 1.411 11.492 30.656 1 53.22 68 HIS B C 1
ATOM 3283 O O . HIS B 1 68 ? 0.194 11.422 30.844 1 53.22 68 HIS B O 1
ATOM 3289 N N . GLY B 1 69 ? 1.902 11.758 29.422 1 58.09 69 GLY B N 1
ATOM 3290 C CA . GLY B 1 69 ? 0.908 11.906 28.359 1 58.09 69 GLY B CA 1
ATOM 3291 C C . GLY B 1 69 ? 0.24 10.602 27.984 1 58.09 69 GLY B C 1
ATOM 3292 O O . GLY B 1 69 ? 0.758 9.523 28.297 1 58.09 69 GLY B O 1
ATOM 3293 N N . ARG B 1 70 ? -1.018 10.875 27.469 1 75.06 70 ARG B N 1
ATOM 3294 C CA . ARG B 1 70 ? -1.785 9.711 27.047 1 75.06 70 ARG B CA 1
ATOM 3295 C C . ARG B 1 70 ? -1.034 8.922 25.969 1 75.06 70 ARG B C 1
ATOM 3297 O O . ARG B 1 70 ? -0.347 9.508 25.125 1 75.06 70 ARG B O 1
ATOM 3304 N N . ASP B 1 71 ? -1.134 7.637 26.141 1 83.06 71 ASP B N 1
ATOM 3305 C CA . ASP B 1 71 ? -0.512 6.75 25.156 1 83.06 71 ASP B CA 1
ATOM 3306 C C . ASP B 1 71 ? -1.24 6.82 23.812 1 83.06 71 ASP B C 1
ATOM 3308 O O . ASP B 1 71 ? -0.625 6.656 22.766 1 83.06 71 ASP B O 1
ATOM 3312 N N . ARG B 1 72 ? -2.531 7.262 23.891 1 93.62 72 ARG B N 1
ATOM 3313 C CA . ARG B 1 72 ? -3.275 7.414 22.641 1 93.62 72 ARG B CA 1
ATOM 3314 C C . ARG B 1 72 ? -2.941 8.734 21.969 1 93.62 72 ARG B C 1
ATOM 3316 O O . ARG B 1 72 ? -2.857 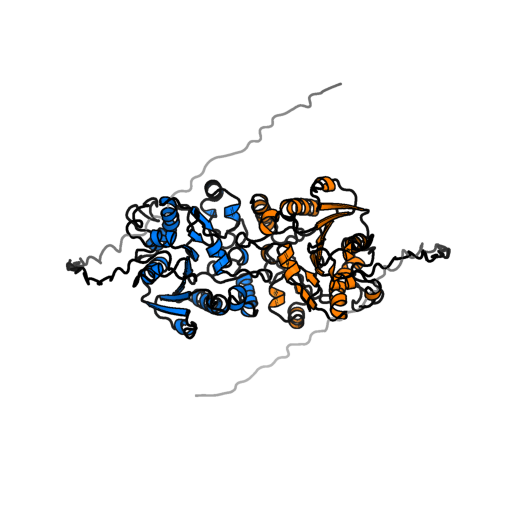9.773 22.625 1 93.62 72 ARG B O 1
ATOM 3323 N N . PRO B 1 73 ? -2.801 8.672 20.672 1 98 73 PRO B N 1
ATOM 3324 C CA . PRO B 1 73 ? -2.51 9.914 19.953 1 98 73 PRO B CA 1
ATOM 3325 C C . PRO B 1 73 ? -3.744 10.805 19.781 1 98 73 PRO B C 1
ATOM 3327 O O . PRO B 1 73 ? -4.871 10.328 19.938 1 98 73 PRO B O 1
ATOM 3330 N N . LEU B 1 74 ? -3.48 12.086 19.594 1 98.75 74 LEU B N 1
ATOM 3331 C CA . LEU B 1 74 ? -4.527 13.055 19.281 1 98.75 74 LEU B CA 1
ATOM 3332 C C . LEU B 1 74 ? -4.543 13.391 17.797 1 98.75 74 LEU B C 1
ATOM 3334 O O . LEU B 1 74 ? -3.521 13.797 17.234 1 98.75 74 LEU B O 1
ATOM 3338 N N . ILE B 1 75 ? -5.691 13.188 17.156 1 98.88 75 ILE B N 1
ATOM 3339 C CA . ILE B 1 75 ? -5.875 13.484 15.734 1 98.88 75 ILE B CA 1
ATOM 3340 C C . ILE B 1 75 ? -6.816 14.672 15.578 1 98.88 75 ILE B C 1
ATOM 3342 O O . ILE B 1 75 ? -7.938 14.664 16.094 1 98.88 75 ILE B O 1
ATOM 3346 N N . LEU B 1 76 ? -6.32 15.711 14.93 1 98.94 76 LEU B N 1
ATOM 3347 C CA . LEU B 1 76 ? -7.145 16.875 14.625 1 98.94 76 LEU B CA 1
ATOM 3348 C C . LEU B 1 76 ? -7.473 16.938 13.133 1 98.94 76 LEU B C 1
ATOM 3350 O O . LEU B 1 76 ? -6.59 16.781 12.289 1 98.94 76 LEU B O 1
ATOM 3354 N N . TYR B 1 77 ? -8.742 17.141 12.836 1 98.94 77 TYR B N 1
ATOM 3355 C CA . TYR B 1 77 ? -9.25 17.25 11.477 1 98.94 77 TYR B CA 1
ATOM 3356 C C . TYR B 1 77 ? -9.867 18.625 11.234 1 98.94 77 TYR B C 1
ATOM 3358 O O . TYR B 1 77 ? -10.914 18.953 11.797 1 98.94 77 TYR B O 1
ATOM 3366 N N . ALA B 1 78 ? -9.195 19.438 10.406 1 98.81 78 ALA B N 1
ATOM 3367 C CA . ALA B 1 78 ? -9.703 20.781 10.086 1 98.81 78 ALA B CA 1
ATOM 3368 C C . ALA B 1 78 ? -10.648 20.719 8.883 1 98.81 78 ALA B C 1
ATOM 3370 O O . ALA B 1 78 ? -10.336 20.109 7.863 1 98.81 78 ALA B O 1
ATOM 3371 N N . TYR B 1 79 ? -11.766 21.391 9.023 1 98.75 79 TYR B N 1
ATOM 3372 C CA . TYR B 1 79 ? -12.812 21.359 8.008 1 98.75 79 TYR B CA 1
ATOM 3373 C C . TYR B 1 79 ? -13.375 22.75 7.75 1 98.75 79 TYR B C 1
ATOM 3375 O O . TYR B 1 79 ? -13.672 23.484 8.688 1 98.75 79 TYR B O 1
ATOM 3383 N N . ALA B 1 80 ? -13.406 23.125 6.539 1 98.19 80 ALA B N 1
ATOM 3384 C CA . ALA B 1 80 ? -14.227 24.219 6.02 1 98.19 80 ALA B CA 1
ATOM 3385 C C . ALA B 1 80 ? -15.094 23.75 4.852 1 98.19 80 ALA B C 1
ATOM 3387 O O . ALA B 1 80 ? -14.633 22.969 4.004 1 98.19 80 ALA B O 1
ATOM 3388 N N . GLU B 1 81 ? -16.328 24.266 4.738 1 98 81 GLU B N 1
ATOM 3389 C CA . GLU B 1 81 ? -17.312 23.719 3.816 1 98 81 GLU B CA 1
ATOM 3390 C C . GLU B 1 81 ? -16.891 23.922 2.365 1 98 81 GLU B C 1
ATOM 3392 O O . GLU B 1 81 ? -16.484 25.031 1.979 1 98 81 GLU B O 1
ATOM 3397 N N . SER B 1 82 ? -16.859 22.969 1.631 1 97.44 82 SER B N 1
ATOM 3398 C CA . SER B 1 82 ? -16.812 22.844 0.178 1 97.44 82 SER B CA 1
ATOM 3399 C C . SER B 1 82 ? -17.344 21.484 -0.274 1 97.44 82 SER B C 1
ATOM 3401 O O . SER B 1 82 ? -17.469 20.562 0.534 1 97.44 82 SER B O 1
ATOM 3403 N N . ASP B 1 83 ? -17.688 21.344 -1.535 1 97.06 83 ASP B N 1
ATOM 3404 C CA . ASP B 1 83 ? -18.172 20.062 -2.031 1 97.06 83 ASP B CA 1
ATOM 3405 C C . ASP B 1 83 ? -17.125 18.969 -1.826 1 97.06 83 ASP B C 1
ATOM 3407 O O . ASP B 1 83 ? -17.438 17.875 -1.344 1 97.06 83 ASP B O 1
ATOM 3411 N N . ASN B 1 84 ? -15.938 19.266 -2.17 1 97.44 84 ASN B N 1
ATOM 3412 C CA . ASN B 1 84 ? -14.852 18.297 -2.027 1 97.44 84 ASN B CA 1
ATOM 3413 C C . ASN B 1 84 ? -14.594 17.953 -0.563 1 97.44 84 ASN B C 1
ATOM 3415 O O . ASN B 1 84 ? -14.445 16.781 -0.213 1 97.44 84 ASN B O 1
ATOM 3419 N N . ALA B 1 85 ? -14.555 18.969 0.244 1 98.31 85 ALA B N 1
ATOM 3420 C CA . ALA B 1 85 ? -14.312 18.781 1.67 1 98.31 85 ALA B CA 1
ATOM 3421 C C . ALA B 1 85 ? -15.398 17.906 2.293 1 98.31 85 ALA B C 1
ATOM 3423 O O . ALA B 1 85 ? -15.109 17.047 3.139 1 98.31 85 ALA B O 1
ATOM 3424 N N . ARG B 1 86 ? -16.609 18.141 1.922 1 98.56 86 ARG B N 1
ATOM 3425 C CA . ARG B 1 86 ? -17.734 17.391 2.482 1 98.56 86 ARG B CA 1
ATOM 3426 C C . ARG B 1 86 ? -17.609 15.914 2.146 1 98.56 86 ARG B C 1
ATOM 3428 O O . ARG B 1 86 ? -17.812 15.055 3.012 1 98.56 86 ARG B O 1
ATOM 3435 N N . GLU B 1 87 ? -17.281 15.57 0.897 1 98.25 87 GLU B N 1
ATOM 3436 C CA . GLU B 1 87 ? -17.078 14.18 0.49 1 98.25 87 GLU B CA 1
ATOM 3437 C C . GLU B 1 87 ? -15.93 13.539 1.267 1 98.25 87 GLU B C 1
ATOM 3439 O O . GLU B 1 87 ? -16.031 12.391 1.692 1 98.25 87 GLU B O 1
ATOM 3444 N N . ASN B 1 88 ? -14.883 14.273 1.41 1 98.75 88 ASN B N 1
ATOM 3445 C CA . ASN B 1 88 ? -13.719 13.766 2.121 1 98.75 88 ASN B CA 1
ATOM 3446 C C . ASN B 1 88 ? -14.031 13.508 3.594 1 98.75 88 ASN B C 1
ATOM 3448 O O . ASN B 1 88 ? -13.594 12.508 4.16 1 98.75 88 ASN B O 1
ATOM 3452 N N . LEU B 1 89 ? -14.773 14.414 4.18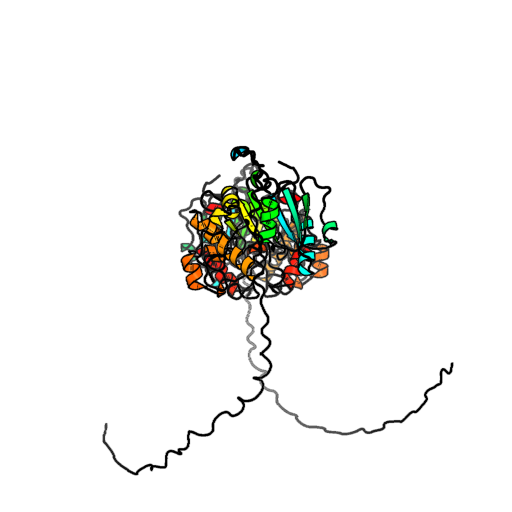8 1 98.88 89 LEU B N 1
ATOM 3453 C CA . LEU B 1 89 ? -15.172 14.258 5.578 1 98.88 89 LEU B CA 1
ATOM 3454 C C . LEU B 1 89 ? -16.047 13.016 5.754 1 98.88 89 LEU B C 1
ATOM 3456 O O . LEU B 1 89 ? -15.844 12.234 6.688 1 98.88 89 LEU B O 1
ATOM 3460 N N . GLU B 1 90 ? -17.016 12.859 4.891 1 98.5 90 GLU B N 1
ATOM 3461 C CA . GLU B 1 90 ? -17.891 11.695 4.953 1 98.5 90 GLU B CA 1
ATOM 3462 C C . GLU B 1 90 ? -17.094 10.391 4.902 1 98.5 90 GLU B C 1
ATOM 3464 O O . GLU B 1 90 ? -17.328 9.484 5.699 1 98.5 90 GLU B O 1
ATOM 3469 N N . PHE B 1 91 ? -16.234 10.344 3.996 1 98.62 91 PHE B N 1
ATOM 3470 C CA . PHE B 1 91 ? -15.391 9.156 3.85 1 98.62 91 PHE B CA 1
ATOM 3471 C C . PHE B 1 91 ? -14.539 8.938 5.094 1 98.62 91 PHE B C 1
ATOM 3473 O O . PHE B 1 91 ? -14.422 7.812 5.578 1 98.62 91 PHE B O 1
ATOM 3480 N N . PHE B 1 92 ? -13.938 9.977 5.629 1 98.88 92 PHE B N 1
ATOM 3481 C CA . PHE B 1 92 ? -13.07 9.875 6.797 1 98.88 92 PHE B CA 1
ATOM 3482 C C . PHE B 1 92 ? -13.852 9.375 8.008 1 98.88 92 PHE B C 1
ATOM 3484 O O . PHE B 1 92 ? -13.367 8.523 8.758 1 98.88 92 PHE B O 1
ATOM 3491 N N . VAL B 1 93 ? -14.992 9.945 8.188 1 98.62 93 VAL B N 1
ATOM 3492 C CA . VAL B 1 93 ? -15.812 9.547 9.328 1 98.62 93 VAL B CA 1
ATOM 3493 C C . VAL B 1 93 ? -16.141 8.055 9.234 1 98.62 93 VAL B C 1
ATOM 3495 O O . VAL B 1 93 ? -16.125 7.348 10.25 1 98.62 93 VAL B O 1
ATOM 3498 N N . LYS B 1 94 ? -16.344 7.566 8.062 1 97.25 94 LYS B N 1
ATOM 3499 C CA . LYS B 1 94 ? -16.672 6.16 7.848 1 97.25 94 LYS B CA 1
ATOM 3500 C C . LYS B 1 94 ? -15.445 5.273 8.008 1 97.25 94 LYS B C 1
ATOM 3502 O O . LYS B 1 94 ? -15.531 4.18 8.57 1 97.25 94 LYS B O 1
ATOM 3507 N N . ARG B 1 95 ? -14.281 5.75 7.605 1 97.56 95 ARG B N 1
ATOM 3508 C CA . ARG B 1 95 ? -13.156 4.836 7.398 1 97.56 95 ARG B CA 1
ATOM 3509 C C . ARG B 1 95 ? -12.023 5.133 8.367 1 97.56 95 ARG B C 1
ATOM 3511 O O . ARG B 1 95 ? -11.148 4.293 8.586 1 97.56 95 ARG B O 1
ATOM 3518 N N . GLY B 1 96 ? -12.008 6.297 8.93 1 98.12 96 GLY B N 1
ATOM 3519 C CA . GLY B 1 96 ? -10.789 6.746 9.586 1 98.12 96 GLY B CA 1
ATOM 3520 C C . GLY B 1 96 ? -10.852 6.648 11.102 1 98.12 96 GLY B C 1
ATOM 3521 O O . GLY B 1 96 ? -9.82 6.594 11.766 1 98.12 96 GLY B O 1
ATOM 3522 N N . LEU B 1 97 ? -12.047 6.602 11.734 1 98.19 97 LEU B N 1
ATOM 3523 C CA . LEU B 1 97 ? -12.203 6.617 13.188 1 98.19 97 LEU B CA 1
ATOM 3524 C C . LEU B 1 97 ? -11.867 5.258 13.789 1 98.19 97 LEU B C 1
ATOM 3526 O O . LEU B 1 97 ? -12.078 4.223 13.148 1 98.19 97 LEU B O 1
ATOM 3530 N N . HIS B 1 98 ? -11.328 5.254 14.945 1 97.81 98 HIS B N 1
ATOM 3531 C CA . HIS B 1 98 ? -11.055 4.047 15.727 1 97.81 98 HIS B CA 1
ATOM 3532 C C . HIS B 1 98 ? -10.891 4.375 17.203 1 97.81 98 HIS B C 1
ATOM 3534 O O . HIS B 1 98 ? -10.852 5.547 17.578 1 97.81 98 HIS B O 1
ATOM 3540 N N . ALA B 1 99 ? -10.719 3.406 18.078 1 96.38 99 ALA B N 1
ATOM 3541 C CA . ALA B 1 99 ? -10.773 3.607 19.516 1 96.38 99 ALA B CA 1
ATOM 3542 C C . ALA B 1 99 ? -9.383 3.908 20.078 1 96.38 99 ALA B C 1
ATOM 3544 O O . ALA B 1 99 ? -9.258 4.355 21.219 1 96.38 99 ALA B O 1
ATOM 3545 N N . ARG B 1 100 ? -8.406 3.768 19.25 1 96.5 100 ARG B N 1
ATOM 3546 C CA . ARG B 1 100 ? -7.043 3.83 19.766 1 96.5 100 ARG B CA 1
ATOM 3547 C C . ARG B 1 100 ? -6.469 5.234 19.625 1 96.5 100 ARG B C 1
ATOM 3549 O O . ARG B 1 100 ? -5.266 5.441 19.797 1 96.5 100 ARG B O 1
ATOM 3556 N N . ALA B 1 101 ? -7.32 6.191 19.281 1 97.75 101 ALA B N 1
ATOM 3557 C CA . ALA B 1 101 ? -6.949 7.602 19.188 1 97.75 101 ALA B CA 1
ATOM 3558 C C . ALA B 1 101 ? -8.094 8.5 19.641 1 97.75 101 ALA B C 1
ATOM 3560 O O . ALA B 1 101 ? -9.25 8.07 19.688 1 97.75 101 ALA B O 1
ATOM 3561 N N . ASP B 1 102 ? -7.727 9.68 20.094 1 98.06 102 ASP B N 1
ATOM 3562 C CA . ASP B 1 102 ? -8.719 10.734 20.281 1 98.06 102 ASP B CA 1
ATOM 3563 C C . ASP B 1 102 ? -8.812 11.617 19.031 1 98.06 102 ASP B C 1
ATOM 3565 O O . ASP B 1 102 ? -7.797 11.938 18.406 1 98.06 102 ASP B O 1
ATOM 3569 N N . PHE B 1 103 ? -10.078 11.953 18.688 1 98.62 103 PHE B N 1
ATOM 3570 C CA . PHE B 1 103 ? -10.328 12.734 17.484 1 98.62 103 PHE B CA 1
ATOM 3571 C C . PHE B 1 103 ? -11.016 14.047 17.828 1 98.62 103 PHE B C 1
ATOM 3573 O O . PHE B 1 103 ? -11.977 14.07 18.594 1 98.62 103 PHE B O 1
ATOM 3580 N N . ILE B 1 104 ? -10.469 15.133 17.297 1 98.88 104 ILE B N 1
ATOM 3581 C CA . ILE B 1 104 ? -11.133 16.422 17.375 1 98.88 104 ILE B CA 1
ATOM 3582 C C . ILE B 1 104 ? -11.375 16.969 15.961 1 98.88 104 ILE B C 1
ATOM 3584 O O . ILE B 1 104 ? -10.422 17.172 15.195 1 98.88 104 ILE B O 1
ATOM 3588 N N . PHE B 1 105 ? -12.633 17.172 15.648 1 98.94 105 PHE B N 1
ATOM 3589 C CA . PHE B 1 105 ? -13.008 17.812 14.391 1 98.94 105 PHE B CA 1
ATOM 3590 C C . PHE B 1 105 ? -13.203 19.297 14.578 1 98.94 105 PHE B C 1
ATOM 3592 O O . PHE B 1 105 ? -14.031 19.734 15.391 1 98.94 105 PHE B O 1
ATOM 3599 N N . ILE B 1 106 ? -12.398 20.062 13.844 1 98.88 106 ILE B N 1
ATOM 3600 C CA . ILE B 1 106 ? -12.445 21.516 13.914 1 98.88 106 ILE B CA 1
ATOM 3601 C C . ILE B 1 106 ? -13.211 22.078 12.727 1 98.88 106 ILE B C 1
ATOM 3603 O O . ILE B 1 106 ? -12.719 22.062 11.594 1 98.88 106 ILE B O 1
ATOM 3607 N N . PHE B 1 107 ? -14.383 22.578 12.992 1 98.75 107 PHE B N 1
ATOM 3608 C CA . PHE B 1 107 ? -15.203 23.172 11.938 1 98.75 107 PHE B CA 1
ATOM 3609 C C . PHE B 1 107 ? -15.008 24.672 11.875 1 98.75 107 PHE B C 1
ATOM 3611 O O . PHE B 1 107 ? -15.367 25.391 12.812 1 98.75 107 PHE B O 1
ATOM 3618 N N . ASN B 1 108 ? -14.391 25.125 10.789 1 98 108 ASN B N 1
ATOM 3619 C CA . ASN B 1 108 ? -14.195 26.531 10.523 1 98 108 ASN B CA 1
ATOM 3620 C C . ASN B 1 108 ? -15.32 27.109 9.672 1 98 108 ASN B C 1
ATOM 3622 O O . ASN B 1 108 ? -15.406 26.828 8.477 1 98 108 ASN B O 1
ATOM 3626 N N . GLY B 1 109 ? -16.109 27.969 10.258 1 97.25 109 GLY B N 1
ATOM 3627 C CA . GLY B 1 109 ? -17.234 28.547 9.539 1 97.25 109 GLY B CA 1
ATOM 3628 C C . GLY B 1 109 ? -18.531 27.781 9.742 1 97.25 109 GLY B C 1
ATOM 3629 O O . GLY B 1 109 ? -18.531 26.719 10.383 1 97.25 109 GLY B O 1
ATOM 3630 N N . GLU B 1 110 ? -19.641 28.328 9.211 1 96.12 110 GLU B N 1
ATOM 3631 C CA . GLU B 1 110 ? -20.953 27.734 9.375 1 96.12 110 GLU B CA 1
ATOM 3632 C C . GLU B 1 110 ? -21.141 26.531 8.445 1 96.12 110 GLU B C 1
ATOM 3634 O O . GLU B 1 110 ? -20.781 26.594 7.27 1 96.12 110 GLU B O 1
ATOM 3639 N N . THR B 1 111 ? -21.594 25.453 8.992 1 97.75 111 THR B N 1
ATOM 3640 C CA . THR B 1 111 ? -21.875 24.266 8.203 1 97.75 111 THR B CA 1
ATOM 3641 C C . THR B 1 111 ? -22.75 23.297 8.992 1 97.75 111 THR B C 1
ATOM 3643 O O . THR B 1 111 ? -22.672 23.234 10.219 1 97.75 111 THR B O 1
ATOM 3646 N N . ASP B 1 112 ? -23.547 22.562 8.273 1 98.06 112 ASP B N 1
ATOM 3647 C CA . ASP B 1 112 ? -24.328 21.516 8.898 1 98.06 112 ASP B CA 1
ATOM 3648 C C . ASP B 1 112 ? -23.562 20.188 8.914 1 98.06 112 ASP B C 1
ATOM 3650 O O . ASP B 1 112 ? -24.078 19.172 9.383 1 98.06 112 ASP B O 1
ATOM 3654 N N . ALA B 1 113 ? -22.312 20.172 8.398 1 98.38 113 ALA B N 1
ATOM 3655 C CA . ALA B 1 113 ? -21.484 18.969 8.359 1 98.38 113 ALA B CA 1
ATOM 3656 C C . ALA B 1 113 ? -21.172 18.469 9.766 1 98.38 113 ALA B C 1
ATOM 3658 O O . ALA B 1 113 ? -20.766 17.328 9.945 1 98.38 113 ALA B O 1
ATOM 3659 N N . VAL B 1 114 ? -21.375 19.297 10.742 1 98 114 VAL B N 1
ATOM 3660 C CA . VAL B 1 114 ? -21.172 18.938 12.141 1 98 114 VAL B CA 1
ATOM 3661 C C . VAL B 1 114 ? -22.016 17.703 12.484 1 98 114 VAL B C 1
ATOM 3663 O O . VAL B 1 114 ? -21.609 16.875 13.289 1 98 114 VAL B O 1
ATOM 3666 N N . GLY B 1 115 ? -23.125 17.578 11.82 1 98 115 GLY B N 1
ATOM 3667 C CA . GLY B 1 115 ? -24.047 16.484 12.078 1 98 115 GLY B CA 1
ATOM 3668 C C . GLY B 1 115 ? -23.531 15.133 11.633 1 98 115 GLY B C 1
ATOM 3669 O O . GLY B 1 115 ? -24.047 14.094 12.039 1 98 115 GLY B O 1
ATOM 3670 N N . MET B 1 116 ? -22.469 15.086 10.828 1 98.19 116 MET B N 1
ATOM 3671 C CA . MET B 1 116 ? -21.891 13.844 10.32 1 98.19 116 MET B CA 1
ATOM 3672 C C . MET B 1 116 ? -21 13.195 11.375 1 98.19 116 MET B C 1
ATOM 3674 O O . MET B 1 116 ? -20.641 12.023 11.242 1 98.19 116 MET B O 1
ATOM 3678 N N . ILE B 1 117 ? -20.609 13.953 12.398 1 98.69 117 ILE B N 1
ATOM 3679 C CA . ILE B 1 117 ? -19.625 13.477 13.367 1 98.69 117 ILE B CA 1
ATOM 3680 C C . ILE B 1 117 ? -20.328 12.68 14.461 1 98.69 117 ILE B C 1
ATOM 3682 O O . ILE B 1 117 ? -21.281 13.156 15.078 1 98.69 117 ILE B O 1
ATOM 3686 N N . PRO B 1 118 ? -19.875 11.453 14.734 1 97.88 118 PRO B N 1
ATOM 3687 C CA . PRO B 1 118 ? -20.484 10.641 15.781 1 97.88 118 PRO B CA 1
ATOM 3688 C C . PRO B 1 118 ? -20.016 11.031 17.188 1 97.88 118 PRO B C 1
ATOM 3690 O O . PRO B 1 118 ? -19.266 10.289 17.812 1 97.88 118 PRO B O 1
ATOM 3693 N N . THR B 1 119 ? -20.578 12.055 17.797 1 95.44 119 THR B N 1
ATOM 3694 C CA . THR B 1 119 ? -20.141 12.609 19.078 1 95.44 119 THR B CA 1
ATOM 3695 C C . THR B 1 119 ? -20.625 11.742 20.234 1 95.44 119 THR B C 1
ATOM 3697 O O . THR B 1 119 ? -20.297 12.016 21.391 1 95.44 119 THR B O 1
ATOM 3700 N N . ASN B 1 120 ? -21.359 10.68 19.938 1 95.69 120 ASN B N 1
ATOM 3701 C CA . ASN B 1 120 ? -21.688 9.695 20.969 1 95.69 120 ASN B CA 1
ATOM 3702 C C . ASN B 1 120 ? -20.469 8.867 21.359 1 95.69 120 ASN B C 1
ATOM 3704 O O . ASN B 1 120 ? -20.453 8.227 22.422 1 95.69 120 ASN B O 1
ATOM 3708 N N . LEU B 1 121 ? -19.516 8.836 20.5 1 95.25 121 LEU B N 1
ATOM 3709 C CA . LEU B 1 121 ? -18.25 8.195 20.844 1 95.25 121 LEU B CA 1
ATOM 3710 C C . LEU B 1 121 ? -17.453 9.047 21.828 1 95.25 121 LEU B C 1
ATOM 3712 O O . LEU B 1 121 ? -17.281 10.25 21.609 1 95.25 121 LEU B O 1
ATOM 3716 N N . GLU B 1 122 ? -16.859 8.5 22.828 1 94.88 122 GLU B N 1
ATOM 3717 C CA . GLU B 1 122 ? -16.172 9.219 23.906 1 94.88 122 GLU B CA 1
ATOM 3718 C C . GLU B 1 122 ? -14.898 9.891 23.406 1 94.88 122 GLU B C 1
ATOM 3720 O O . GLU B 1 122 ? -14.5 10.938 23.922 1 94.88 122 GLU B O 1
ATOM 3725 N N . ASN B 1 123 ? -14.32 9.234 22.406 1 96.44 123 ASN B N 1
ATOM 3726 C CA . ASN B 1 123 ? -13.016 9.727 21.969 1 96.44 123 ASN B CA 1
ATOM 3727 C C . ASN B 1 123 ? -13.148 10.648 20.766 1 96.44 123 ASN B C 1
ATOM 3729 O O . ASN B 1 123 ? -12.172 10.906 20.062 1 96.44 123 ASN B O 1
ATOM 3733 N N . VAL B 1 124 ? -14.391 11.125 20.453 1 98 124 VAL B N 1
ATOM 3734 C CA . VAL B 1 124 ? -14.641 12 19.312 1 98 124 VAL B CA 1
ATOM 3735 C C . VAL B 1 124 ? -15.289 13.297 19.797 1 98 124 VAL B C 1
ATOM 3737 O O . VAL B 1 124 ? -16.328 13.273 20.453 1 98 124 VAL B O 1
ATOM 3740 N N . LYS B 1 125 ? -14.625 14.414 19.438 1 98.38 125 LYS B N 1
ATOM 3741 C CA . LYS B 1 125 ? -15.117 15.727 19.859 1 98.38 125 LYS B CA 1
ATOM 3742 C C . LYS B 1 125 ? -15.164 16.688 18.688 1 98.38 125 LYS B C 1
ATOM 3744 O O . LYS B 1 125 ? -14.539 16.453 17.656 1 98.38 125 LYS B O 1
ATOM 3749 N N . ILE B 1 126 ? -15.961 17.766 18.891 1 98.5 126 ILE B N 1
ATOM 3750 C CA . ILE B 1 126 ? -16.094 18.797 17.875 1 98.5 126 ILE B CA 1
ATOM 3751 C C . ILE B 1 126 ? -15.719 20.156 18.469 1 98.5 126 ILE B C 1
ATOM 3753 O O . ILE B 1 126 ? -16.016 20.438 19.641 1 98.5 126 ILE B O 1
ATOM 3757 N N . VAL B 1 127 ? -15.016 20.953 17.688 1 98.5 127 VAL B N 1
ATOM 3758 C CA . VAL B 1 127 ? -14.797 22.375 17.938 1 98.5 127 VAL B CA 1
ATOM 3759 C C . VAL B 1 127 ? -15.344 23.188 16.781 1 98.5 127 VAL B C 1
ATOM 3761 O O . VAL B 1 127 ? -14.977 22.969 15.617 1 98.5 127 VAL B O 1
ATOM 3764 N N . GLN B 1 128 ? -16.266 24.031 17.062 1 98.06 128 GLN B N 1
ATOM 3765 C CA . GLN B 1 128 ? -16.781 24.969 16.062 1 98.06 128 GLN B CA 1
ATOM 3766 C C . GLN B 1 128 ? -16.25 26.375 16.281 1 98.06 128 GLN B C 1
ATOM 3768 O O . GLN B 1 128 ? -16.219 26.859 17.422 1 98.06 128 GLN B O 1
ATOM 3773 N N . ARG B 1 129 ? -15.828 26.938 15.266 1 97.31 129 ARG B N 1
ATOM 3774 C CA . ARG B 1 129 ? -15.203 28.25 15.391 1 97.31 129 ARG B CA 1
ATOM 3775 C C . ARG B 1 129 ? -15.398 29.078 14.125 1 97.31 129 ARG B C 1
ATOM 3777 O O . ARG B 1 129 ? -15.938 28.578 13.133 1 97.31 129 ARG B O 1
ATOM 3784 N N . GLU B 1 130 ? -15.008 30.406 14.148 1 96.5 130 GLU B N 1
ATOM 3785 C CA . GLU B 1 130 ? -15.023 31.25 12.953 1 96.5 130 GLU B CA 1
ATOM 3786 C C . GLU B 1 130 ? -13.969 30.812 11.945 1 96.5 130 GLU B C 1
ATOM 3788 O O . GLU B 1 130 ? -12.938 30.25 12.32 1 96.5 130 GLU B O 1
ATOM 3793 N N . ASN B 1 131 ? -14.289 30.984 10.68 1 96 131 ASN B N 1
ATOM 3794 C CA . ASN B 1 131 ? -13.352 30.594 9.625 1 96 131 ASN B CA 1
ATOM 3795 C C . ASN B 1 131 ? -12.188 31.578 9.516 1 96 131 ASN B C 1
ATOM 3797 O O . ASN B 1 131 ? -12.102 32.344 8.547 1 96 131 ASN B O 1
ATOM 3801 N N . THR B 1 132 ? -11.375 31.516 10.539 1 95.69 132 THR B N 1
ATOM 3802 C CA . THR B 1 132 ? -10.195 32.375 10.602 1 95.69 132 THR B CA 1
ATOM 3803 C C . THR B 1 132 ? -8.938 31.516 10.805 1 95.69 132 THR B C 1
ATOM 3805 O O . THR B 1 132 ? -9.016 30.328 11.109 1 95.69 132 THR B O 1
ATOM 3808 N N . CYS B 1 133 ? -7.785 32.062 10.508 1 95.81 133 CYS B N 1
ATOM 3809 C CA . CYS B 1 133 ? -6.461 31.562 10.867 1 95.81 133 CYS B CA 1
ATOM 3810 C C . CYS B 1 133 ? -6.055 30.391 9.977 1 95.81 133 CYS B C 1
ATOM 3812 O O . CYS B 1 133 ? -5.086 29.688 10.266 1 95.81 133 CYS B O 1
ATOM 3814 N N . TYR B 1 134 ? -6.883 30.078 8.891 1 95.81 134 TYR B N 1
ATOM 3815 C CA . TYR B 1 134 ? -6.594 28.938 8.039 1 95.81 134 TYR B CA 1
ATOM 3816 C C . TYR B 1 134 ? -6.363 27.672 8.875 1 95.81 134 TYR B C 1
ATOM 3818 O O . TYR B 1 134 ? -6.578 27.688 10.086 1 95.81 134 TYR B O 1
ATOM 3826 N N . ASP B 1 135 ? -6.043 26.547 8.305 1 96.75 135 ASP B N 1
ATOM 3827 C CA . ASP B 1 135 ? -5.957 25.266 9 1 96.75 135 ASP B CA 1
ATOM 3828 C C . ASP B 1 135 ? -4.832 25.281 10.031 1 96.75 135 ASP B C 1
ATOM 3830 O O . ASP B 1 135 ? -5.023 24.844 11.172 1 96.75 135 ASP B O 1
ATOM 3834 N N . ILE B 1 136 ? -3.701 25.766 9.633 1 96.94 136 ILE B N 1
ATOM 3835 C CA . ILE B 1 136 ? -2.508 25.719 10.469 1 96.94 136 ILE B CA 1
ATOM 3836 C C . ILE B 1 136 ? -2.746 26.531 11.75 1 96.94 136 ILE B C 1
ATOM 3838 O O . ILE B 1 136 ? -2.449 26.062 12.852 1 96.94 136 ILE B O 1
ATOM 3842 N N . GLY B 1 137 ? -3.289 27.766 11.578 1 96.5 137 GLY B N 1
ATOM 3843 C CA . GLY B 1 137 ? -3.617 28.562 12.75 1 96.5 137 GLY B CA 1
ATOM 3844 C C . GLY B 1 137 ? -4.707 27.938 13.609 1 96.5 137 GLY B C 1
ATOM 3845 O O . GLY B 1 137 ? -4.668 28.047 14.836 1 96.5 137 GLY B O 1
ATOM 3846 N N . ALA B 1 138 ? -5.699 27.328 12.992 1 97.75 138 ALA B N 1
ATOM 3847 C CA . ALA B 1 138 ? -6.785 26.656 13.711 1 97.75 138 ALA B CA 1
ATOM 3848 C C . ALA B 1 138 ? -6.258 25.531 14.578 1 97.75 138 ALA B C 1
ATOM 3850 O O . ALA B 1 138 ? -6.664 25.375 15.734 1 97.75 138 ALA B O 1
ATOM 3851 N N . PHE B 1 139 ? -5.359 24.703 14.062 1 98.56 139 PHE B N 1
ATOM 3852 C CA . PHE B 1 139 ? -4.73 23.641 14.844 1 98.56 139 PHE B CA 1
ATOM 3853 C C . PHE B 1 139 ? -4.047 24.219 16.078 1 98.56 139 PHE B C 1
ATOM 3855 O O . PHE B 1 139 ? -4.234 23.703 17.188 1 98.56 139 PHE B O 1
ATOM 3862 N N . GLY B 1 140 ? -3.291 25.281 15.836 1 97.81 140 GLY B N 1
ATOM 3863 C CA . GLY B 1 140 ? -2.568 25.891 16.938 1 97.81 140 GLY B CA 1
ATOM 3864 C C . GLY B 1 140 ? -3.48 26.375 18.047 1 97.81 140 GLY B C 1
ATOM 3865 O O . GLY B 1 140 ? -3.207 26.141 19.234 1 97.81 140 GLY B O 1
ATOM 3866 N N . GLN B 1 141 ? -4.527 27.047 17.688 1 97.5 141 GLN B N 1
ATOM 3867 C CA . GLN B 1 141 ? -5.461 27.594 18.672 1 97.5 141 GLN B CA 1
ATOM 3868 C C . GLN B 1 141 ? -6.109 26.484 19.484 1 97.5 141 GLN B C 1
ATOM 3870 O O . GLN B 1 141 ? -6.23 26.609 20.719 1 97.5 141 GLN B O 1
ATOM 3875 N N . VAL B 1 142 ? -6.5 25.406 18.828 1 98.31 142 VAL B N 1
ATOM 3876 C CA . VAL B 1 142 ? -7.16 24.312 19.516 1 98.31 142 VAL B CA 1
ATOM 3877 C C . VAL B 1 142 ? -6.156 23.594 20.422 1 98.31 142 VAL B C 1
ATOM 3879 O O . VAL B 1 142 ? -6.453 23.297 21.578 1 98.31 142 VAL B O 1
ATOM 3882 N N . LEU B 1 143 ? -4.977 23.359 19.953 1 98.25 143 LEU B N 1
ATOM 3883 C CA . LEU B 1 143 ? -3.949 22.625 20.688 1 98.25 143 LEU B CA 1
ATOM 3884 C C . LEU B 1 143 ? -3.467 23.422 21.891 1 98.25 143 LEU B C 1
ATOM 3886 O O . LEU B 1 143 ? -3.166 22.844 22.938 1 98.25 143 LEU B O 1
ATOM 3890 N N . ALA B 1 144 ? -3.385 24.703 21.766 1 96.31 144 ALA B N 1
ATOM 3891 C CA . ALA B 1 144 ? -2.861 25.562 22.828 1 96.31 144 ALA B CA 1
ATOM 3892 C C . ALA B 1 144 ? -3.908 25.812 23.906 1 96.31 144 ALA B C 1
ATOM 3894 O O . ALA B 1 144 ? -3.566 26.062 25.062 1 96.31 144 ALA B O 1
ATOM 3895 N N . LYS B 1 145 ? -5.145 25.797 23.484 1 96 145 LYS B N 1
ATOM 3896 C CA . LYS B 1 145 ? -6.219 26.109 24.422 1 96 145 LYS B CA 1
ATOM 3897 C C . LYS B 1 145 ? -6.188 25.156 25.625 1 96 145 LYS B C 1
ATOM 3899 O O . LYS B 1 145 ? -6.184 23.938 25.453 1 96 145 LYS B O 1
ATOM 3904 N N . ASP B 1 146 ? -6.051 25.703 26.875 1 94.94 146 ASP B N 1
ATOM 3905 C CA . ASP B 1 146 ? -6.07 25 28.156 1 94.94 146 ASP B CA 1
ATOM 3906 C C . ASP B 1 146 ? -5 23.906 28.203 1 94.94 146 ASP B C 1
ATOM 3908 O O . ASP B 1 146 ? -5.188 22.875 28.828 1 94.94 146 ASP B O 1
ATOM 3912 N N . GLY B 1 147 ? -3.959 24.031 27.391 1 94.31 147 GLY B N 1
ATOM 3913 C CA . GLY B 1 147 ? -2.842 23.109 27.406 1 94.31 147 GLY B CA 1
ATOM 3914 C C . GLY B 1 147 ? -3.197 21.734 26.844 1 94.31 147 GLY B C 1
ATOM 3915 O O . GLY B 1 147 ? -2.629 20.734 27.266 1 94.31 147 GLY B O 1
ATOM 3916 N N . LEU B 1 148 ? -4.113 21.703 25.922 1 96.69 148 LEU B N 1
ATOM 3917 C CA . LEU B 1 148 ? -4.586 20.438 25.375 1 96.69 148 LEU B CA 1
ATOM 3918 C C . LEU B 1 148 ? -3.418 19.578 24.875 1 96.69 148 LEU B C 1
ATOM 3920 O O . LEU B 1 148 ? -3.359 18.375 25.156 1 96.69 148 LEU B O 1
ATOM 3924 N N . TRP B 1 149 ? -2.49 20.172 24.141 1 96.94 149 TRP B N 1
ATOM 3925 C CA . TRP B 1 149 ? -1.409 19.406 23.516 1 96.94 149 TRP B CA 1
ATOM 3926 C C . TRP B 1 149 ? -0.539 18.734 24.562 1 96.94 149 TRP B C 1
ATOM 3928 O O . TRP B 1 149 ? 0.039 17.672 24.328 1 96.94 149 TRP B O 1
ATOM 3938 N N . MET B 1 150 ? -0.453 19.234 25.766 1 96 150 MET B N 1
ATOM 3939 C CA . MET B 1 150 ? 0.416 18.734 26.828 1 96 150 MET B CA 1
ATOM 3940 C C . MET B 1 150 ? -0.113 17.406 27.391 1 96 150 MET B C 1
ATOM 3942 O O . MET B 1 150 ? 0.609 16.688 28.062 1 96 150 MET B O 1
ATOM 3946 N N . LYS B 1 151 ? -1.28 17.141 27.078 1 96.31 151 LYS B N 1
ATOM 3947 C CA . LYS B 1 151 ? -1.906 15.938 27.594 1 96.31 151 LYS B CA 1
ATOM 3948 C C . LYS B 1 151 ? -1.602 14.734 26.703 1 96.31 151 LYS B C 1
ATOM 3950 O O . LYS B 1 151 ? -1.955 13.602 27.047 1 96.31 151 LYS B O 1
ATOM 3955 N N . TYR B 1 152 ? -0.96 14.945 25.578 1 97.44 152 TYR B N 1
ATOM 3956 C CA . TYR B 1 152 ? -0.716 13.883 24.594 1 97.44 152 TYR B CA 1
ATOM 3957 C C . TYR B 1 152 ? 0.767 13.789 24.266 1 97.44 152 TYR B C 1
ATOM 3959 O O . TYR B 1 152 ? 1.529 14.727 24.5 1 97.44 152 TYR B O 1
ATOM 3967 N N . LYS B 1 153 ? 1.127 12.625 23.656 1 97.38 153 LYS B N 1
ATOM 3968 C CA . LYS B 1 153 ? 2.521 12.383 23.297 1 97.38 153 LYS B CA 1
ATOM 3969 C C . LYS B 1 153 ? 2.709 12.43 21.781 1 97.38 153 LYS B C 1
ATOM 3971 O O . LYS B 1 153 ? 3.814 12.68 21.297 1 97.38 153 LYS B O 1
ATOM 3976 N N . ARG B 1 154 ? 1.66 12.133 21.094 1 98.44 154 ARG B N 1
ATOM 3977 C CA . ARG B 1 154 ? 1.731 12.047 19.641 1 98.44 154 ARG B CA 1
ATOM 3978 C C . ARG B 1 154 ? 0.506 12.68 19 1 98.44 154 ARG B C 1
ATOM 3980 O O . ARG B 1 154 ? -0.581 12.68 19.578 1 98.44 154 ARG B O 1
ATOM 3987 N N . PHE B 1 155 ? 0.762 13.234 17.781 1 98.81 155 PHE B N 1
ATOM 3988 C CA . PHE B 1 155 ? -0.262 14.055 17.141 1 98.81 155 PHE B CA 1
ATOM 3989 C C . PHE B 1 155 ? -0.304 13.812 15.641 1 98.81 155 PHE B C 1
ATOM 3991 O O . PHE B 1 155 ? 0.736 13.625 15.008 1 98.81 155 PHE B O 1
ATOM 3998 N N . ILE B 1 156 ? -1.497 13.844 15.102 1 98.94 156 ILE B N 1
ATOM 3999 C CA . ILE B 1 156 ? -1.683 13.992 13.664 1 98.94 156 ILE B CA 1
ATOM 4000 C C . ILE B 1 156 ? -2.66 15.133 13.383 1 98.94 156 ILE B C 1
ATOM 4002 O O . ILE B 1 156 ? -3.715 15.219 14.016 1 98.94 156 ILE B O 1
ATOM 4006 N N . THR B 1 157 ? -2.256 16.062 12.547 1 98.88 157 THR B N 1
ATOM 4007 C CA . THR B 1 157 ? -3.158 17.062 12.016 1 98.88 157 THR B CA 1
ATOM 4008 C C . THR B 1 157 ? -3.438 16.812 10.539 1 98.88 157 THR B C 1
ATOM 4010 O O . THR B 1 157 ? -2.529 16.469 9.773 1 98.88 157 THR B O 1
ATOM 4013 N N . LEU B 1 158 ? -4.672 16.891 10.133 1 98.75 158 LEU B N 1
ATOM 4014 C CA . LEU B 1 158 ? -5.008 16.75 8.719 1 98.75 158 LEU B CA 1
ATOM 4015 C C . LEU B 1 158 ? -6.199 17.641 8.359 1 98.75 158 LEU B C 1
ATOM 4017 O O . LEU B 1 158 ? -6.992 18 9.227 1 98.75 158 LEU B O 1
ATOM 4021 N N . ASN B 1 159 ? -6.246 18.078 7.125 1 98.31 159 ASN B N 1
ATOM 4022 C CA . ASN B 1 159 ? -7.359 18.906 6.691 1 98.31 159 ASN B CA 1
ATOM 4023 C C . ASN B 1 159 ? -8.234 18.188 5.664 1 98.31 159 ASN B C 1
ATOM 4025 O O . ASN B 1 159 ? -7.926 17.078 5.254 1 98.31 159 ASN B O 1
ATOM 4029 N N . ALA B 1 160 ? -9.281 18.844 5.246 1 98.44 160 ALA B N 1
ATOM 4030 C CA . ALA B 1 160 ? -10.344 18.188 4.488 1 98.44 160 ALA B CA 1
ATOM 4031 C C . ALA B 1 160 ? -10.055 18.234 2.99 1 98.44 160 ALA B C 1
ATOM 4033 O O . ALA B 1 160 ? -10.922 17.906 2.176 1 98.44 160 ALA B O 1
ATOM 4034 N N . SER B 1 161 ? -8.891 18.609 2.598 1 97.62 161 SER B N 1
ATOM 4035 C CA . SER B 1 161 ? -8.547 18.625 1.179 1 97.62 161 SER B CA 1
ATOM 4036 C C . SER B 1 161 ? -8.055 17.25 0.723 1 97.62 161 SER B C 1
ATOM 4038 O O . SER B 1 161 ? -7.875 17.016 -0.474 1 97.62 161 SER B O 1
ATOM 4040 N N . ILE B 1 162 ? -7.809 16.344 1.635 1 98.44 162 ILE B N 1
ATOM 4041 C CA . ILE B 1 162 ? -7.34 15.016 1.286 1 98.44 162 ILE B CA 1
ATOM 4042 C C . ILE B 1 162 ? -8.406 13.984 1.655 1 98.44 162 ILE B C 1
ATOM 4044 O O . ILE B 1 162 ? -9.195 14.203 2.576 1 98.44 162 ILE B O 1
ATOM 4048 N N . ARG B 1 163 ? -8.461 12.93 0.869 1 98.75 163 ARG B N 1
ATOM 4049 C CA . ARG B 1 163 ? -9.383 11.82 1.102 1 98.75 163 ARG B CA 1
ATOM 4050 C C . ARG B 1 163 ? -8.633 10.57 1.55 1 98.75 163 ARG B C 1
ATOM 4052 O O . ARG B 1 163 ? -7.609 10.211 0.965 1 98.75 163 ARG B O 1
ATOM 4059 N N . GLY B 1 164 ? -9.133 9.852 2.582 1 98.62 164 GLY B N 1
ATOM 4060 C CA . GLY B 1 164 ? -8.57 8.625 3.135 1 98.62 164 GLY B CA 1
ATOM 4061 C C . GLY B 1 164 ? -9.133 8.273 4.5 1 98.62 164 GLY B C 1
ATOM 4062 O O . GLY B 1 164 ? -10.039 8.938 4.992 1 98.62 164 GLY B O 1
ATOM 4063 N N . PRO B 1 165 ? -8.609 7.312 5.043 1 98.62 165 PRO B N 1
ATOM 4064 C CA . PRO B 1 165 ? -7.43 6.551 4.633 1 98.62 165 PRO B CA 1
ATOM 4065 C C . PRO B 1 165 ? -7.754 5.469 3.604 1 98.62 165 PRO B C 1
ATOM 4067 O O . PRO B 1 165 ? -8.859 4.926 3.602 1 98.62 165 PRO B O 1
ATOM 4070 N N . PHE B 1 166 ? -6.816 5.207 2.672 1 98.62 166 PHE B N 1
ATOM 4071 C CA . PHE B 1 166 ? -6.84 4.102 1.721 1 98.62 166 PHE B CA 1
ATOM 4072 C C . PHE B 1 166 ? -5.672 3.152 1.962 1 98.62 166 PHE B C 1
ATOM 4074 O O . PHE B 1 166 ? -4.512 3.545 1.833 1 98.62 166 PHE B O 1
ATOM 4081 N N . LEU B 1 167 ? -5.965 1.983 2.348 1 98 167 LEU B N 1
ATOM 4082 C CA . LEU B 1 167 ? -4.957 0.937 2.459 1 98 167 LEU B CA 1
ATOM 4083 C C . LEU B 1 167 ? -5.324 -0.269 1.602 1 98 167 LEU B C 1
ATOM 4085 O O . LEU B 1 167 ? -6.496 -0.66 1.543 1 98 167 LEU B O 1
ATOM 4089 N N . PRO B 1 168 ? -4.305 -0.834 0.912 1 98 168 PRO B N 1
ATOM 4090 C CA . PRO B 1 168 ? -4.629 -2.039 0.146 1 98 168 PRO B CA 1
ATOM 4091 C C . PRO B 1 168 ? -5.16 -3.172 1.023 1 98 168 PRO B C 1
ATOM 4093 O O . PRO B 1 168 ? -4.871 -3.215 2.223 1 98 168 PRO B O 1
ATOM 4096 N N . VAL B 1 169 ? -5.871 -4.086 0.446 1 96.56 169 VAL B N 1
ATOM 4097 C CA . VAL B 1 169 ? -6.613 -5.098 1.189 1 96.56 169 VAL B CA 1
ATOM 4098 C C . VAL B 1 169 ? -5.641 -6.027 1.91 1 96.56 169 VAL B C 1
ATOM 4100 O O . VAL B 1 169 ? -5.996 -6.648 2.916 1 96.56 169 VAL B O 1
ATOM 4103 N N . TRP B 1 170 ? -4.41 -6.102 1.428 1 97.12 170 TRP B N 1
ATOM 4104 C CA . TRP B 1 170 ? -3.449 -7.016 2.043 1 97.12 170 TRP B CA 1
ATOM 4105 C C . TRP B 1 170 ? -2.885 -6.422 3.33 1 97.12 170 TRP B C 1
ATOM 4107 O O . TRP B 1 170 ? -2.252 -7.129 4.117 1 97.12 170 TRP B O 1
ATOM 4117 N N . SER B 1 171 ? -3.09 -5.148 3.559 1 97 171 SER B N 1
ATOM 4118 C CA . SER B 1 171 ? -2.467 -4.5 4.707 1 97 171 SER B CA 1
ATOM 4119 C C . SER B 1 171 ? -3.395 -4.512 5.918 1 97 171 SER B C 1
ATOM 4121 O O . SER B 1 171 ? -4.57 -4.152 5.812 1 97 171 SER B O 1
ATOM 4123 N N . ASP B 1 172 ? -2.816 -4.863 7.039 1 93.5 172 ASP B N 1
ATOM 4124 C CA . ASP B 1 172 ? -3.531 -4.758 8.305 1 93.5 172 ASP B CA 1
ATOM 4125 C C . ASP B 1 172 ? -3.01 -3.586 9.133 1 93.5 172 ASP B C 1
ATOM 4127 O O . ASP B 1 172 ? -3.256 -3.514 10.344 1 93.5 172 ASP B O 1
ATOM 4131 N N . GLU B 1 173 ? -2.312 -2.701 8.5 1 96.31 173 GLU B N 1
ATOM 4132 C CA . GLU B 1 173 ? -1.696 -1.556 9.164 1 96.31 173 GLU B CA 1
ATOM 4133 C C . GLU B 1 173 ? -2.752 -0.571 9.656 1 96.31 173 GLU B C 1
ATOM 4135 O O . GLU B 1 173 ? -3.727 -0.293 8.961 1 96.31 173 GLU B O 1
ATOM 4140 N N . CYS B 1 174 ? -2.602 -0.128 10.914 1 97.31 174 CYS B N 1
ATOM 4141 C CA . CYS B 1 174 ? -3.344 1.039 11.383 1 97.31 174 CYS B CA 1
ATOM 4142 C C . CYS B 1 174 ? -2.797 2.316 10.758 1 97.31 174 CYS B C 1
ATOM 4144 O O . CYS B 1 174 ? -1.613 2.627 10.906 1 97.31 174 CYS B O 1
ATOM 4146 N N . TRP B 1 175 ? -3.693 3.109 10.102 1 98.56 175 TRP B N 1
ATOM 4147 C CA . TRP B 1 175 ? -3.191 4.258 9.352 1 98.56 175 TRP B CA 1
ATOM 4148 C C . TRP B 1 175 ? -2.5 5.25 10.281 1 98.56 175 TRP B C 1
ATOM 4150 O O . TRP B 1 175 ? -1.505 5.875 9.906 1 98.56 175 TRP B O 1
ATOM 4160 N N . THR B 1 176 ? -2.965 5.426 11.539 1 98.5 176 THR B N 1
ATOM 4161 C CA . THR B 1 176 ? -2.318 6.332 12.484 1 98.5 176 THR B CA 1
ATOM 4162 C C . THR B 1 176 ? -0.909 5.852 12.82 1 98.5 176 THR B C 1
ATOM 4164 O O . THR B 1 176 ? 0.035 6.645 12.844 1 98.5 176 THR B O 1
ATOM 4167 N N . ASP B 1 177 ? -0.775 4.555 13 1 97.69 177 ASP B N 1
ATOM 4168 C CA . ASP B 1 177 ? 0.532 3.988 13.32 1 97.69 177 ASP B CA 1
ATOM 4169 C C . ASP B 1 177 ? 1.492 4.133 12.141 1 97.69 177 ASP B C 1
ATOM 4171 O O . ASP B 1 177 ? 2.695 4.32 12.328 1 97.69 177 ASP B O 1
ATOM 4175 N N . ALA B 1 178 ? 0.944 3.998 10.953 1 98.38 178 ALA B N 1
ATOM 4176 C CA . ALA B 1 178 ? 1.787 4.137 9.773 1 98.38 178 ALA B CA 1
ATOM 4177 C C . ALA B 1 178 ? 2.518 5.477 9.773 1 98.38 178 ALA B C 1
ATOM 4179 O O . ALA B 1 178 ? 3.693 5.551 9.414 1 98.38 178 ALA B O 1
ATOM 4180 N N . PHE B 1 179 ? 1.866 6.523 10.148 1 98.75 179 PHE B N 1
ATOM 4181 C CA . PHE B 1 179 ? 2.484 7.844 10.203 1 98.75 179 PHE B CA 1
ATOM 4182 C C . PHE B 1 179 ? 3.336 7.988 11.461 1 98.75 179 PHE B C 1
ATOM 4184 O O . PHE B 1 179 ? 4.484 8.43 11.391 1 98.75 179 PHE B O 1
ATOM 4191 N N . LEU B 1 180 ? 2.762 7.598 12.586 1 98.5 180 LEU B N 1
ATOM 4192 C CA . LEU B 1 180 ? 3.379 7.879 13.883 1 98.5 180 LEU B CA 1
ATOM 4193 C C . LEU B 1 180 ? 4.637 7.039 14.078 1 98.5 180 LEU B C 1
ATOM 4195 O O . LEU B 1 180 ? 5.594 7.484 14.719 1 98.5 180 LEU B O 1
ATOM 4199 N N . ASN B 1 181 ? 4.699 5.863 13.492 1 97.19 181 ASN B N 1
ATOM 4200 C CA . ASN B 1 181 ? 5.852 4.98 13.648 1 97.19 181 ASN B CA 1
ATOM 4201 C C . ASN B 1 181 ? 7.051 5.48 12.852 1 97.19 181 ASN B C 1
ATOM 4203 O O . ASN B 1 181 ? 8.172 5 13.031 1 97.19 181 ASN B O 1
ATOM 4207 N N . LYS B 1 182 ? 6.855 6.422 12.016 1 97.88 182 LYS B N 1
ATOM 4208 C CA . LYS B 1 182 ? 7.973 7.012 11.289 1 97.88 182 LYS B CA 1
ATOM 4209 C C . LYS B 1 182 ? 8.688 8.062 12.133 1 97.88 182 LYS B C 1
ATOM 4211 O O . LYS B 1 182 ? 9.797 8.492 11.797 1 97.88 182 LYS B O 1
ATOM 4216 N N . LEU B 1 183 ? 8.031 8.508 13.172 1 98.5 183 LEU B N 1
ATOM 4217 C CA . LEU B 1 183 ? 8.711 9.383 14.125 1 98.5 183 LEU B CA 1
ATOM 4218 C C . LEU B 1 183 ? 9.781 8.617 14.891 1 98.5 183 LEU B C 1
ATOM 4220 O O . LEU B 1 183 ? 9.633 7.426 15.164 1 98.5 183 LEU B O 1
ATOM 4224 N N . SER B 1 184 ? 10.867 9.289 15.156 1 98 184 SER B N 1
ATOM 4225 C CA . SER B 1 184 ? 11.992 8.719 15.898 1 98 184 SER B CA 1
ATOM 4226 C C . SER B 1 184 ? 12.703 9.781 16.734 1 98 184 SER B C 1
ATOM 4228 O O . SER B 1 184 ? 12.203 10.906 16.859 1 98 184 SER B O 1
ATOM 4230 N N . ASP B 1 185 ? 13.812 9.32 17.312 1 97.81 185 ASP B N 1
ATOM 4231 C CA . ASP B 1 185 ? 14.594 10.289 18.078 1 97.81 185 ASP B CA 1
ATOM 4232 C C . ASP B 1 185 ? 15.109 11.406 17.172 1 97.81 185 ASP B C 1
ATOM 4234 O O . ASP B 1 185 ? 15.305 12.539 17.625 1 97.81 185 ASP B O 1
ATOM 4238 N N . THR B 1 186 ? 15.227 11.102 15.914 1 98.19 186 THR B N 1
ATOM 4239 C CA . THR B 1 186 ? 15.797 12.078 14.984 1 98.19 186 THR B CA 1
ATOM 4240 C C . THR B 1 186 ? 14.711 12.695 14.117 1 98.19 186 THR B C 1
ATOM 4242 O O . THR B 1 186 ? 14.797 13.867 13.734 1 98.19 186 THR B O 1
ATOM 4245 N N . VAL B 1 187 ? 13.688 11.969 13.797 1 98.62 187 VAL B N 1
ATOM 4246 C CA . VAL B 1 187 ? 12.609 12.461 12.938 1 98.62 187 VAL B CA 1
ATOM 4247 C C . VAL B 1 187 ? 11.453 12.969 13.789 1 98.62 187 VAL B C 1
ATOM 4249 O O . VAL B 1 187 ? 10.859 12.203 14.555 1 98.62 187 VAL B O 1
ATOM 4252 N N . LYS B 1 188 ? 11.047 14.242 13.602 1 98.81 188 LYS B N 1
ATOM 4253 C CA . LYS B 1 188 ? 10.039 14.82 14.492 1 98.81 188 LYS B CA 1
ATOM 4254 C C . LYS B 1 188 ? 8.875 15.398 13.695 1 98.81 188 LYS B C 1
ATOM 4256 O O . LYS B 1 188 ? 7.949 15.977 14.266 1 98.81 188 LYS B O 1
ATOM 4261 N N . LEU B 1 189 ? 8.922 15.273 12.383 1 98.81 189 LEU B N 1
ATOM 4262 C CA . LEU B 1 189 ? 7.824 15.695 11.516 1 98.81 189 LEU B CA 1
ATOM 4263 C C . LEU B 1 189 ? 7.688 14.766 10.32 1 98.81 189 LEU B C 1
ATOM 4265 O O . LEU B 1 189 ? 8.664 14.5 9.617 1 98.81 189 LEU B O 1
ATOM 4269 N N . VAL B 1 190 ? 6.488 14.227 10.117 1 98.88 190 VAL B N 1
ATOM 4270 C CA . VAL B 1 190 ? 6.207 13.312 9.023 1 98.88 190 VAL B CA 1
ATOM 4271 C C . VAL B 1 190 ? 4.98 13.789 8.25 1 98.88 190 VAL B C 1
ATOM 4273 O O . VAL B 1 190 ? 3.979 14.195 8.844 1 98.88 190 VAL B O 1
ATOM 4276 N N . GLY B 1 191 ? 5.055 13.828 6.961 1 98.69 191 GLY B N 1
ATOM 4277 C CA . GLY B 1 191 ? 3.926 14.211 6.125 1 98.69 191 GLY B CA 1
ATOM 4278 C C . GLY B 1 191 ? 3.734 13.305 4.926 1 98.69 191 GLY B C 1
ATOM 4279 O O . GLY B 1 191 ? 4.273 12.195 4.883 1 98.69 191 GLY B O 1
ATOM 4280 N N . LEU B 1 192 ? 2.9 13.789 3.984 1 98.44 192 LEU B N 1
ATOM 4281 C CA . LEU B 1 192 ? 2.588 12.992 2.803 1 98.44 192 LEU B CA 1
ATOM 4282 C C . LEU B 1 192 ? 3.68 13.133 1.747 1 98.44 192 LEU B C 1
ATOM 4284 O O . LEU B 1 192 ? 4.152 12.133 1.2 1 98.44 192 LEU B O 1
ATOM 4288 N N . SER B 1 193 ? 4.051 14.328 1.535 1 97.25 193 SER B N 1
ATOM 4289 C CA . SER B 1 193 ? 4.895 14.625 0.384 1 97.25 193 SER B CA 1
ATOM 4290 C C . SER B 1 193 ? 5.906 15.719 0.711 1 97.25 193 SER B C 1
ATOM 4292 O O . SER B 1 193 ? 5.832 16.344 1.771 1 97.25 193 SER B O 1
ATOM 4294 N N . TYR B 1 194 ? 6.832 15.875 -0.183 1 96.25 194 TYR B N 1
ATOM 4295 C CA . TYR B 1 194 ? 7.984 16.766 -0.057 1 96.25 194 TYR B CA 1
ATOM 4296 C C . TYR B 1 194 ? 8.078 17.703 -1.25 1 96.25 194 TYR B C 1
ATOM 4298 O O . TYR B 1 194 ? 7.879 17.297 -2.395 1 96.25 194 TYR B O 1
ATOM 4306 N N . HIS B 1 195 ? 8.234 18.984 -0.979 1 95 195 HIS B N 1
ATOM 4307 C CA . HIS B 1 195 ? 8.352 19.969 -2.041 1 95 195 HIS B CA 1
ATOM 4308 C C . HIS B 1 195 ? 9.609 20.812 -1.875 1 95 195 HIS B C 1
ATOM 4310 O O . HIS B 1 195 ? 9.898 21.297 -0.778 1 95 195 HIS B O 1
ATOM 4316 N N . CYS B 1 196 ? 10.336 21.062 -2.971 1 93.44 196 CYS B N 1
ATOM 4317 C CA . CYS B 1 196 ? 11.688 21.594 -2.893 1 93.44 196 CYS B CA 1
ATOM 4318 C C . CYS B 1 196 ? 11.688 23.125 -2.98 1 93.44 196 CYS B C 1
ATOM 4320 O O . CYS B 1 196 ? 12.664 23.781 -2.607 1 93.44 196 CYS B O 1
ATOM 4322 N N . VAL B 1 197 ? 10.656 23.703 -3.504 1 88.69 197 VAL B N 1
ATOM 4323 C CA . VAL B 1 197 ? 10.633 25.141 -3.738 1 88.69 197 VAL B CA 1
ATOM 4324 C C . VAL B 1 197 ? 9.492 25.766 -2.943 1 88.69 197 VAL B C 1
ATOM 4326 O O . VAL B 1 197 ? 8.414 25.188 -2.818 1 88.69 197 VAL B O 1
ATOM 4329 N N . PRO B 1 198 ? 9.625 27.016 -2.447 1 87.38 198 PRO B N 1
ATOM 4330 C CA . PRO B 1 198 ? 10.82 27.875 -2.508 1 87.38 198 PRO B CA 1
ATOM 4331 C C . PRO B 1 198 ? 11.953 27.344 -1.625 1 87.38 198 PRO B C 1
ATOM 4333 O O . PRO B 1 198 ? 13.117 27.703 -1.838 1 87.38 198 PRO B O 1
ATOM 4336 N N . SER B 1 199 ? 11.609 26.594 -0.609 1 87.75 199 SER B N 1
ATOM 4337 C CA . SER B 1 199 ? 12.578 25.844 0.187 1 87.75 199 SER B CA 1
ATOM 4338 C C . SER B 1 199 ? 12.055 24.453 0.504 1 87.75 199 SER B C 1
ATOM 4340 O O . SER B 1 199 ? 10.844 24.234 0.591 1 87.75 199 SER B O 1
ATOM 4342 N N . PRO B 1 200 ? 12.977 23.547 0.63 1 91.62 200 PRO B N 1
ATOM 4343 C CA . PRO B 1 200 ? 12.531 22.172 0.884 1 91.62 200 PRO B CA 1
ATOM 4344 C C . PRO B 1 200 ? 11.641 22.062 2.121 1 91.62 200 PRO B C 1
ATOM 4346 O O . PRO B 1 200 ? 12.031 22.5 3.207 1 91.62 200 PRO B O 1
ATOM 4349 N N . HIS B 1 201 ? 10.461 21.453 1.979 1 93.88 201 HIS B N 1
ATOM 4350 C CA . HIS B 1 201 ? 9.531 21.375 3.096 1 93.88 201 HIS B CA 1
ATOM 4351 C C . HIS B 1 201 ? 8.555 20.203 2.918 1 93.88 201 HIS B C 1
ATOM 4353 O O . HIS B 1 201 ? 8.516 19.578 1.857 1 93.88 201 HIS B O 1
ATOM 4359 N N . VAL B 1 202 ? 7.887 19.875 4.016 1 97.06 202 VAL B N 1
ATOM 4360 C CA . VAL B 1 202 ? 6.801 18.906 4.059 1 97.06 202 VAL B CA 1
ATOM 4361 C C . VAL B 1 202 ? 5.461 19.609 3.854 1 97.06 202 VAL B C 1
ATOM 4363 O O . VAL B 1 202 ? 5.168 20.609 4.527 1 97.06 202 VAL B O 1
ATOM 4366 N N . GLN B 1 203 ? 4.719 19.188 2.904 1 96.44 203 GLN B N 1
ATOM 4367 C CA . GLN B 1 203 ? 3.426 19.812 2.68 1 96.44 203 GLN B CA 1
ATOM 4368 C C . GLN B 1 203 ? 2.451 19.5 3.807 1 96.44 203 GLN B C 1
ATOM 4370 O O . GLN B 1 203 ? 2.471 18.391 4.355 1 96.44 203 GLN B O 1
ATOM 4375 N N . SER B 1 204 ? 1.522 20.391 4.125 1 97.12 204 SER B N 1
ATOM 4376 C CA . SER B 1 204 ? 0.925 20.422 5.457 1 97.12 204 SER B CA 1
ATOM 4377 C C . SER B 1 204 ? -0.468 19.812 5.457 1 97.12 204 SER B C 1
ATOM 4379 O O . SER B 1 204 ? -1.227 19.984 6.418 1 97.12 204 SER B O 1
ATOM 4381 N N . MET B 1 205 ? -0.883 19.125 4.371 1 97.75 205 MET B N 1
ATOM 4382 C CA . MET B 1 205 ? -2.232 18.578 4.352 1 97.75 205 MET B CA 1
ATOM 4383 C C . MET B 1 205 ? -2.412 17.531 5.457 1 97.75 205 MET B C 1
ATOM 4385 O O . MET B 1 205 ? -3.52 17.359 5.969 1 97.75 205 MET B O 1
ATOM 4389 N N . LEU B 1 206 ? -1.376 16.844 5.75 1 98.81 206 LEU B N 1
ATOM 4390 C CA . LEU B 1 206 ? -1.297 15.93 6.887 1 98.81 206 LEU B CA 1
ATOM 4391 C C . LEU B 1 206 ? 0.099 15.945 7.5 1 98.81 206 LEU B C 1
ATOM 4393 O O . LEU B 1 206 ? 1.094 15.766 6.793 1 98.81 206 LEU B O 1
ATOM 4397 N N . LEU B 1 207 ? 0.135 16.172 8.812 1 98.88 207 LEU B N 1
ATOM 4398 C CA . LEU B 1 207 ? 1.406 16.156 9.531 1 98.88 207 LEU B CA 1
ATOM 4399 C C . LEU B 1 207 ? 1.306 15.328 10.805 1 98.88 207 LEU B C 1
ATOM 4401 O O . LEU B 1 207 ? 0.321 15.43 11.539 1 98.88 207 LEU B O 1
ATOM 4405 N N . ALA B 1 208 ? 2.262 14.469 11.008 1 98.94 208 ALA B N 1
ATOM 4406 C CA . ALA B 1 208 ? 2.43 13.727 12.258 1 98.94 208 ALA B CA 1
ATOM 4407 C C . ALA B 1 208 ? 3.658 14.219 13.023 1 98.94 208 ALA B C 1
ATOM 4409 O O . ALA B 1 208 ? 4.695 14.5 12.422 1 98.94 208 ALA B O 1
ATOM 4410 N N . THR B 1 209 ? 3.535 14.367 14.289 1 98.88 209 THR B N 1
ATOM 4411 C CA . THR B 1 209 ? 4.648 14.789 15.133 1 98.88 209 THR B CA 1
ATOM 4412 C C . THR B 1 209 ? 4.477 14.258 16.562 1 98.88 209 THR B C 1
ATOM 4414 O O . THR B 1 209 ? 3.48 13.602 16.859 1 98.88 209 THR B O 1
ATOM 4417 N N . ASP B 1 210 ? 5.488 14.352 17.328 1 98.44 210 ASP B N 1
ATOM 4418 C CA . ASP B 1 210 ? 5.418 13.961 18.734 1 98.44 210 ASP B CA 1
ATOM 4419 C C . ASP B 1 210 ? 5.551 15.18 19.656 1 98.44 210 ASP B C 1
ATOM 4421 O O . ASP B 1 210 ? 5.469 16.312 19.188 1 98.44 210 ASP B O 1
ATOM 4425 N N . ARG B 1 211 ? 5.66 14.977 20.859 1 97.31 211 ARG B N 1
ATOM 4426 C CA . ARG B 1 211 ? 5.676 16.047 21.859 1 97.31 211 ARG B CA 1
ATOM 4427 C C . ARG B 1 211 ? 6.805 17.031 21.594 1 97.31 211 ARG B C 1
ATOM 4429 O O . ARG B 1 211 ? 6.629 18.25 21.75 1 97.31 211 ARG B O 1
ATOM 4436 N N . VAL B 1 212 ? 7.926 16.484 21.25 1 97.94 212 VAL B N 1
ATOM 4437 C CA . VAL B 1 212 ? 9.078 17.328 20.953 1 97.94 212 VAL B CA 1
ATOM 4438 C C . VAL B 1 212 ? 8.758 18.234 19.766 1 97.94 212 VAL B C 1
ATOM 4440 O O . VAL B 1 212 ? 8.953 19.453 19.828 1 97.94 212 VAL B O 1
ATOM 4443 N N . GLY B 1 213 ? 8.297 17.641 18.719 1 98.38 213 GLY B N 1
ATOM 4444 C CA . GLY B 1 213 ? 7.941 18.422 17.547 1 98.38 213 GLY B CA 1
ATOM 4445 C C . GLY B 1 213 ? 6.824 19.406 17.797 1 98.38 213 GLY B C 1
ATOM 4446 O O . GLY B 1 213 ? 6.883 20.562 17.344 1 98.38 213 GLY B O 1
ATOM 4447 N N . MET B 1 214 ? 5.836 19.016 18.547 1 98.25 214 MET B N 1
ATOM 4448 C CA . MET B 1 214 ? 4.703 19.891 18.828 1 98.25 214 MET B CA 1
ATOM 4449 C C . MET B 1 214 ? 5.133 21.078 19.672 1 98.25 214 MET B C 1
ATOM 4451 O O . MET B 1 214 ? 4.668 22.203 19.453 1 98.25 214 MET B O 1
ATOM 4455 N N . LYS B 1 215 ? 5.992 20.797 20.609 1 97.25 215 LYS B N 1
ATOM 4456 C CA . LYS B 1 215 ? 6.531 21.891 21.422 1 97.25 215 LYS B CA 1
ATOM 4457 C C . LYS B 1 215 ? 7.23 22.922 20.547 1 97.25 215 LYS B C 1
ATOM 4459 O O . LYS B 1 215 ? 7.047 24.125 20.734 1 97.25 215 LYS B O 1
ATOM 4464 N N . ILE B 1 216 ? 7.988 22.5 19.625 1 96.88 216 ILE B N 1
ATOM 4465 C CA . ILE B 1 216 ? 8.703 23.391 18.719 1 96.88 216 ILE B CA 1
ATOM 4466 C C . ILE B 1 216 ? 7.707 24.172 17.875 1 96.88 216 ILE B C 1
ATOM 4468 O O . ILE B 1 216 ? 7.82 25.391 17.734 1 96.88 216 ILE B O 1
ATOM 4472 N N . LEU B 1 217 ? 6.711 23.531 17.344 1 97.56 217 LEU B N 1
ATOM 4473 C CA . LEU B 1 217 ? 5.77 24.125 16.406 1 97.56 217 LEU B CA 1
ATOM 4474 C C . LEU B 1 217 ? 4.844 25.109 17.094 1 97.56 217 LEU B C 1
ATOM 4476 O O . LEU B 1 217 ? 4.371 26.062 16.484 1 97.56 217 LEU B O 1
ATOM 4480 N N . LEU B 1 218 ? 4.621 24.906 18.391 1 97.12 218 LEU B N 1
ATOM 4481 C CA . LEU B 1 218 ? 3.672 25.734 19.125 1 97.12 218 LEU B CA 1
ATOM 4482 C C . LEU B 1 218 ? 4.391 26.844 19.891 1 97.12 218 LEU B C 1
ATOM 4484 O O . LEU B 1 218 ? 3.746 27.734 20.453 1 97.12 218 LEU B O 1
ATOM 4488 N N . ASP B 1 219 ? 5.688 26.812 19.938 1 94.06 219 ASP B N 1
ATOM 4489 C CA . ASP B 1 219 ? 6.445 27.781 20.719 1 94.06 219 ASP B CA 1
ATOM 4490 C C . ASP B 1 219 ? 6.602 29.094 19.938 1 94.06 219 ASP B C 1
ATOM 4492 O O . ASP B 1 219 ? 7.309 29.156 18.938 1 94.06 219 ASP B O 1
ATOM 4496 N N . PRO B 1 220 ? 6.016 30.156 20.469 1 90 220 PRO B N 1
ATOM 4497 C CA . PRO B 1 220 ? 6.113 31.438 19.766 1 90 220 PRO B CA 1
ATOM 4498 C C . PRO B 1 220 ? 7.551 31.938 19.641 1 90 220 PRO B C 1
ATOM 4500 O O . PRO B 1 220 ? 7.871 32.688 18.719 1 90 220 PRO B O 1
ATOM 4503 N N . THR B 1 221 ? 8.406 31.578 20.484 1 88.12 221 THR B N 1
ATOM 4504 C CA . THR B 1 221 ? 9.797 32 20.438 1 88.12 221 THR B CA 1
ATOM 4505 C C . THR B 1 221 ? 10.508 31.438 19.219 1 88.12 221 THR B C 1
ATOM 4507 O O . THR B 1 221 ? 11.375 32.094 18.641 1 88.12 221 THR B O 1
ATOM 4510 N N . TYR B 1 222 ? 10.078 30.281 18.812 1 88.94 222 TYR B N 1
ATOM 4511 C CA . TYR B 1 222 ? 10.688 29.641 17.656 1 88.94 222 TYR B CA 1
ATOM 4512 C C . TYR B 1 222 ? 10.047 30.156 16.359 1 88.94 222 TYR B C 1
ATOM 4514 O O . TYR B 1 222 ? 10.664 30.094 15.297 1 88.94 222 TYR B O 1
ATOM 4522 N N . ALA B 1 223 ? 8.875 30.609 16.438 1 87.69 223 ALA B N 1
ATOM 4523 C CA . ALA B 1 223 ? 8.078 30.938 15.258 1 87.69 223 ALA B CA 1
ATOM 4524 C C . ALA B 1 223 ? 8.766 32 14.406 1 87.69 223 ALA B C 1
ATOM 4526 O O . ALA B 1 223 ? 8.57 32.062 13.195 1 87.69 223 ALA B O 1
ATOM 4527 N N . TYR B 1 224 ? 9.617 32.75 15.023 1 85.06 224 TYR B N 1
ATOM 4528 C CA . TYR B 1 224 ? 10.258 33.844 14.32 1 85.06 224 TYR B CA 1
ATOM 4529 C C . TYR B 1 224 ? 11.742 33.562 14.102 1 85.06 224 TYR B C 1
ATOM 4531 O O . TYR B 1 224 ? 12.477 34.438 13.609 1 85.06 224 TYR B O 1
ATOM 4539 N N . SER B 1 225 ? 12.156 32.406 14.336 1 82.06 225 SER B N 1
ATOM 4540 C CA . SER B 1 225 ? 13.594 32.156 14.461 1 82.06 225 SER B CA 1
ATOM 4541 C C . SER B 1 225 ? 14.18 31.672 13.141 1 82.06 225 SER B C 1
ATOM 4543 O O . SER B 1 225 ? 15.391 31.531 13.008 1 82.06 225 SER B O 1
ATOM 4545 N N . VAL B 1 226 ? 13.352 31.406 12.148 1 80 226 VAL B N 1
ATOM 4546 C CA . VAL B 1 226 ? 13.883 30.781 10.945 1 80 226 VAL B CA 1
ATOM 4547 C C . VAL B 1 226 ? 13.492 31.594 9.719 1 80 226 VAL B C 1
ATOM 4549 O O . VAL B 1 226 ? 12.695 31.141 8.891 1 80 226 VAL B O 1
ATOM 4552 N N . PRO B 1 227 ? 14.109 32.781 9.352 1 64.62 227 PRO B N 1
ATOM 4553 C CA . PRO B 1 227 ? 13.695 33.781 8.383 1 64.62 227 PRO B CA 1
ATOM 4554 C C . PRO B 1 227 ? 13.984 33.375 6.941 1 64.62 227 PRO B C 1
ATOM 4556 O O . PRO B 1 227 ? 13.656 34.125 6.008 1 64.62 227 PRO B O 1
ATOM 4559 N N . LEU B 1 228 ? 14.258 32.25 6.57 1 60.97 228 LEU B N 1
ATOM 4560 C CA . LEU B 1 228 ? 14.945 31.938 5.32 1 60.97 228 LEU B CA 1
ATOM 4561 C C . LEU B 1 228 ? 14.023 32.156 4.125 1 60.97 228 LEU B C 1
ATOM 4563 O O . LEU B 1 228 ? 14.484 32.25 2.986 1 60.97 228 LEU B O 1
ATOM 4567 N N . ASP B 1 229 ? 12.734 32.375 4.168 1 60.75 229 ASP B N 1
ATOM 4568 C CA . ASP B 1 229 ? 12.031 32.406 2.887 1 60.75 229 ASP B CA 1
ATOM 4569 C C . ASP B 1 229 ? 12 33.812 2.297 1 60.75 229 ASP B C 1
ATOM 4571 O O . ASP B 1 229 ? 12.18 34.812 3.016 1 60.75 229 ASP B O 1
ATOM 4575 N N . THR B 1 230 ? 12.477 33.875 0.981 1 60.62 230 THR B N 1
ATOM 4576 C CA . THR B 1 230 ? 12.391 35.156 0.289 1 60.62 230 THR B CA 1
ATOM 4577 C C . THR B 1 230 ? 10.961 35.406 -0.181 1 60.62 230 THR B C 1
ATOM 4579 O O . THR B 1 230 ? 10.211 34.469 -0.456 1 60.62 230 THR B O 1
ATOM 4582 N N . PRO B 1 231 ? 10.617 36.688 -0.052 1 60.97 231 PRO B N 1
ATOM 4583 C CA . PRO B 1 231 ? 9.32 37 -0.667 1 60.97 231 PRO B CA 1
ATOM 4584 C C . PRO B 1 231 ? 9.125 36.281 -2.012 1 60.97 231 PRO B C 1
ATOM 4586 O O . PRO B 1 231 ? 10.094 36.062 -2.746 1 60.97 231 PRO B O 1
ATOM 4589 N N . PRO B 1 232 ? 7.914 35.844 -2.283 1 61.41 232 PRO B N 1
ATOM 4590 C CA . PRO B 1 232 ? 6.672 36.125 -1.562 1 61.41 232 PRO B CA 1
ATOM 4591 C C . PRO B 1 232 ? 6.379 35.125 -0.457 1 61.41 232 PRO B C 1
ATOM 4593 O O . PRO B 1 232 ? 5.367 35.25 0.242 1 61.41 232 PRO B O 1
ATOM 4596 N N . TRP B 1 233 ? 7.227 34.125 -0.333 1 64.25 233 TRP B N 1
ATOM 4597 C CA . TRP B 1 233 ? 6.855 33.031 0.567 1 64.25 233 TRP B CA 1
ATOM 4598 C C . TRP B 1 233 ? 7.371 33.312 1.978 1 64.25 233 TRP B C 1
ATOM 4600 O O . TRP B 1 233 ? 7.441 32.375 2.801 1 64.25 233 TRP B O 1
ATOM 4610 N N . GLY B 1 234 ? 7.703 34.562 2.168 1 62.38 234 GLY B N 1
ATOM 4611 C CA . GLY B 1 234 ? 8.039 34.812 3.562 1 62.38 234 GLY B CA 1
ATOM 4612 C C . GLY B 1 234 ? 9.195 35.781 3.742 1 62.38 234 GLY B C 1
ATOM 4613 O O . GLY B 1 234 ? 9.617 36.438 2.785 1 62.38 234 GLY B O 1
ATOM 4614 N N . GLY B 1 235 ? 9.461 36.219 4.902 1 65.19 235 GLY B N 1
ATOM 4615 C CA . GLY B 1 235 ? 10.508 37.125 5.324 1 65.19 235 GLY B CA 1
ATOM 4616 C C . GLY B 1 235 ? 10.875 37 6.789 1 65.19 235 GLY B C 1
ATOM 4617 O O . GLY B 1 235 ? 10.219 36.25 7.531 1 65.19 235 GLY B O 1
ATOM 4618 N N . ALA B 1 236 ? 11.898 37.469 7.102 1 64.75 236 ALA B N 1
ATOM 4619 C CA . ALA B 1 236 ? 12.484 37.344 8.438 1 64.75 236 ALA B CA 1
ATOM 4620 C C . ALA B 1 236 ? 11.492 37.75 9.516 1 64.75 236 ALA B C 1
ATOM 4622 O O . ALA B 1 236 ? 11.578 37.312 10.656 1 64.75 236 ALA B O 1
ATOM 4623 N N . GLU B 1 237 ? 10.547 38.375 9.07 1 75.69 237 GLU B N 1
ATOM 4624 C CA . GLU B 1 237 ? 9.672 38.938 10.078 1 75.69 237 GLU B CA 1
ATOM 4625 C C . GLU B 1 237 ? 8.359 38.188 10.188 1 75.69 237 GLU B C 1
ATOM 4627 O O . GLU B 1 237 ? 7.531 38.469 11.047 1 75.69 237 GLU B O 1
ATOM 4632 N N . LEU B 1 238 ? 8.273 37.125 9.398 1 82.75 238 LEU B N 1
ATOM 4633 C CA . LEU B 1 238 ? 6.996 36.438 9.406 1 82.75 238 LEU B CA 1
ATOM 4634 C C . LEU B 1 238 ? 7.109 35.125 10.188 1 82.75 238 LEU B C 1
ATOM 4636 O O . LEU B 1 238 ? 8.094 34.406 10.047 1 82.75 238 LEU B O 1
ATOM 4640 N N . PRO B 1 239 ? 6.176 34.875 11.047 1 87.56 239 PRO B N 1
ATOM 4641 C CA . PRO B 1 239 ? 6.211 33.656 11.875 1 87.56 239 PRO B CA 1
ATOM 4642 C C . PRO B 1 239 ? 5.844 32.406 11.094 1 87.56 239 PRO B C 1
ATOM 4644 O O . PRO B 1 239 ? 5.211 32.469 10.039 1 87.56 239 PRO B O 1
ATOM 4647 N N . VAL B 1 240 ? 6.293 31.266 11.586 1 90.06 240 VAL B N 1
ATOM 4648 C CA . VAL B 1 240 ? 5.945 29.969 11.039 1 90.06 240 VAL B CA 1
ATOM 4649 C C . VAL B 1 240 ? 5.496 29.031 12.164 1 90.06 240 VAL B C 1
ATOM 4651 O O . VAL B 1 240 ? 5.641 29.359 13.344 1 90.06 240 VAL B O 1
ATOM 4654 N N . GLY B 1 241 ? 4.84 27.922 11.789 1 92.44 241 GLY B N 1
ATOM 4655 C CA . GLY B 1 241 ? 4.414 26.953 12.781 1 92.44 241 GLY B CA 1
ATOM 4656 C C . GLY B 1 241 ? 2.965 27.109 13.188 1 92.44 241 GLY B C 1
ATOM 4657 O O . GLY B 1 241 ? 2.172 27.719 12.461 1 92.44 241 GLY B O 1
ATOM 4658 N N . TYR B 1 242 ? 2.658 26.5 14.375 1 95.44 242 TYR B N 1
ATOM 4659 C CA . TYR B 1 242 ? 1.271 26.406 14.82 1 95.44 242 TYR B CA 1
ATOM 4660 C C . TYR B 1 242 ? 0.915 27.547 15.766 1 95.44 242 TYR B C 1
ATOM 4662 O O . TYR B 1 242 ? -0.248 27.703 16.141 1 95.44 242 TYR B O 1
ATOM 4670 N N . SER B 1 243 ? 1.824 28.5 16.141 1 89.88 243 SER B N 1
ATOM 4671 C CA . SER B 1 243 ? 1.639 29.391 17.281 1 89.88 243 SER B CA 1
ATOM 4672 C C . SER B 1 243 ? 0.91 30.672 16.875 1 89.88 243 SER B C 1
ATOM 4674 O O . SER B 1 243 ? 0.501 31.453 17.734 1 89.88 243 SER B O 1
ATOM 4676 N N . VAL B 1 244 ? 0.626 30.844 15.57 1 90.38 244 VAL B N 1
ATOM 4677 C CA . VAL B 1 244 ? 0.109 32.125 15.117 1 90.38 244 VAL B CA 1
ATOM 4678 C C . VAL B 1 244 ? -1.172 31.922 14.312 1 90.38 244 VAL B C 1
ATOM 4680 O O . VAL B 1 244 ? -1.331 30.891 13.648 1 90.38 244 VAL B O 1
ATOM 4683 N N . CYS B 1 245 ? -2.082 32.875 14.469 1 93.94 245 CYS B N 1
ATOM 4684 C CA . CYS B 1 245 ? -3.25 32.969 13.594 1 93.94 245 CYS B CA 1
ATOM 4685 C C . CYS B 1 245 ? -2.92 33.688 12.305 1 93.94 245 CYS B C 1
ATOM 4687 O O . CYS B 1 245 ? -2.686 34.906 12.32 1 93.94 245 CYS B O 1
ATOM 4689 N N . TYR B 1 246 ? -2.994 33.031 11.234 1 91.69 246 TYR B N 1
ATOM 4690 C CA . TYR B 1 246 ? -2.604 33.625 9.969 1 91.69 246 TYR B CA 1
ATOM 4691 C C . TYR B 1 246 ? -3.783 34.312 9.305 1 91.69 246 TYR B C 1
ATOM 4693 O O . TYR B 1 246 ? -4.879 33.75 9.227 1 91.69 246 TYR B O 1
ATOM 4701 N N . SER B 1 247 ? -3.496 35.5 8.766 1 87.75 247 SER B N 1
ATOM 4702 C CA . SER B 1 247 ? -4.578 36.344 8.297 1 87.75 247 SER B CA 1
ATOM 4703 C C . SER B 1 247 ? -4.824 36.188 6.805 1 87.75 247 SER B C 1
ATOM 4705 O O . SER B 1 247 ? -5.895 36.531 6.305 1 87.75 247 SER B O 1
ATOM 4707 N N . ASP B 1 248 ? -3.84 35.656 6.109 1 87.75 248 ASP B N 1
ATOM 4708 C CA . ASP B 1 248 ? -4.039 35.469 4.676 1 87.75 248 ASP B CA 1
ATOM 4709 C C . ASP B 1 248 ? -3.348 34.219 4.184 1 87.75 248 ASP B C 1
ATOM 4711 O O . ASP B 1 248 ? -2.58 33.594 4.922 1 87.75 248 ASP B O 1
ATOM 4715 N N . TYR B 1 249 ? -3.689 33.938 2.936 1 88.25 249 TYR B N 1
ATOM 4716 C CA . TYR B 1 249 ? -3.258 32.688 2.336 1 88.25 249 TYR B CA 1
ATOM 4717 C C . TYR B 1 249 ? -1.738 32.625 2.242 1 88.25 249 TYR B C 1
ATOM 4719 O O . TYR B 1 249 ? -1.139 31.578 2.504 1 88.25 249 TYR B O 1
ATOM 4727 N N . ALA B 1 250 ? -1.125 33.625 1.876 1 86.25 250 ALA B N 1
ATOM 4728 C CA . ALA B 1 250 ? 0.325 33.656 1.702 1 86.25 250 ALA B CA 1
ATOM 4729 C C . ALA B 1 250 ? 1.042 33.375 3.02 1 86.25 250 ALA B C 1
ATOM 4731 O O . ALA B 1 250 ? 2.045 32.656 3.043 1 86.25 250 ALA B O 1
ATOM 4732 N N . GLN B 1 251 ? 0.529 33.938 4.086 1 86.81 251 GLN B N 1
ATOM 4733 C CA . GLN B 1 251 ? 1.114 33.688 5.402 1 86.81 251 GLN B CA 1
ATOM 4734 C C . GLN B 1 251 ? 0.943 32.25 5.828 1 86.81 251 GLN B C 1
ATOM 4736 O O . GLN B 1 251 ? 1.835 31.672 6.453 1 86.81 251 GLN B O 1
ATOM 4741 N N . ALA B 1 252 ? -0.214 31.734 5.516 1 90.25 252 ALA B N 1
ATOM 4742 C CA . ALA B 1 252 ? -0.46 30.344 5.844 1 90.25 252 ALA B CA 1
ATOM 4743 C C . ALA B 1 252 ? 0.498 29.422 5.086 1 90.25 252 ALA B C 1
ATOM 4745 O O . ALA B 1 252 ? 1.032 28.469 5.652 1 90.25 252 ALA B O 1
ATOM 4746 N N . VAL B 1 253 ? 0.687 29.734 3.812 1 89.81 253 VAL B N 1
ATOM 4747 C CA . VAL B 1 253 ? 1.604 28.953 2.986 1 89.81 253 VAL B CA 1
ATOM 4748 C C . VAL B 1 253 ? 3.029 29.109 3.51 1 89.81 253 VAL B C 1
ATOM 4750 O O . VAL B 1 253 ? 3.787 28.141 3.562 1 89.81 253 VAL B O 1
ATOM 4753 N N . HIS B 1 254 ? 3.369 30.328 3.883 1 89.31 254 HIS B N 1
ATOM 4754 C CA . HIS B 1 254 ? 4.676 30.578 4.477 1 89.31 254 HIS B CA 1
ATOM 4755 C C . HIS B 1 254 ? 4.887 29.719 5.723 1 89.31 254 HIS B C 1
ATOM 4757 O O . HIS B 1 254 ? 5.984 29.203 5.949 1 89.31 254 HIS B O 1
ATOM 4763 N N . ALA B 1 255 ? 3.873 29.625 6.5 1 90.94 255 ALA B N 1
ATOM 4764 C CA . ALA B 1 255 ? 3.934 28.812 7.707 1 90.94 255 ALA B CA 1
ATOM 4765 C C . ALA B 1 255 ? 4.211 27.359 7.367 1 90.94 255 ALA B C 1
ATOM 4767 O O . ALA B 1 255 ? 5.023 26.703 8.023 1 90.94 255 ALA B O 1
ATOM 4768 N N . GLU B 1 256 ? 3.506 26.812 6.352 1 91.62 256 GLU B N 1
ATOM 4769 C CA . GLU B 1 256 ? 3.746 25.453 5.871 1 91.62 256 GLU B CA 1
ATOM 4770 C C . GLU B 1 256 ? 5.211 25.25 5.5 1 91.62 256 GLU B C 1
ATOM 4772 O O . GLU B 1 256 ? 5.848 24.297 5.957 1 91.62 256 GLU B O 1
ATOM 4777 N N . ILE B 1 257 ? 5.695 26.141 4.762 1 90.94 257 ILE B N 1
ATOM 4778 C CA . ILE B 1 257 ? 7.051 26.047 4.227 1 90.94 257 ILE B CA 1
ATOM 4779 C C . ILE B 1 257 ? 8.062 26.109 5.375 1 90.94 257 ILE B C 1
ATOM 4781 O O . ILE B 1 257 ? 9.062 25.391 5.359 1 90.94 257 ILE B O 1
ATOM 4785 N N . GLY B 1 258 ? 7.746 26.859 6.348 1 91.5 258 GLY B N 1
ATOM 4786 C CA . GLY B 1 258 ? 8.703 27.109 7.41 1 91.5 258 GLY B CA 1
ATOM 4787 C C . GLY B 1 258 ? 8.711 26.047 8.484 1 91.5 258 GLY B C 1
ATOM 4788 O O . GLY B 1 258 ? 9.641 25.969 9.289 1 91.5 258 GLY B O 1
ATOM 4789 N N . MET B 1 259 ? 7.711 25.156 8.492 1 94.69 259 MET B N 1
ATOM 4790 C CA . MET B 1 259 ? 7.617 24.172 9.57 1 94.69 259 MET B CA 1
ATOM 4791 C C . MET B 1 259 ? 8.781 23.188 9.508 1 94.69 259 MET B C 1
ATOM 4793 O O . MET B 1 259 ? 9.352 22.844 10.539 1 94.69 259 MET B O 1
ATOM 4797 N N . ALA B 1 260 ? 9.102 22.734 8.328 1 93.94 260 ALA B N 1
ATOM 4798 C CA . ALA B 1 260 ? 10.258 21.859 8.195 1 93.94 260 ALA B CA 1
ATOM 4799 C C . ALA B 1 260 ? 11.539 22.562 8.625 1 93.94 260 ALA B C 1
ATOM 4801 O O . ALA B 1 260 ? 12.383 21.969 9.305 1 93.94 260 ALA B O 1
ATOM 4802 N N . ARG B 1 261 ? 11.68 23.797 8.242 1 91.19 261 ARG B N 1
ATOM 4803 C CA . ARG B 1 261 ? 12.844 24.578 8.633 1 91.19 261 ARG B CA 1
ATOM 4804 C C . ARG B 1 261 ? 12.914 24.719 10.156 1 91.19 261 ARG B C 1
ATOM 4806 O O . ARG B 1 261 ? 14 24.672 10.734 1 91.19 261 ARG B O 1
ATOM 4813 N N . LEU B 1 262 ? 11.789 24.984 10.711 1 93 262 LEU B N 1
ATOM 4814 C CA . LEU B 1 262 ? 11.727 25.109 12.164 1 93 262 LEU B CA 1
ATOM 4815 C C . LEU B 1 262 ? 12.211 23.844 12.844 1 93 262 LEU B C 1
ATOM 4817 O O . LEU B 1 262 ? 13.047 23.891 13.75 1 93 262 LEU B O 1
ATOM 4821 N N . ILE B 1 263 ? 11.734 22.688 12.445 1 96.62 263 ILE B N 1
ATOM 4822 C CA . ILE B 1 263 ? 12.102 21.406 13.008 1 96.62 263 ILE B CA 1
ATOM 4823 C C . ILE B 1 263 ? 13.602 21.156 12.82 1 96.62 263 ILE B C 1
ATOM 4825 O O . ILE B 1 263 ? 14.297 20.766 13.758 1 96.62 263 ILE B O 1
ATOM 4829 N N . ARG B 1 264 ? 14.086 21.469 11.688 1 93.94 264 ARG B N 1
ATOM 4830 C CA . ARG B 1 264 ? 15.492 21.234 11.367 1 93.94 264 ARG B CA 1
ATOM 4831 C C . ARG B 1 264 ? 16.391 22.188 12.156 1 93.94 264 ARG B C 1
ATOM 4833 O O . ARG B 1 264 ? 17.5 21.812 12.555 1 93.94 264 ARG B O 1
ATOM 4840 N N . SER B 1 265 ? 15.961 23.406 12.367 1 91.38 265 SER B N 1
ATOM 4841 C CA . SER B 1 265 ? 16.75 24.391 13.109 1 91.38 265 SER B CA 1
ATOM 4842 C C . SER B 1 265 ? 17 23.938 14.539 1 91.38 265 SER B C 1
ATOM 4844 O O . SER B 1 265 ? 17.922 24.422 15.195 1 91.38 265 SER B O 1
ATOM 4846 N N . GLN B 1 266 ? 16.125 23.078 14.992 1 95.19 266 GLN B N 1
ATOM 4847 C CA . GLN B 1 266 ? 16.281 22.562 16.344 1 95.19 266 GLN B CA 1
ATOM 4848 C C . GLN B 1 266 ? 17.047 21.25 16.359 1 95.19 266 GLN B C 1
ATOM 4850 O O . GLN B 1 266 ? 17.094 20.547 17.359 1 95.19 266 GLN B O 1
ATOM 4855 N N . GLY B 1 267 ? 17.578 20.812 15.195 1 95.94 267 GLY B N 1
ATOM 4856 C CA . GLY B 1 267 ? 18.469 19.672 15.109 1 95.94 267 GLY B CA 1
ATOM 4857 C C . GLY B 1 267 ? 17.766 18.375 14.742 1 95.94 267 GLY B C 1
ATOM 4858 O O . GLY B 1 267 ? 18.328 17.297 14.867 1 95.94 267 GLY B O 1
ATOM 4859 N N . PHE B 1 268 ? 16.531 18.484 14.344 1 97.94 268 PHE B N 1
ATOM 4860 C CA . PHE B 1 268 ? 15.758 17.281 14.008 1 97.94 268 PHE B CA 1
ATOM 4861 C C . PHE B 1 268 ? 15.547 17.188 12.5 1 97.94 268 PHE B C 1
ATOM 4863 O O . PHE B 1 268 ? 15.953 18.078 11.75 1 97.94 268 PHE B O 1
ATOM 4870 N N . GLU B 1 269 ? 15.016 16.062 12.07 1 97.31 269 GLU B N 1
ATOM 4871 C CA . GLU B 1 269 ? 14.758 15.789 10.656 1 97.31 269 GLU B CA 1
ATOM 4872 C C . GLU B 1 269 ? 13.266 15.602 10.391 1 97.31 269 GLU B C 1
ATOM 4874 O O . GLU B 1 269 ? 12.469 15.516 11.336 1 97.31 269 GLU B O 1
ATOM 4879 N N . VAL B 1 270 ? 12.93 15.578 9.094 1 97.94 270 VAL B N 1
ATOM 4880 C CA . VAL B 1 270 ? 11.562 15.336 8.648 1 97.94 270 VAL B CA 1
ATOM 4881 C C . VAL B 1 270 ? 11.516 14.117 7.738 1 97.94 270 VAL B C 1
ATOM 4883 O O . VAL B 1 270 ? 12.555 13.656 7.25 1 97.94 270 VAL B O 1
ATOM 4886 N N . ASP B 1 271 ? 10.367 13.531 7.602 1 97.88 271 ASP B N 1
ATOM 4887 C CA . ASP B 1 271 ? 10.148 12.391 6.723 1 97.88 271 ASP B CA 1
ATOM 4888 C C . ASP B 1 271 ? 8.797 12.484 6.023 1 97.88 271 ASP B C 1
ATOM 4890 O O . ASP B 1 271 ? 7.965 13.32 6.379 1 97.88 271 ASP B O 1
ATOM 4894 N N . VAL B 1 272 ? 8.672 11.766 4.918 1 98.06 272 VAL B N 1
ATOM 4895 C CA . VAL B 1 272 ? 7.406 11.781 4.188 1 98.06 272 VAL B CA 1
ATOM 4896 C C . VAL B 1 272 ? 7.07 10.367 3.711 1 98.06 272 VAL B C 1
ATOM 4898 O O . VAL B 1 272 ? 7.93 9.484 3.717 1 98.06 272 VAL B O 1
ATOM 4901 N N . MET B 1 273 ? 5.859 10.211 3.254 1 98.19 273 MET B N 1
ATOM 4902 C CA . MET B 1 273 ? 5.375 8.906 2.801 1 98.19 273 MET B CA 1
ATOM 4903 C C . MET B 1 273 ? 5.754 8.664 1.345 1 98.19 273 MET B C 1
ATOM 4905 O O . MET B 1 273 ? 5.742 7.523 0.88 1 98.19 273 MET B O 1
ATOM 4909 N N . LEU B 1 274 ? 6.016 9.656 0.619 1 97.88 274 LEU B N 1
ATOM 4910 C CA . LEU B 1 274 ? 6.262 9.57 -0.816 1 97.88 274 LEU B CA 1
ATOM 4911 C C . LEU B 1 274 ? 7.543 8.789 -1.098 1 97.88 274 LEU B C 1
ATOM 4913 O O . LEU B 1 274 ? 8.633 9.203 -0.695 1 97.88 274 LEU B O 1
ATOM 4917 N N . THR B 1 275 ? 7.473 7.734 -1.905 1 97.56 275 THR B N 1
ATOM 4918 C CA . THR B 1 275 ? 8.547 6.766 -2.102 1 97.56 275 THR B CA 1
ATOM 4919 C C . THR B 1 275 ? 9.734 7.41 -2.811 1 97.56 275 THR B C 1
ATOM 4921 O O . THR B 1 275 ? 10.883 7.164 -2.447 1 97.56 275 THR B O 1
ATOM 4924 N N . SER B 1 276 ? 9.477 8.211 -3.766 1 96.75 276 SER B N 1
ATOM 4925 C CA . SER B 1 276 ? 10.531 8.789 -4.582 1 96.75 276 SER B CA 1
ATOM 4926 C C . SER B 1 276 ? 11.523 9.578 -3.73 1 96.75 276 SER B C 1
ATOM 4928 O O . SER B 1 276 ? 12.719 9.617 -4.035 1 96.75 276 SER B O 1
ATOM 4930 N N . VAL B 1 277 ? 11.062 10.156 -2.668 1 96.5 277 VAL B N 1
ATOM 4931 C CA . VAL B 1 277 ? 11.906 10.977 -1.808 1 96.5 277 VAL B CA 1
ATOM 4932 C C . VAL B 1 277 ? 12.977 10.102 -1.146 1 96.5 277 VAL B C 1
ATOM 4934 O O . VAL B 1 277 ? 14.086 10.562 -0.874 1 96.5 277 VAL B O 1
ATOM 4937 N N . HIS B 1 278 ? 12.703 8.891 -0.949 1 95.75 278 HIS B N 1
ATOM 4938 C CA . HIS B 1 278 ? 13.57 7.98 -0.209 1 95.75 278 HIS B CA 1
ATOM 4939 C C . HIS B 1 278 ? 14.641 7.375 -1.116 1 95.75 278 HIS B C 1
ATOM 4941 O O . HIS B 1 278 ? 15.547 6.688 -0.642 1 95.75 278 HIS B O 1
ATOM 4947 N N . ALA B 1 279 ? 14.477 7.574 -2.365 1 92.81 279 ALA B N 1
ATOM 4948 C CA . ALA B 1 279 ? 15.43 7.02 -3.32 1 92.81 279 ALA B CA 1
ATOM 4949 C C . ALA B 1 279 ? 16.625 7.957 -3.516 1 92.81 279 ALA B C 1
ATOM 4951 O O . ALA B 1 279 ? 17.562 7.629 -4.23 1 92.81 279 ALA B O 1
ATOM 4952 N N . TYR B 1 280 ? 16.516 9.172 -2.898 1 89.56 280 TYR B N 1
ATOM 4953 C CA . TYR B 1 280 ? 17.547 10.203 -2.99 1 89.56 280 TYR B CA 1
ATOM 4954 C C . TYR B 1 280 ? 17.906 10.727 -1.608 1 89.56 280 TYR B C 1
ATOM 4956 O O . TYR B 1 280 ? 17.156 10.555 -0.65 1 89.56 280 TYR B O 1
ATOM 4964 N N . THR B 1 281 ? 19.094 11.305 -1.614 1 88.12 281 THR B N 1
ATOM 4965 C CA . THR B 1 281 ? 19.266 12.227 -0.501 1 88.12 281 THR B CA 1
ATOM 4966 C C . THR B 1 281 ? 18.375 13.461 -0.683 1 88.12 281 THR B C 1
ATOM 4968 O O . THR B 1 281 ? 18.016 13.812 -1.809 1 88.12 281 THR B O 1
ATOM 4971 N N . PRO B 1 282 ? 18.031 14.039 0.449 1 84.88 282 PRO B N 1
ATOM 4972 C CA . PRO B 1 282 ? 17.203 15.242 0.306 1 84.88 282 PRO B CA 1
ATOM 4973 C C . PRO B 1 282 ? 17.844 16.281 -0.621 1 84.88 282 PRO B C 1
ATOM 4975 O O . PRO B 1 282 ? 17.141 16.906 -1.42 1 84.88 282 PRO B O 1
ATOM 4978 N N . LYS B 1 283 ? 19.109 16.422 -0.508 1 88.69 283 LYS B N 1
ATOM 4979 C CA . LYS B 1 283 ? 19.828 17.375 -1.362 1 88.69 283 LYS B CA 1
ATOM 4980 C C . LYS B 1 283 ? 19.734 16.969 -2.83 1 88.69 283 LYS B C 1
ATOM 4982 O O . LYS B 1 283 ? 19.375 17.797 -3.684 1 88.69 283 LYS B O 1
ATOM 4987 N N . GLU B 1 284 ? 20.016 15.758 -3.123 1 92 284 GLU B N 1
ATOM 4988 C CA . GLU B 1 284 ? 19.969 15.258 -4.496 1 92 284 GLU B CA 1
ATOM 4989 C C . GLU B 1 284 ? 18.547 15.336 -5.059 1 92 284 GLU B C 1
ATOM 4991 O O . GLU B 1 284 ? 18.359 15.68 -6.23 1 92 284 GLU B O 1
ATOM 4996 N N . TYR B 1 285 ? 17.656 15.023 -4.219 1 93.88 285 TYR B N 1
ATOM 4997 C CA . TYR B 1 285 ? 16.25 15.062 -4.621 1 93.88 285 TYR B CA 1
ATOM 4998 C C . TYR B 1 285 ? 15.867 16.438 -5.141 1 93.88 285 TYR B C 1
ATOM 5000 O O . TYR B 1 285 ? 15.258 16.562 -6.203 1 93.88 285 TYR B O 1
ATOM 5008 N N . CYS B 1 286 ? 16.25 17.484 -4.457 1 93.06 286 CYS B N 1
ATOM 5009 C CA . CYS B 1 286 ? 15.883 18.859 -4.797 1 93.06 286 CYS B CA 1
ATOM 5010 C C . CYS B 1 286 ? 16.75 19.391 -5.934 1 93.06 286 CYS B C 1
ATOM 5012 O O . CYS B 1 286 ? 16.297 20.234 -6.707 1 93.06 286 CYS B O 1
ATOM 5014 N N . GLU B 1 287 ? 17.922 18.891 -6.07 1 93.31 287 GLU B N 1
ATOM 5015 C CA . GLU B 1 287 ? 18.766 19.25 -7.199 1 93.31 287 GLU B CA 1
ATOM 5016 C C . GLU B 1 287 ? 18.219 18.703 -8.508 1 93.31 287 GLU B C 1
ATOM 5018 O O . GLU B 1 287 ? 18.234 19.391 -9.531 1 93.31 287 GLU B O 1
ATOM 5023 N N . VAL B 1 288 ? 17.656 17.516 -8.391 1 90 288 VAL B N 1
ATOM 5024 C CA . VAL B 1 288 ? 17.188 16.828 -9.586 1 90 288 VAL B CA 1
ATOM 5025 C C . VAL B 1 288 ? 15.805 17.359 -9.977 1 90 288 VAL B C 1
ATOM 5027 O O . VAL B 1 288 ? 15.523 17.562 -11.156 1 90 288 VAL B O 1
ATOM 5030 N N . LEU B 1 289 ? 14.969 17.625 -9.055 1 92.5 289 LEU B N 1
ATOM 5031 C CA . LEU B 1 289 ? 13.57 17.875 -9.367 1 92.5 289 LEU B CA 1
ATOM 5032 C C . LEU B 1 289 ? 13.242 19.359 -9.258 1 92.5 289 LEU B C 1
ATOM 5034 O O . LEU B 1 289 ? 12.445 19.875 -10.039 1 92.5 289 LEU B O 1
ATOM 5038 N N . GLY B 1 290 ? 13.734 20.109 -8.266 1 91.38 290 GLY B N 1
ATOM 5039 C CA . GLY B 1 290 ? 13.367 21.5 -8.039 1 91.38 290 GLY B CA 1
ATOM 5040 C C . GLY B 1 290 ? 11.867 21.719 -7.965 1 91.38 290 GLY B C 1
ATOM 5041 O O . GLY B 1 290 ? 11.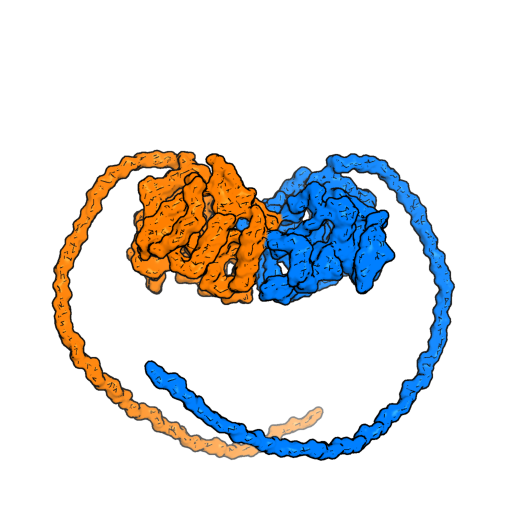18 21.047 -7.195 1 91.38 290 GLY B O 1
ATOM 5042 N N . PRO B 1 291 ? 11.32 22.531 -8.914 1 86.56 291 PRO B N 1
ATOM 5043 C CA . PRO B 1 291 ? 9.891 22.844 -8.906 1 86.56 291 PRO B CA 1
ATOM 5044 C C . PRO B 1 291 ? 9.031 21.641 -9.305 1 86.56 291 PRO B C 1
ATOM 5046 O O . PRO B 1 291 ? 7.84 21.594 -8.992 1 86.56 291 PRO B O 1
ATOM 5049 N N . GLN B 1 292 ? 9.562 20.672 -9.922 1 89.38 292 GLN B N 1
ATOM 5050 C CA . GLN B 1 292 ? 8.836 19.484 -10.367 1 89.38 292 GLN B CA 1
ATOM 5051 C C . GLN B 1 292 ? 8.555 18.531 -9.211 1 89.38 292 GLN B C 1
ATOM 5053 O O . GLN B 1 292 ? 7.863 17.531 -9.375 1 89.38 292 GLN B O 1
ATOM 5058 N N . SER B 1 293 ? 8.945 19 -8.055 1 92 293 SER B N 1
ATOM 5059 C CA . SER B 1 293 ? 8.789 18.141 -6.887 1 92 293 SER B CA 1
ATOM 5060 C C . SER B 1 293 ? 7.383 18.266 -6.301 1 92 293 SER B C 1
ATOM 5062 O O . SER B 1 293 ? 7.039 17.547 -5.359 1 92 293 SER B O 1
ATOM 5064 N N . ASP B 1 294 ? 6.527 19.156 -6.812 1 94.44 294 ASP B N 1
ATOM 5065 C CA . ASP B 1 294 ? 5.121 19.141 -6.418 1 94.44 294 ASP B CA 1
ATOM 5066 C C . ASP B 1 294 ? 4.367 18 -7.113 1 94.44 294 ASP B C 1
ATOM 5068 O O . ASP B 1 294 ? 3.648 18.234 -8.086 1 94.44 294 ASP B O 1
ATOM 5072 N N . HIS B 1 295 ? 4.434 16.875 -6.516 1 96.69 295 HIS B N 1
ATOM 5073 C CA . HIS B 1 295 ? 3.973 15.648 -7.16 1 96.69 295 HIS B CA 1
ATOM 5074 C C . HIS B 1 295 ? 2.465 15.484 -7.004 1 96.69 295 HIS B C 1
ATOM 5076 O O . HIS B 1 295 ? 1.868 14.602 -7.625 1 96.69 295 HIS B O 1
ATOM 5082 N N . LEU B 1 296 ? 1.83 16.312 -6.223 1 96.75 296 LEU B N 1
ATOM 5083 C CA . LEU B 1 296 ? 0.405 16.156 -5.957 1 96.75 296 LEU B CA 1
ATOM 5084 C C . LEU B 1 296 ? -0.427 16.938 -6.965 1 96.75 296 LEU B C 1
ATOM 5086 O O . LEU B 1 296 ? -1.312 17.703 -6.582 1 96.75 296 LEU B O 1
ATOM 5090 N N . GLY B 1 297 ? -0.13 16.703 -8.18 1 95.94 297 GLY B N 1
ATOM 5091 C CA . GLY B 1 297 ? -0.853 17.141 -9.359 1 95.94 297 GLY B CA 1
ATOM 5092 C C . GLY B 1 297 ? -0.901 16.094 -10.453 1 95.94 297 GLY B C 1
ATOM 5093 O O . GLY B 1 297 ? -0.07 15.18 -10.484 1 95.94 297 GLY B O 1
ATOM 5094 N N . ALA B 1 298 ? -1.939 16.281 -11.312 1 95.69 298 ALA B N 1
ATOM 5095 C CA . ALA B 1 298 ? -2.109 15.297 -12.383 1 95.69 298 ALA B CA 1
ATOM 5096 C C . ALA B 1 298 ? -0.858 15.219 -13.258 1 95.69 298 ALA B C 1
ATOM 5098 O O . ALA B 1 298 ? -0.394 16.234 -13.781 1 95.69 298 ALA B O 1
ATOM 5099 N N . GLY B 1 299 ? -0.301 13.992 -13.328 1 95.62 299 GLY B N 1
ATOM 5100 C CA . GLY B 1 299 ? 0.846 13.758 -14.195 1 95.62 299 GLY B CA 1
ATOM 5101 C C . GLY B 1 299 ? 2.148 14.258 -13.602 1 95.62 299 GLY B C 1
ATOM 5102 O O . GLY B 1 299 ? 3.209 14.125 -14.219 1 95.62 299 GLY B O 1
ATOM 5103 N N . ASN B 1 300 ? 2.119 14.805 -12.414 1 96.5 300 ASN B N 1
ATOM 5104 C CA . ASN B 1 300 ? 3.281 15.484 -11.852 1 96.5 300 ASN B CA 1
ATOM 5105 C C . ASN B 1 300 ? 4.211 14.508 -11.141 1 96.5 300 ASN B C 1
ATOM 5107 O O . ASN B 1 300 ? 5.293 14.891 -10.688 1 96.5 300 ASN B O 1
ATOM 5111 N N . TYR B 1 301 ? 3.805 13.281 -11.047 1 96.81 301 TYR B N 1
ATOM 5112 C CA . TYR B 1 301 ? 4.641 12.281 -10.398 1 96.81 301 TYR B CA 1
ATOM 5113 C C . TYR B 1 301 ? 5.438 11.484 -11.43 1 96.81 301 TYR B C 1
ATOM 5115 O O . TYR B 1 301 ? 5.113 10.328 -11.711 1 96.81 301 TYR B O 1
ATOM 5123 N N . PHE B 1 302 ? 6.434 12.148 -12.039 1 95.31 302 PHE B N 1
ATOM 5124 C CA . PHE B 1 302 ? 7.324 11.594 -13.047 1 95.31 302 PHE B CA 1
ATOM 5125 C C . PHE B 1 302 ? 6.527 11.055 -14.234 1 95.31 302 PHE B C 1
ATOM 5127 O O . PHE B 1 302 ? 6.789 9.953 -14.711 1 95.31 302 PHE B O 1
ATOM 5134 N N . GLY B 1 303 ? 5.523 11.82 -14.602 1 94.25 303 GLY B N 1
ATOM 5135 C CA . GLY B 1 303 ? 4.707 11.461 -15.75 1 94.25 303 GLY B CA 1
ATOM 5136 C C . GLY B 1 303 ? 3.516 10.594 -15.391 1 94.25 303 GLY B C 1
ATOM 5137 O O . GLY B 1 303 ? 2.707 10.25 -16.25 1 94.25 303 GLY B O 1
ATOM 5138 N N . SER B 1 304 ? 3.426 10.25 -14.141 1 96 304 SER B N 1
ATOM 5139 C CA . SER B 1 304 ? 2.32 9.453 -13.609 1 96 304 SER B CA 1
ATOM 5140 C C . SER B 1 304 ? 1.63 10.164 -12.453 1 96 304 SER B C 1
ATOM 5142 O O . SER B 1 304 ? 1.689 11.391 -12.344 1 96 304 SER B O 1
ATOM 5144 N N . ASN B 1 305 ? 0.791 9.453 -11.727 1 96.88 305 ASN B N 1
ATOM 5145 C CA . ASN B 1 305 ? 0.058 10.008 -10.594 1 96.88 305 ASN B CA 1
ATOM 5146 C C . ASN B 1 305 ? 0.418 9.305 -9.289 1 96.88 305 ASN B C 1
ATOM 5148 O O . ASN B 1 305 ? 0.653 8.094 -9.281 1 96.88 305 ASN B O 1
ATOM 5152 N N . VAL B 1 306 ? 0.456 10.094 -8.234 1 97.75 306 VAL B N 1
ATOM 5153 C CA . VAL B 1 306 ? 0.612 9.477 -6.922 1 97.75 306 VAL B CA 1
ATOM 5154 C C . VAL B 1 306 ? -0.638 8.664 -6.582 1 97.75 306 VAL B C 1
ATOM 5156 O O . VAL B 1 306 ? -1.758 9.172 -6.672 1 97.75 306 VAL B O 1
ATOM 5159 N N . HIS B 1 307 ? -0.413 7.445 -6.273 1 98.38 307 HIS B N 1
ATOM 5160 C CA . HIS B 1 307 ? -1.53 6.559 -5.965 1 98.38 307 HIS B CA 1
ATOM 5161 C C . HIS B 1 307 ? -1.948 6.695 -4.504 1 98.38 307 HIS B C 1
ATOM 5163 O O . HIS B 1 307 ? -1.099 6.832 -3.619 1 98.38 307 HIS B O 1
ATOM 5169 N N . PRO B 1 308 ? -3.275 6.613 -4.18 1 98.5 308 PRO B N 1
ATOM 5170 C CA . PRO B 1 308 ? -3.742 6.723 -2.795 1 98.5 308 PRO B CA 1
ATOM 5171 C C . PRO B 1 308 ? -3.074 5.711 -1.867 1 98.5 308 PRO B C 1
ATOM 5173 O O . PRO B 1 308 ? -2.816 6.016 -0.7 1 98.5 308 PRO B O 1
ATOM 5176 N N . TYR B 1 309 ? -2.684 4.547 -2.381 1 98.69 309 TYR B N 1
ATOM 5177 C CA . TYR B 1 309 ? -2.078 3.523 -1.536 1 98.69 309 TYR B CA 1
ATOM 5178 C C . TYR B 1 309 ? -0.64 3.885 -1.188 1 98.69 309 TYR B C 1
ATOM 5180 O O . TYR B 1 309 ? -0.043 3.287 -0.289 1 98.69 309 TYR B O 1
ATOM 5188 N N . GLU B 1 310 ? -0.038 4.797 -1.905 1 98.56 310 GLU B N 1
ATOM 5189 C CA . GLU B 1 310 ? 1.339 5.195 -1.623 1 98.56 310 GLU B CA 1
ATOM 5190 C C . GLU B 1 310 ? 1.409 6.129 -0.419 1 98.56 310 GLU B C 1
ATOM 5192 O O . GLU B 1 310 ? 2.357 6.066 0.366 1 98.56 310 GLU B O 1
ATOM 5197 N N . LEU B 1 311 ? 0.337 6.957 -0.272 1 98.62 311 LEU B N 1
ATOM 5198 C CA . LEU B 1 311 ? 0.39 7.98 0.766 1 98.62 311 LEU B CA 1
ATOM 5199 C C . LEU B 1 311 ? -0.658 7.719 1.842 1 98.62 311 LEU B C 1
ATOM 5201 O O . LEU B 1 311 ? -0.708 8.422 2.852 1 98.62 311 LEU B O 1
ATOM 5205 N N . ILE B 1 312 ? -1.548 6.797 1.633 1 98.75 312 ILE B N 1
ATOM 5206 C CA . ILE B 1 312 ? -2.66 6.453 2.512 1 98.75 312 ILE B CA 1
ATOM 5207 C C . ILE B 1 312 ? -3.773 7.488 2.363 1 98.75 312 ILE B C 1
ATOM 5209 O O . ILE B 1 312 ? -4.953 7.16 2.504 1 98.75 312 ILE B O 1
ATOM 5213 N N . PHE B 1 313 ? -3.449 8.719 2.096 1 98.81 313 PHE B N 1
ATOM 5214 C CA . PHE B 1 313 ? -4.387 9.797 1.799 1 98.81 313 PHE B CA 1
ATOM 5215 C C . PHE B 1 313 ? -4.102 10.398 0.427 1 98.81 313 PHE B C 1
ATOM 5217 O O . PHE B 1 313 ? -2.945 10.492 0.014 1 98.81 313 PHE B O 1
ATOM 5224 N N . ALA B 1 314 ? -5.18 10.805 -0.245 1 98.44 314 ALA B N 1
ATOM 5225 C CA . ALA B 1 314 ? -5.051 11.352 -1.595 1 98.44 314 ALA B CA 1
ATOM 5226 C C . ALA B 1 314 ? -5.57 12.781 -1.66 1 98.44 314 ALA B C 1
ATOM 5228 O O . ALA B 1 314 ? -6.609 13.102 -1.074 1 98.44 314 ALA B O 1
ATOM 5229 N N . LYS B 1 315 ? -4.742 13.586 -2.328 1 97.38 315 LYS B N 1
ATOM 5230 C CA . LYS B 1 315 ? -5.289 14.891 -2.684 1 97.38 315 LYS B CA 1
ATOM 5231 C C . LYS B 1 315 ? -6.488 14.75 -3.617 1 97.38 315 LYS B C 1
ATOM 5233 O O . LYS B 1 315 ? -6.387 14.125 -4.676 1 97.38 315 LYS B O 1
ATOM 5238 N N . ALA B 1 316 ? -7.605 15.328 -3.289 1 96.69 316 ALA B N 1
ATOM 5239 C CA . ALA B 1 316 ? -8.859 15 -3.969 1 96.69 316 ALA B CA 1
ATOM 5240 C C . ALA B 1 316 ? -9.391 16.203 -4.742 1 96.69 316 ALA B C 1
ATOM 5242 O O . ALA B 1 316 ? -10.523 16.172 -5.238 1 96.69 316 ALA B O 1
ATOM 5243 N N . ASN B 1 317 ? -8.641 17.25 -4.848 1 95.56 317 ASN B N 1
ATOM 5244 C CA . ASN B 1 317 ? -9.164 18.438 -5.496 1 95.56 317 ASN B CA 1
ATOM 5245 C C . ASN B 1 317 ? -8.195 18.984 -6.547 1 95.56 317 ASN B C 1
ATOM 5247 O O . ASN B 1 317 ? -8.211 20.172 -6.863 1 95.56 317 ASN B O 1
ATOM 5251 N N . ARG B 1 318 ? -7.312 18.141 -7.047 1 95.44 318 ARG B N 1
ATOM 5252 C CA . ARG B 1 318 ? -6.32 18.609 -8.008 1 95.44 318 ARG B CA 1
ATOM 5253 C C . ARG B 1 318 ? -6.344 17.766 -9.281 1 95.44 318 ARG B C 1
ATOM 5255 O O . ARG B 1 318 ? -5.371 17.75 -10.031 1 95.44 318 ARG B O 1
ATOM 5262 N N . GLY B 1 319 ? -7.387 17 -9.406 1 94.94 319 GLY B N 1
ATOM 5263 C CA . GLY B 1 319 ? -7.594 16.266 -10.648 1 94.94 319 GLY B CA 1
ATOM 5264 C C . GLY B 1 319 ? -6.656 15.078 -10.797 1 94.94 319 GLY B C 1
ATOM 5265 O O . GLY B 1 319 ? -6.359 14.656 -11.914 1 94.94 319 GLY B O 1
ATOM 5266 N N . ILE B 1 320 ? -6.152 14.57 -9.711 1 96.5 320 ILE B N 1
ATOM 5267 C CA . ILE B 1 320 ? -5.23 13.438 -9.75 1 96.5 320 ILE B CA 1
ATOM 5268 C C . ILE B 1 320 ? -6.02 12.133 -9.906 1 96.5 320 ILE B C 1
ATOM 5270 O O . ILE B 1 320 ? -6.512 11.586 -8.922 1 96.5 320 ILE B O 1
ATOM 5274 N N . ASP B 1 321 ? -6.18 11.648 -11.156 1 95 321 ASP B N 1
ATOM 5275 C CA . ASP B 1 321 ? -6.914 10.43 -11.484 1 95 321 ASP B CA 1
ATOM 5276 C C . ASP B 1 321 ? -8.227 10.352 -10.719 1 95 321 ASP B C 1
ATOM 5278 O O . ASP B 1 321 ? -8.469 9.391 -9.984 1 95 321 ASP B O 1
ATOM 5282 N N . ASP B 1 322 ? -9.07 11.273 -10.969 1 96 322 ASP B N 1
ATOM 5283 C CA . ASP B 1 322 ? -10.336 11.406 -10.234 1 96 322 ASP B CA 1
ATOM 5284 C C . ASP B 1 322 ? -11.188 10.148 -10.391 1 96 322 ASP B C 1
ATOM 5286 O O . ASP B 1 322 ? -11.875 9.742 -9.453 1 96 322 ASP B O 1
ATOM 5290 N N . ALA B 1 323 ? -11.117 9.547 -11.523 1 95.88 323 ALA B N 1
ATOM 5291 C CA . ALA B 1 323 ? -11.914 8.344 -11.758 1 95.88 323 ALA B CA 1
ATOM 5292 C C . ALA B 1 323 ? -11.484 7.211 -10.836 1 95.88 323 ALA B C 1
ATOM 5294 O O . ALA B 1 323 ? -12.328 6.559 -10.211 1 95.88 323 ALA B O 1
ATOM 5295 N N . LEU B 1 324 ? -10.219 6.957 -10.789 1 97.25 324 LEU B N 1
ATOM 5296 C CA . LEU B 1 324 ? -9.719 5.91 -9.898 1 97.25 324 LEU B CA 1
ATOM 5297 C C . LEU B 1 324 ? -10.047 6.234 -8.445 1 97.25 324 LEU B C 1
ATOM 5299 O O . LEU B 1 324 ? -10.461 5.355 -7.688 1 97.25 324 LEU B O 1
ATOM 5303 N N . LEU B 1 325 ? -9.836 7.488 -8.07 1 98.25 325 LEU B N 1
ATOM 5304 C CA . LEU B 1 325 ? -10.125 7.887 -6.699 1 98.25 325 LEU B CA 1
ATOM 5305 C C . LEU B 1 325 ? -11.594 7.637 -6.359 1 98.25 325 LEU B C 1
ATOM 5307 O O . LEU B 1 325 ? -11.914 7.184 -5.258 1 98.25 325 LEU B O 1
ATOM 5311 N N . ASP B 1 326 ? -12.453 7.926 -7.293 1 97.81 326 ASP B N 1
ATOM 5312 C CA . ASP B 1 326 ? -13.875 7.676 -7.09 1 97.81 326 ASP B CA 1
ATOM 5313 C C . ASP B 1 326 ? -14.156 6.184 -6.914 1 97.81 326 ASP B C 1
ATOM 5315 O O . ASP B 1 326 ? -14.922 5.785 -6.039 1 97.81 326 ASP B O 1
ATOM 5319 N N . HIS B 1 327 ? -13.539 5.332 -7.73 1 97.62 327 HIS B N 1
ATOM 5320 C CA . HIS B 1 327 ? -13.703 3.891 -7.602 1 97.62 327 HIS B CA 1
ATOM 5321 C C . HIS B 1 327 ? -13.18 3.393 -6.258 1 97.62 327 HIS B C 1
ATOM 5323 O O . HIS B 1 327 ? -13.859 2.645 -5.555 1 97.62 327 HIS B O 1
ATOM 5329 N N . LEU B 1 328 ? -11.992 3.812 -5.93 1 98.31 328 LEU B N 1
ATOM 5330 C CA . LEU B 1 328 ? -11.422 3.414 -4.648 1 98.31 328 LEU B CA 1
ATOM 5331 C C . LEU B 1 328 ? -12.32 3.848 -3.496 1 98.31 328 LEU B C 1
ATOM 5333 O O . LEU B 1 328 ? -12.5 3.102 -2.531 1 98.31 328 LEU B O 1
ATOM 5337 N N . THR B 1 329 ? -12.828 5.082 -3.617 1 98.31 329 THR B N 1
ATOM 5338 C CA . THR B 1 329 ? -13.742 5.578 -2.59 1 98.31 329 THR B CA 1
ATOM 5339 C C . THR B 1 329 ? -14.945 4.656 -2.436 1 98.31 329 THR B C 1
ATOM 5341 O O . THR B 1 329 ? -15.281 4.254 -1.32 1 98.31 329 THR B O 1
ATOM 5344 N N . GLU B 1 330 ? -15.516 4.301 -3.494 1 97.25 330 GLU B N 1
ATOM 5345 C CA . GLU B 1 330 ? -16.688 3.436 -3.469 1 97.25 330 GLU B CA 1
ATOM 5346 C C . GLU B 1 330 ? -16.359 2.053 -2.922 1 97.25 330 GLU B C 1
ATOM 5348 O O . GLU B 1 330 ? -17.078 1.52 -2.076 1 97.25 330 GLU B O 1
ATOM 5353 N N . TRP B 1 331 ? -15.273 1.435 -3.414 1 97.5 331 TRP B N 1
ATOM 5354 C CA . TRP B 1 331 ? -14.883 0.097 -2.982 1 97.5 331 TRP B CA 1
ATOM 5355 C C . TRP B 1 331 ? -14.617 0.067 -1.481 1 97.5 331 TRP B C 1
ATOM 5357 O O . TRP B 1 331 ? -15.164 -0.77 -0.762 1 97.5 331 TRP B O 1
ATOM 5367 N N . HIS B 1 332 ? -13.82 1.011 -1.019 1 97.75 332 HIS B N 1
ATOM 5368 C CA . HIS B 1 332 ? -13.453 1.028 0.392 1 97.75 332 HIS B CA 1
ATOM 5369 C C . HIS B 1 332 ? -14.641 1.407 1.268 1 97.75 332 HIS B C 1
ATOM 5371 O O . HIS B 1 332 ? -14.742 0.965 2.414 1 97.75 332 HIS B O 1
ATOM 5377 N N . TYR B 1 333 ? -15.484 2.242 0.716 1 95 333 TYR B N 1
ATOM 5378 C CA . TYR B 1 333 ? -16.672 2.623 1.458 1 95 333 TYR B CA 1
ATOM 5379 C C . TYR B 1 333 ? -17.578 1.417 1.7 1 95 333 TYR B C 1
ATOM 5381 O O . TYR B 1 333 ? -18.219 1.314 2.748 1 95 333 TYR B O 1
ATOM 5389 N N . THR B 1 334 ? -17.562 0.463 0.774 1 93.44 334 THR B N 1
ATOM 5390 C CA . THR B 1 334 ? -18.438 -0.698 0.807 1 93.44 334 THR B CA 1
ATOM 5391 C C . THR B 1 334 ? -17.812 -1.829 1.619 1 93.44 334 THR B C 1
ATOM 5393 O O . THR B 1 334 ? -18.531 -2.604 2.264 1 93.44 334 THR B O 1
ATOM 5396 N N . MET B 1 335 ? -16.562 -1.902 1.646 1 92.75 335 MET B N 1
ATOM 5397 C CA . MET B 1 335 ? -15.859 -2.965 2.363 1 92.75 335 MET B CA 1
ATOM 5398 C C . MET B 1 335 ? -16.031 -2.805 3.871 1 92.75 335 MET B C 1
ATOM 5400 O O . MET B 1 335 ? -16.141 -1.686 4.371 1 92.75 335 MET B O 1
ATOM 5404 N N . ASN B 1 336 ? -16 -3.807 4.617 1 83.06 336 ASN B N 1
ATOM 5405 C CA . ASN B 1 336 ? -16.25 -3.777 6.055 1 83.06 336 ASN B CA 1
ATOM 5406 C C . ASN B 1 336 ? -14.961 -3.711 6.855 1 83.06 336 ASN B C 1
ATOM 5408 O O . ASN B 1 336 ? -14.984 -3.686 8.086 1 83.06 336 ASN B O 1
ATOM 5412 N N . ASP B 1 337 ? -13.898 -3.598 6.246 1 88 337 ASP B N 1
ATOM 5413 C CA . ASP B 1 337 ? -12.625 -3.525 6.949 1 88 337 ASP B CA 1
ATOM 5414 C C . ASP B 1 337 ? -12.219 -2.074 7.199 1 88 337 ASP B C 1
ATOM 5416 O O . ASP B 1 337 ? -11.328 -1.549 6.527 1 88 337 ASP B O 1
ATOM 5420 N N . THR B 1 338 ? -12.703 -1.46 8.32 1 91.5 338 THR B N 1
ATOM 5421 C CA . THR B 1 338 ? -12.438 -0.064 8.648 1 91.5 338 THR B CA 1
ATOM 5422 C C . THR B 1 338 ? -11.297 0.047 9.648 1 91.5 338 THR B C 1
ATOM 5424 O O . THR B 1 338 ? -10.703 -0.963 10.047 1 91.5 338 THR B O 1
ATOM 5427 N N . SER B 1 339 ? -11.016 1.302 9.984 1 96.62 339 SER B N 1
ATOM 5428 C CA . SER B 1 339 ? -9.953 1.537 10.953 1 96.62 339 SER B CA 1
ATOM 5429 C C . SER B 1 339 ? -10.32 0.975 12.32 1 96.62 339 SER B C 1
ATOM 5431 O O . SER B 1 339 ? -9.438 0.714 13.148 1 96.62 339 SER B O 1
ATOM 5433 N N . TRP B 1 340 ? -11.617 0.722 12.609 1 95.31 340 TRP B N 1
ATOM 5434 C CA . TRP B 1 340 ? -12.023 0.045 13.844 1 95.31 340 TRP B CA 1
ATOM 5435 C C . TRP B 1 340 ? -11.477 -1.377 13.883 1 95.31 340 TRP B C 1
ATOM 5437 O O . TRP B 1 340 ? -11.164 -1.895 14.961 1 95.31 340 TRP B O 1
ATOM 5447 N N . ASP B 1 341 ? -11.336 -1.97 12.742 1 93.88 341 ASP B N 1
ATOM 5448 C CA . ASP B 1 341 ? -10.828 -3.336 12.633 1 93.88 341 ASP B CA 1
ATOM 5449 C C . ASP B 1 341 ? -9.305 -3.357 12.602 1 93.88 341 ASP B C 1
ATOM 5451 O O . ASP B 1 341 ? -8.672 -4.219 13.227 1 93.88 341 ASP B O 1
ATOM 5455 N N . LYS B 1 342 ? -8.742 -2.434 11.969 1 94.12 342 LYS B N 1
ATOM 5456 C CA . LYS B 1 342 ? -7.309 -2.449 11.711 1 94.12 342 LYS B CA 1
ATOM 5457 C C . LYS B 1 342 ? -6.539 -1.822 12.875 1 94.12 342 LYS B C 1
ATOM 5459 O O . LYS B 1 342 ? -5.43 -2.254 13.195 1 94.12 342 LYS B O 1
ATOM 5464 N N . CYS B 1 343 ? -7.109 -0.805 13.445 1 95.19 343 CYS B N 1
ATOM 5465 C CA . CYS B 1 343 ? -6.41 -0.111 14.523 1 95.19 343 CYS B CA 1
ATOM 5466 C C . CYS B 1 343 ? -6.824 -0.659 15.883 1 95.19 343 CYS B C 1
ATOM 5468 O O . CYS B 1 343 ? -5.984 -0.867 16.766 1 95.19 343 CYS B O 1
ATOM 5470 N N . GLY B 1 344 ? -8.133 -0.873 16.078 1 92.56 344 GLY B N 1
ATOM 5471 C CA . GLY B 1 344 ? -8.602 -1.414 17.344 1 92.56 344 GLY B CA 1
ATOM 5472 C C . GLY B 1 344 ? -9.93 -0.819 17.797 1 92.56 344 GLY B C 1
ATOM 5473 O O . GLY B 1 344 ? -10.203 0.353 17.531 1 92.56 344 GLY B O 1
ATOM 5474 N N . ARG B 1 345 ? -10.633 -1.623 18.516 1 88.25 345 ARG B N 1
ATOM 5475 C CA . ARG B 1 345 ? -11.961 -1.242 18.969 1 88.25 345 ARG B CA 1
ATOM 5476 C C . ARG B 1 345 ? -11.953 -0.917 20.469 1 88.25 345 ARG B C 1
ATOM 5478 O O . ARG B 1 345 ? -12.922 -0.363 20.984 1 88.25 345 ARG B O 1
ATOM 5485 N N . ASP B 1 346 ? -10.812 -1.253 21 1 84.12 346 ASP B N 1
ATOM 5486 C CA . ASP B 1 346 ? -10.742 -1.036 22.453 1 84.12 346 ASP B CA 1
ATOM 5487 C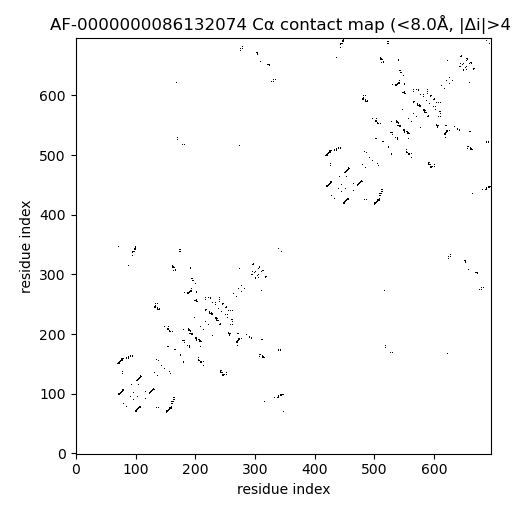 C . ASP B 1 346 ? -9.805 0.124 22.781 1 84.12 346 ASP B C 1
ATOM 5489 O O . ASP B 1 346 ? -8.773 0.301 22.141 1 84.12 346 ASP B O 1
ATOM 5493 N N . ARG B 1 347 ? -10.344 0.954 23.703 1 76.62 347 ARG B N 1
ATOM 5494 C CA . ARG B 1 347 ? -9.523 2.066 24.172 1 76.62 347 ARG B CA 1
ATOM 5495 C C . ARG B 1 347 ? -8.383 1.571 25.062 1 76.62 347 ARG B C 1
ATOM 5497 O O . ARG B 1 347 ? -8.586 0.708 25.922 1 76.62 347 ARG B O 1
ATOM 5504 N N . PRO B 1 348 ? -7.105 1.959 24.656 1 67.75 348 PRO B N 1
ATOM 5505 C CA . PRO B 1 348 ? -6.035 1.524 25.562 1 67.75 348 PRO B CA 1
ATOM 5506 C C . PRO B 1 348 ? -6.195 2.072 26.969 1 67.75 348 PRO B C 1
ATOM 5508 O O . PRO B 1 348 ? -6.797 3.133 27.156 1 67.75 348 PRO B O 1
#

Radius of gyration: 35.76 Å; Cα contacts (8 Å, |Δi|>4): 1271; chains: 2; bounding box: 105×115×105 Å

Nearest PDB structures (foldseek):
  5vcr-assembly1_A  TM=6.402E-01  e=2.877E-05  Homo sapiens
  5vcr-assembly2_B  TM=6.134E-01  e=3.475E-05  Homo sapiens
  5vcm-assembly1_A  TM=4.116E-01  e=3.064E-05  Homo sapiens
  3i0g-assembly1_A-2  TM=4.916E-01  e=3.348E-04  Homo sapiens
  3u0x-assembly1_B  TM=4.994E-01  e=4.884E-04  Homo sapiens

Sequence (696 aa):
MAVQLKTTGSSSKQSTTRWRGILLSTILVALLFVGLYSQPLFFDEDGLDQKPISKKLHTNQAVFDPSHGRDRPLILYAYAESDNARENLEFFVKRGLHARADFIFIFNGETDAVGMIPTNLENVKIVQRENTCYDIGAFGQVLAKDGLWMKYKRFITLNASIRGPFLPVWSDECWTDAFLNKLSDTVKLVGLSYHCVPSPHVQSMLLATDRVGMKILLDPTYAYSVPLDTPPWGGAELPVGYSVCYSDYAQAVHAEIGMARLIRSQGFEVDVMLTSVHAYTPKEYCEVLGPQSDHLGAGNYFGSNVHPYELIFAKANRGIDDALLDHLTEWHYTMNDTSWDKCGRDRPMAVQLKTTGSSSKQSTTRWRGILLSTILVALLFVGLYSQPLFFDEDGLDQKPISKKLHTNQAVFDPSHGRDRPLILYAYAESDNARENLEFFVKRGLHARADFIFIFNGETDAVGMIPTNLENVKIVQRENTCYDIGAFGQVLAKDGLWMKYKRFITLNASIRGPFLPVWSDECWTDAFLNKLSDTVKLVGLSYHCVPSPHVQSMLLATDRVGMKILLDPTYAYSVPLDTPPWGGAELPVGYSVCYSDYAQAVHAEIGMARLIRSQGFEVDVMLTSVHAYTPKEYCEVLGPQSDHLGAGNYFGSNVHPYELIFAKANRGIDDALLDHLTEWHYTMNDTSWDKCGRDRP